Protein AF-0000000080727269 (afdb_homodimer)

Solvent-accessible surface area (backbone atoms only — not comparable to full-atom values): 27989 Å² total; per-residue (Å²): 130,79,78,73,74,73,69,73,72,68,75,57,71,52,63,50,80,27,37,44,68,55,38,34,51,24,41,44,73,46,64,54,44,67,43,39,38,35,38,44,40,58,32,72,82,40,25,28,35,46,36,53,44,47,58,28,53,53,51,21,52,49,60,46,18,39,79,64,3,20,48,31,23,58,38,22,18,56,72,43,39,55,62,89,61,19,67,37,79,84,59,43,41,58,61,62,72,86,45,40,66,59,40,67,72,42,39,57,43,50,37,74,73,63,59,63,59,46,90,48,52,64,49,32,48,50,48,51,58,29,87,81,35,38,51,17,66,26,50,35,58,16,36,20,18,35,49,63,48,18,67,67,33,28,46,73,25,38,84,51,23,70,42,20,80,40,11,42,54,41,44,32,35,75,63,62,16,32,32,33,28,40,34,46,60,40,62,64,48,63,59,46,46,34,17,49,60,71,44,100,53,62,71,37,81,47,42,34,30,32,61,56,94,88,35,76,39,75,46,74,37,63,26,70,60,82,81,56,86,58,26,46,61,51,40,53,53,45,51,75,75,43,84,57,39,66,43,49,41,62,56,9,54,28,40,34,35,47,39,45,59,47,24,57,51,37,38,56,49,42,69,74,74,96,128,77,78,72,75,76,70,72,70,69,75,57,70,51,63,48,80,28,37,43,67,55,38,34,51,26,41,45,73,47,64,55,43,67,43,39,36,35,39,45,40,59,34,72,82,39,25,29,35,46,36,54,44,47,58,27,52,54,50,20,52,50,60,46,18,39,77,64,3,21,47,30,25,58,39,22,17,55,74,44,40,56,62,89,61,19,65,38,80,84,59,44,39,56,60,62,74,86,46,41,68,60,39,66,71,42,40,56,43,48,36,77,72,62,58,62,59,46,88,51,52,66,49,32,46,50,49,52,59,29,86,81,34,38,51,17,66,26,52,35,59,15,36,20,19,36,49,62,49,19,66,67,32,29,45,73,24,38,84,51,24,70,41,20,82,42,12,40,54,39,43,31,35,76,63,62,15,33,34,34,27,40,33,45,61,42,63,64,48,62,58,45,46,35,17,47,59,72,46,101,54,60,71,37,82,47,42,33,30,31,62,56,95,88,34,75,38,73,45,74,38,63,26,72,61,82,79,56,88,58,25,46,61,52,40,52,53,42,52,72,76,43,84,56,41,66,44,48,40,63,57,8,54,28,40,34,35,48,39,44,58,47,23,56,51,37,38,58,48,40,68,74,73,97

Organism: Metarhizium acridum (strain CQMa 102) (NCBI:txid655827)

Foldseek 3Di:
DPDPPPPPPPPDWFDDEAALVLLLVQCVVLPQAALFAEEEQADQSQQTHYDVTLVSNLVSNCVRNDQNYKYKYKFFQQVQWQQVPCCDPDNNDPDDPVCRVVCLVDPDAADLQPRGGGPRYDNQRCQSNDPPWDWADARGTIMIMDHDCRCVLRPQQDNQERQECRHSLVSCLVVQHKYKYWQDAQLPVSLLQHLQNVDPADKDKIWGWHADPNDIDIDIYIYGDGDSPCRRVLRVVCVVPDDWRWDGRRSGTMIMDTSNSSNVSSNVVVVVPD/DPDPPPPPPPPDWFDDEAALVLLLVQCVVLPQAALFAEEEQADQSQQTHYDVTLVSNLVSNCVRNDQNYKYKYKFFQQVQWQQVPCCDPDNNDDDDPVCRVVCLVDPDAADLQPRGGGPRYDNQRCQSNDPPWDWADARGTIMIMDHDCRCVLRPQQDNQERQECRHSLVSCLVVQHKYKYWQDAQLRVCLLQHLQNVDPADKDKIWGWHDDPNRIDIDIDIYGDGDSPCRRVLRVVCVVPDDWRWDGRRSGTMIMDTSNSSNVSSNVVVVVPD

Sequence (548 aa):
MLPLHPRSPPRRPQGPLCTRQSLVADLRNLGINKGDTLLVHSSLKSMGFVSGGAETVVSALLQVLGREGTLVVPAFSCGNSDPSTWKVPPVSLDVDEAWWPALRASIPAYDPEKTRTLAVGTIPETVRTWPSALRSAHPQVSFAAIGLHAGTVTANHALDCCFGEQSPLARMEGLSARVLLLGVGYHRCTCFHLAEGRVSSPKMENSFAVTVDGTRRWLTVEDTVINGDDFEELGADFERDCDVRRGFVGAADCAALSLPEATLYAKKWFQEHRMLPLHPRSPPRRPQGPLCTRQSLVADLRNLGINKGDTLLVHSSLKSMGFVSGGAETVVSALLQVLGREGTLVVPAFSCGNSDPSTWKVPPVSLDVDEAWWPALRASIPAYDPEKTRTLAVGTIPETVRTWPSALRSAHPQVSFAAIGLHAGTVTANHALDCCFGEQSPLARMEGLSARVLLLGVGYHRCTCFHLAEGRVSSPKMENSFAVTVDGTRRWLTVEDTVINGDDFEELGADFERDCDVRRGFVGAADCAALSLPEATLYAKKWFQEHR

pLDDT: mean 94.63, std 12.22, range [19.66, 98.94]

InterPro domains:
  IPR003679 Aminoglycoside N(3)-acetyltransferase-like [PF02522] (39-271)
  IPR003679 Aminoglycoside N(3)-acetyltransferase-like [PTHR11104] (17-273)
  IPR028345 Aminoglycoside 3-N-acetyltransferase-like [SSF110710] (16-274)

Radius of gyration: 24.5 Å; Cα contacts (8 Å, |Δi|>4): 1234; chains: 2; bounding box: 55×72×60 Å

Nearest PDB structures (foldseek):
  3n0s-assembly1_A  TM=9.734E-01  e=3.398E-35  Bacillus anthracis str. Ames
  2nyg-assembly2_C  TM=9.705E-01  e=3.002E-35  Bacillus subtilis
  2nyg-assembly1_B  TM=9.765E-01  e=1.685E-33  Bacillus subtilis
  6mmz-assembly3_E  TM=8.831E-01  e=2.166E-27  uncultured bacterium
  7q10-assembly1_A  TM=8.885E-01  e=1.390E-26  Pseudomonas aeruginosa

Secondary structure (DSSP, 8-state):
----------PPPPS-EE-HHHHHHHHHHTT--TT-EEEEEE-GGGG-EETTTHHHHHHHHHHHH-TT-EEEEE---TTSS-GGGTTSTTT-----GGGHHHHHHHSPPP-TTTPPP-SS-HHHHHHHTSTT-EE-S-SSS-EEEEETTHHHHHTT--TT-SSSTTSHHHHHHHTT-EEEEES--GGG-TTHHHHHTTS---EEEEEEEEEETTEEEEEEEEEEPP--TTHHHHHHHHHHHS--EEEEETTEEEEEEEHHHHHHHHHHHHHHH-/----------PPPPS-EE-HHHHHHHHHHTT--TT-EEEEEE-GGGG-EETTTHHHHHHHHHHHH-TT-EEEEE---TTSS-GGGTTSTTT-----GGGHHHHHHHSPPP-TTTPPP-SS-HHHHHHHTSTT-EE-S-SSS-EEEEETTHHHHHTT--TT-SSSTTSHHHHHHHTT-EEEEES--GGG-TTHHHHHTTS---EEEEEEEEEETTEEEEEEEEEEPP--TTHHHHHHHHHHHS--EEEEETTEEEEEEEHHHHHHHHHHHHHHH-

Structure (mmCIF, N/CA/C/O backbone):
data_AF-0000000080727269-model_v1
#
loop_
_entity.id
_entity.type
_entity.pdbx_description
1 polymer 'Aminoglycoside acetyltransferase'
#
loop_
_atom_site.group_PDB
_atom_site.id
_atom_site.type_symbol
_atom_site.label_atom_id
_atom_site.label_alt_id
_atom_site.label_comp_id
_atom_site.label_asym_id
_atom_site.label_entity_id
_atom_site.label_seq_id
_atom_site.pdbx_PDB_ins_code
_atom_site.Cartn_x
_atom_site.Cartn_y
_atom_site.Cartn_z
_atom_site.occupancy
_atom_site.B_iso_or_equiv
_atom_site.auth_seq_id
_atom_site.auth_comp_id
_atom_site.auth_asym_id
_atom_site.auth_atom_id
_atom_site.pdbx_PDB_model_num
ATOM 1 N N . MET A 1 1 ? 3.402 -33.562 19.609 1 19.66 1 MET A N 1
ATOM 2 C CA . MET A 1 1 ? 2.293 -32.781 19.047 1 19.66 1 MET A CA 1
ATOM 3 C C . MET A 1 1 ? 2.32 -31.359 19.547 1 19.66 1 MET A C 1
ATOM 5 O O . MET A 1 1 ? 1.897 -31.078 20.672 1 19.66 1 MET A O 1
ATOM 9 N N . LEU A 1 2 ? 3.328 -30.672 19.359 1 24.67 2 LEU A N 1
ATOM 10 C CA . LEU A 1 2 ? 3.441 -29.422 20.094 1 24.67 2 LEU A CA 1
ATOM 11 C C . LEU A 1 2 ? 2.312 -28.469 19.734 1 24.67 2 LEU A C 1
ATOM 13 O O . LEU A 1 2 ? 1.947 -28.359 18.562 1 24.67 2 LEU A O 1
ATOM 17 N N . PRO A 1 3 ? 1.471 -28 20.641 1 26.88 3 PRO A N 1
ATOM 18 C CA . PRO A 1 3 ? 0.236 -27.25 20.406 1 26.88 3 PRO A CA 1
ATOM 19 C C . PRO A 1 3 ? 0.471 -25.969 19.625 1 26.88 3 PRO A C 1
ATOM 21 O O . PRO A 1 3 ? 1.494 -25.297 19.812 1 26.88 3 PRO A O 1
ATOM 24 N N . LEU A 1 4 ? 0.148 -25.922 18.391 1 32.44 4 LEU A N 1
ATOM 25 C CA . LEU A 1 4 ? 0.105 -24.719 17.547 1 32.44 4 LEU A CA 1
ATOM 26 C C . LEU A 1 4 ? -0.438 -23.531 18.344 1 32.44 4 LEU A C 1
ATOM 28 O O . LEU A 1 4 ? -1.449 -23.656 19.031 1 32.44 4 LEU A O 1
ATOM 32 N N . HIS A 1 5 ? 0.344 -22.766 18.859 1 32.62 5 HIS A N 1
ATOM 33 C CA . HIS A 1 5 ? -0.12 -21.594 19.609 1 32.62 5 HIS A CA 1
ATOM 34 C C . HIS A 1 5 ? -1.34 -20.969 18.953 1 32.62 5 HIS A C 1
ATOM 36 O O . HIS A 1 5 ? -1.341 -20.719 17.734 1 32.62 5 HIS A O 1
ATOM 42 N N . PRO A 1 6 ? -2.549 -21.062 19.484 1 30.83 6 PRO A N 1
ATOM 43 C CA . PRO A 1 6 ? -3.799 -20.484 18.984 1 30.83 6 PRO A CA 1
ATOM 44 C C . PRO A 1 6 ? -3.646 -19.031 18.531 1 30.83 6 PRO A C 1
ATOM 46 O O . PRO A 1 6 ? -3.057 -18.219 19.25 1 30.83 6 PRO A O 1
ATOM 49 N N . ARG A 1 7 ? -3.363 -18.828 17.281 1 41.84 7 ARG A N 1
ATOM 50 C CA . ARG A 1 7 ? -3.512 -17.453 16.828 1 41.84 7 ARG A CA 1
ATOM 51 C C . ARG A 1 7 ? -4.688 -16.766 17.516 1 41.84 7 ARG A C 1
ATOM 53 O O . ARG A 1 7 ? -5.723 -17.406 17.766 1 41.84 7 ARG A O 1
ATOM 60 N N . SER A 1 8 ? -4.555 -15.867 18.391 1 42.66 8 SER A N 1
ATOM 61 C CA . SER A 1 8 ? -5.656 -15.102 18.984 1 42.66 8 SER A CA 1
ATOM 62 C C . SER A 1 8 ? -6.832 -15 18.016 1 42.66 8 SER A C 1
ATOM 64 O O . SER A 1 8 ? -6.637 -14.852 16.812 1 42.66 8 SER A O 1
ATOM 66 N N . PRO A 1 9 ? -8.031 -15.523 18.312 1 48.72 9 PRO A N 1
ATOM 67 C CA . PRO A 1 9 ? -9.211 -15.375 17.453 1 48.72 9 PRO A CA 1
ATOM 68 C C . PRO A 1 9 ? -9.289 -14 16.797 1 48.72 9 PRO A C 1
ATOM 70 O O . PRO A 1 9 ? -8.852 -13.008 17.375 1 48.72 9 PRO A O 1
ATOM 73 N N . PRO A 1 10 ? -9.281 -13.945 15.57 1 56 10 PRO A N 1
ATOM 74 C CA . PRO A 1 10 ? -9.406 -12.617 14.961 1 56 10 PRO A CA 1
ATOM 75 C C . PRO A 1 10 ? -10.438 -11.742 15.672 1 56 10 PRO A C 1
ATOM 77 O O . PRO A 1 10 ? -11.5 -12.227 16.062 1 56 10 PRO A O 1
ATOM 80 N N . ARG A 1 11 ? -9.969 -10.711 16.328 1 61.34 11 ARG A N 1
ATOM 81 C CA . ARG A 1 11 ? -10.844 -9.781 17.031 1 61.34 11 ARG A CA 1
ATOM 82 C C . ARG A 1 11 ? -11.977 -9.305 16.125 1 61.34 11 ARG A C 1
ATOM 84 O O . ARG A 1 11 ? -11.734 -8.875 14.992 1 61.34 11 ARG A O 1
ATOM 91 N N . ARG A 1 12 ? -13.219 -9.578 16.484 1 78.44 12 ARG A N 1
ATOM 92 C CA . ARG A 1 12 ? -14.422 -9.078 15.812 1 78.44 12 ARG A CA 1
ATOM 93 C C . ARG A 1 12 ? -14.359 -7.566 15.641 1 78.44 12 ARG A C 1
ATOM 95 O O . ARG A 1 12 ? -14.07 -6.84 16.594 1 78.44 12 ARG A O 1
ATOM 102 N N . PRO A 1 13 ? -14.531 -7.172 14.352 1 84.31 13 PRO A N 1
ATOM 103 C CA . PRO A 1 13 ? -14.492 -5.723 14.141 1 84.31 13 PRO A CA 1
ATOM 104 C C . PRO A 1 13 ? -15.531 -4.977 14.977 1 84.31 13 PRO A C 1
ATOM 106 O O . PRO A 1 13 ? -16.641 -5.48 15.172 1 84.31 13 PRO A O 1
ATOM 109 N N . GLN A 1 14 ? -15.062 -3.883 15.531 1 84.94 14 GLN A N 1
ATOM 110 C CA . GLN A 1 14 ? -15.953 -3.027 16.297 1 84.94 14 GLN A CA 1
ATOM 111 C C . GLN A 1 14 ? -16.625 -1.984 15.414 1 84.94 14 GLN A C 1
ATOM 113 O O . GLN A 1 14 ? -16.047 -1.562 14.406 1 84.94 14 GLN A O 1
ATOM 118 N N . GLY A 1 15 ? -17.875 -1.755 15.789 1 88.88 15 GLY A N 1
ATOM 119 C CA . GLY A 1 15 ? -18.625 -0.775 15.008 1 88.88 15 GLY A CA 1
ATOM 120 C C . GLY A 1 15 ? -18.219 0.655 15.305 1 88.88 15 GLY A C 1
ATOM 121 O O . GLY A 1 15 ? -17.25 0.893 16.031 1 88.88 15 GLY A O 1
ATOM 122 N N . PRO A 1 16 ? -18.891 1.617 14.789 1 96.25 16 PRO A N 1
ATOM 123 C CA . PRO A 1 16 ? -20 1.437 13.852 1 96.25 16 PRO A CA 1
ATOM 124 C C . PRO A 1 16 ? -19.531 0.969 12.477 1 96.25 16 PRO A C 1
ATOM 126 O O . PRO A 1 16 ? -18.344 1.107 12.141 1 96.25 16 PRO A O 1
ATOM 129 N N . LEU A 1 17 ? -20.438 0.369 11.727 1 97.75 17 LEU A N 1
ATOM 130 C CA . LEU A 1 17 ? -20.234 0.171 10.297 1 97.75 17 LEU A CA 1
ATOM 131 C C . LEU A 1 17 ? -20.312 1.495 9.547 1 97.75 17 LEU A C 1
ATOM 133 O O . LEU A 1 17 ? -21.297 2.227 9.68 1 97.75 17 LEU A O 1
ATOM 137 N N . CYS A 1 18 ? -19.281 1.794 8.883 1 98.44 18 CYS A N 1
ATOM 138 C CA . CYS A 1 18 ? -19.219 3.012 8.086 1 98.44 18 CYS A CA 1
ATOM 139 C C . CYS A 1 18 ? -19.297 2.689 6.598 1 98.44 18 CYS A C 1
ATOM 141 O O . CYS A 1 18 ? -18.672 1.735 6.129 1 98.44 18 CYS A O 1
ATOM 143 N N . THR A 1 19 ? -20.078 3.406 5.906 1 98.5 19 THR A N 1
ATOM 144 C CA . THR A 1 19 ? -20.188 3.342 4.449 1 98.5 19 THR A CA 1
ATOM 145 C C . THR A 1 19 ? -19.766 4.664 3.82 1 98.5 19 THR A C 1
ATOM 147 O O . THR A 1 19 ? -19.547 5.656 4.523 1 98.5 19 THR A O 1
ATOM 150 N N . ARG A 1 20 ? -19.594 4.672 2.516 1 98.44 20 ARG A N 1
ATOM 151 C CA . ARG A 1 20 ? -19.266 5.926 1.85 1 98.44 20 ARG A CA 1
ATOM 152 C C . ARG A 1 20 ? -20.297 7.004 2.156 1 98.44 20 ARG A C 1
ATOM 154 O O . ARG A 1 20 ? -19.938 8.148 2.449 1 98.44 20 ARG A O 1
ATOM 161 N N . GLN A 1 21 ? -21.516 6.629 2.145 1 98.25 21 GLN A N 1
ATOM 162 C CA . GLN A 1 21 ? -22.594 7.574 2.385 1 98.25 21 GLN A CA 1
ATOM 163 C C . GLN A 1 21 ? -22.531 8.148 3.799 1 98.25 21 GLN A C 1
ATOM 165 O O . GLN A 1 21 ? -22.672 9.359 3.994 1 98.25 21 GLN A O 1
ATOM 170 N N . SER A 1 22 ? -22.344 7.238 4.742 1 98.62 22 SER A N 1
ATOM 171 C CA . SER A 1 22 ? -22.281 7.715 6.121 1 98.62 22 SER A CA 1
ATOM 172 C C . SER A 1 22 ? -21.062 8.609 6.34 1 98.62 22 SER A C 1
ATOM 174 O O . SER A 1 22 ? -21.125 9.586 7.082 1 98.62 22 SER A O 1
ATOM 176 N N . LEU A 1 23 ? -19.953 8.25 5.727 1 98.81 23 LEU A N 1
ATOM 177 C CA . LEU A 1 23 ? -18.734 9.047 5.887 1 98.81 23 LEU A CA 1
ATOM 178 C C . LEU A 1 23 ? -18.906 10.422 5.262 1 98.81 23 LEU A C 1
ATOM 180 O O . LEU A 1 23 ? -18.438 11.422 5.824 1 98.81 23 LEU A O 1
ATOM 184 N N . VAL A 1 24 ? -19.531 10.477 4.102 1 98.88 24 VAL A N 1
ATOM 185 C CA . VAL A 1 24 ? -19.781 11.75 3.443 1 98.88 24 VAL A CA 1
ATOM 186 C C . VAL A 1 24 ? -20.625 12.641 4.355 1 98.88 24 VAL A C 1
ATOM 188 O O . VAL A 1 24 ? -20.328 13.82 4.531 1 98.88 24 VAL A O 1
ATOM 191 N N . ALA A 1 25 ? -21.641 12.062 4.902 1 98.75 25 ALA A N 1
ATOM 192 C CA . ALA A 1 25 ? -22.5 12.812 5.809 1 98.75 25 ALA A CA 1
ATOM 193 C C . ALA A 1 25 ? -21.719 13.328 7.012 1 98.75 25 ALA A C 1
ATOM 195 O O . ALA A 1 25 ? -21.859 14.492 7.398 1 98.75 25 ALA A O 1
ATOM 196 N N . ASP A 1 26 ? -20.922 12.469 7.605 1 98.81 26 ASP A N 1
ATOM 197 C CA . ASP A 1 26 ? -20.141 12.852 8.773 1 98.81 26 ASP A CA 1
ATOM 198 C C . ASP A 1 26 ? -19.172 13.977 8.43 1 98.81 26 ASP A C 1
ATOM 200 O O . ASP A 1 26 ? -18.984 14.914 9.211 1 98.81 26 ASP A O 1
ATOM 204 N N . LEU A 1 27 ? -18.5 13.875 7.289 1 98.88 27 LEU A N 1
ATOM 205 C CA . LEU A 1 27 ? -17.547 14.883 6.859 1 98.88 27 LEU A CA 1
ATOM 206 C C . LEU A 1 27 ? -18.219 16.234 6.645 1 98.88 27 LEU A C 1
ATOM 208 O O . LEU A 1 27 ? -17.688 17.266 7.051 1 98.88 27 LEU A O 1
ATOM 212 N N . ARG A 1 28 ? -19.344 16.188 6.016 1 98.62 28 ARG A N 1
ATOM 213 C CA . ARG A 1 28 ? -20.094 17.406 5.801 1 98.62 28 ARG A CA 1
ATOM 214 C C . ARG A 1 28 ? -20.531 18.016 7.129 1 98.62 28 ARG A C 1
ATOM 216 O O . ARG A 1 28 ? -20.453 19.234 7.316 1 98.62 28 ARG A O 1
ATOM 223 N N . ASN A 1 29 ? -20.984 17.172 8.008 1 98.19 29 ASN A N 1
ATOM 224 C CA . ASN A 1 29 ? -21.391 17.641 9.328 1 98.19 29 ASN A CA 1
ATOM 225 C C . ASN A 1 29 ? -20.219 18.281 10.078 1 98.19 29 ASN A C 1
ATOM 227 O O . ASN A 1 29 ? -20.406 19.203 10.867 1 98.19 29 ASN A O 1
ATOM 231 N N . LEU A 1 30 ? -19.047 17.812 9.805 1 98.31 30 LEU A N 1
ATOM 232 C CA . LEU A 1 30 ? -17.828 18.328 10.438 1 98.31 30 LEU A CA 1
ATOM 233 C C . LEU A 1 30 ? -17.406 19.656 9.82 1 98.31 30 LEU A C 1
ATOM 235 O O . LEU A 1 30 ? -16.5 20.328 10.32 1 98.31 30 LEU A O 1
ATOM 239 N N . GLY A 1 31 ? -18 19.984 8.703 1 97.94 31 GLY A N 1
ATOM 240 C CA . GLY A 1 31 ? -17.766 21.281 8.094 1 97.94 31 GLY A CA 1
ATOM 241 C C . GLY A 1 31 ? -16.766 21.219 6.945 1 97.94 31 GLY A C 1
ATOM 242 O O . GLY A 1 31 ? -16.219 22.25 6.551 1 97.94 31 GLY A O 1
ATOM 243 N N . ILE A 1 32 ? -16.469 20.016 6.473 1 98.69 32 ILE A N 1
ATOM 244 C CA . ILE A 1 32 ? -15.688 19.922 5.25 1 98.69 32 ILE A CA 1
ATOM 245 C C . ILE A 1 32 ? -16.562 20.266 4.043 1 98.69 32 ILE A C 1
ATOM 247 O O . ILE A 1 32 ? -17.641 19.703 3.875 1 98.69 32 ILE A O 1
ATOM 251 N N . ASN A 1 33 ? -16.047 21.141 3.225 1 97.56 33 ASN A N 1
ATOM 252 C CA . ASN A 1 33 ? -16.891 21.688 2.178 1 97.56 33 ASN A CA 1
ATOM 253 C C . ASN A 1 33 ? -16.344 21.391 0.787 1 97.56 33 ASN A C 1
ATOM 255 O O . ASN A 1 33 ? -15.141 21.141 0.631 1 97.56 33 ASN A O 1
ATOM 259 N N . LYS A 1 34 ? -17.266 21.484 -0.1 1 98.38 34 LYS A N 1
ATOM 260 C CA . LYS A 1 34 ? -16.875 21.484 -1.505 1 98.38 34 LYS A CA 1
ATOM 261 C C . LYS A 1 34 ? -15.867 22.609 -1.789 1 98.38 34 LYS A C 1
ATOM 263 O O . LYS A 1 34 ? -16.031 23.719 -1.301 1 98.38 34 LYS A O 1
ATOM 268 N N . GLY A 1 35 ? -14.789 22.234 -2.49 1 98.62 35 GLY A N 1
ATOM 269 C CA . GLY A 1 35 ? -13.828 23.25 -2.898 1 98.62 35 GLY A CA 1
ATOM 270 C C . GLY A 1 35 ? -12.688 23.422 -1.918 1 98.62 35 GLY A C 1
ATOM 271 O O . GLY A 1 35 ? -11.672 24.047 -2.238 1 98.62 35 GLY A O 1
ATOM 272 N N . ASP A 1 36 ? -12.758 22.812 -0.753 1 98.69 36 ASP A N 1
ATOM 273 C CA . ASP A 1 36 ? -11.695 22.922 0.241 1 98.69 36 ASP A CA 1
ATOM 274 C C . ASP A 1 36 ? -10.391 22.312 -0.272 1 98.69 36 ASP A C 1
ATOM 276 O O . ASP A 1 36 ? -10.414 21.344 -1.023 1 98.69 36 ASP A O 1
ATOM 280 N N . THR A 1 37 ? -9.281 22.922 -0.027 1 98.88 37 THR A N 1
ATOM 281 C CA . THR A 1 37 ? -7.996 22.234 0.017 1 98.88 37 THR A CA 1
ATOM 282 C C . THR A 1 37 ? -7.742 21.656 1.404 1 98.88 37 THR A C 1
ATOM 284 O O . THR A 1 37 ? -7.594 22.391 2.377 1 98.88 37 THR A O 1
ATOM 287 N N . LEU A 1 38 ? -7.707 20.375 1.495 1 98.94 38 LEU A N 1
ATOM 288 C CA . LEU A 1 38 ? -7.789 19.703 2.787 1 98.94 38 LEU A CA 1
ATOM 289 C C . LEU A 1 38 ? -6.574 18.812 3.006 1 98.94 38 LEU A C 1
ATOM 291 O O . LEU A 1 38 ? -6.363 17.844 2.262 1 98.94 38 LEU A O 1
ATOM 295 N N . LEU A 1 39 ? -5.746 19.156 4.004 1 98.94 39 LEU A N 1
ATOM 296 C CA . LEU A 1 39 ? -4.676 18.281 4.473 1 98.94 39 LEU A CA 1
ATOM 297 C C . LEU A 1 39 ? -5.191 17.297 5.523 1 98.94 39 LEU A C 1
ATOM 299 O O . LEU A 1 39 ? -5.625 17.719 6.602 1 98.94 39 LEU A O 1
ATOM 303 N N . VAL A 1 40 ? -5.105 16.016 5.211 1 98.94 40 VAL A N 1
ATOM 304 C CA . VAL A 1 40 ? -5.742 15.031 6.074 1 98.94 40 VAL A CA 1
ATOM 305 C C . VAL A 1 40 ? -4.68 14.156 6.738 1 98.94 40 VAL A C 1
ATOM 307 O O . VAL A 1 40 ? -3.883 13.508 6.055 1 98.94 40 VAL A O 1
ATOM 310 N N . HIS A 1 41 ? -4.609 14.18 8.023 1 98.88 41 HIS A N 1
ATOM 311 C CA . HIS A 1 41 ? -3.951 13.18 8.844 1 98.88 41 HIS A CA 1
ATOM 312 C C . HIS A 1 41 ? -4.953 12.164 9.391 1 98.88 41 HIS A C 1
ATOM 314 O O . HIS A 1 41 ? -5.98 12.547 9.953 1 98.88 41 HIS A O 1
ATOM 320 N N . SER A 1 42 ? -4.594 10.844 9.242 1 98.75 42 SER A N 1
ATOM 321 C CA . SER A 1 42 ? -5.719 9.938 9.43 1 98.75 42 SER A CA 1
ATOM 322 C C . SER A 1 42 ? -5.27 8.633 10.086 1 98.75 42 SER A C 1
ATOM 324 O O . SER A 1 42 ? -4.098 8.266 10.016 1 98.75 42 SER A O 1
ATOM 326 N N . SER A 1 43 ? -6.211 8.039 10.727 1 98.44 43 SER A N 1
ATOM 327 C CA . SER A 1 43 ? -6.125 6.68 11.258 1 98.44 43 SER A CA 1
ATOM 328 C C . SER A 1 43 ? -7.359 5.863 10.891 1 98.44 43 SER A C 1
ATOM 330 O O . SER A 1 43 ? -8.43 6.055 11.461 1 98.44 43 SER A O 1
ATOM 332 N N . LEU A 1 44 ? -7.195 4.926 10.023 1 98.06 44 LEU A N 1
ATOM 333 C CA . LEU A 1 44 ? -8.312 4.105 9.57 1 98.06 44 LEU A CA 1
ATOM 334 C C . LEU A 1 44 ? -8.898 3.303 10.727 1 98.06 44 LEU A C 1
ATOM 336 O O . LEU A 1 44 ? -10.117 3.174 10.844 1 98.06 44 LEU A O 1
ATOM 340 N N . LYS A 1 45 ? -8.047 2.83 11.609 1 96.75 45 LYS A N 1
ATOM 341 C CA . LYS A 1 45 ? -8.477 1.931 12.68 1 96.75 45 LYS A CA 1
ATOM 342 C C . LYS A 1 45 ? -9.359 2.658 13.688 1 96.75 45 LYS A C 1
ATOM 344 O O . LYS A 1 45 ? -10.07 2.023 14.469 1 96.75 45 LYS A O 1
ATOM 349 N N . SER A 1 46 ? -9.273 3.938 13.688 1 97.5 46 SER A N 1
ATOM 350 C CA . SER A 1 46 ? -10.031 4.715 14.656 1 97.5 46 SER A CA 1
ATOM 351 C C . SER A 1 46 ? -11.469 4.93 14.195 1 97.5 46 SER A C 1
ATOM 353 O O . SER A 1 46 ? -12.312 5.402 14.969 1 97.5 46 SER A O 1
ATOM 355 N N . MET A 1 47 ? -11.875 4.547 13.039 1 97.75 47 MET A N 1
ATOM 356 C CA . MET A 1 47 ? -13.109 5.008 12.406 1 97.75 47 MET A CA 1
ATOM 357 C C . MET A 1 47 ? -14.234 4.004 12.633 1 97.75 47 MET A C 1
ATOM 359 O O . MET A 1 47 ? -15.398 4.312 12.375 1 97.75 47 MET A O 1
ATOM 363 N N . GLY A 1 48 ? -13.875 2.812 13.164 1 96.69 48 GLY A N 1
ATOM 364 C CA . GLY A 1 48 ? -14.805 1.693 13.148 1 96.69 48 GLY A CA 1
ATOM 365 C C . GLY A 1 48 ? -14.578 0.746 11.984 1 96.69 48 GLY A C 1
ATOM 366 O O . GLY A 1 48 ? -13.438 0.521 11.57 1 96.69 48 GLY A O 1
ATOM 367 N N . PHE A 1 49 ? -15.664 0.065 11.609 1 97.5 49 PHE A N 1
ATOM 368 C CA . PHE A 1 49 ? -15.539 -0.833 10.469 1 97.5 49 PHE A CA 1
ATOM 369 C C . PHE A 1 49 ? -15.992 -0.148 9.188 1 97.5 49 PHE A C 1
ATOM 371 O O . PHE A 1 49 ? -17.188 0.052 8.977 1 97.5 49 PHE A O 1
ATOM 378 N N . VAL A 1 50 ? -15.102 0.174 8.359 1 98.12 50 VAL A N 1
ATOM 379 C CA . VAL A 1 50 ? -15.414 0.88 7.125 1 98.12 50 VAL A CA 1
ATOM 380 C C . VAL A 1 50 ? -15.617 -0.125 5.992 1 98.12 50 VAL A C 1
ATOM 382 O O . VAL A 1 50 ? -14.688 -0.84 5.613 1 98.12 50 VAL A O 1
ATOM 385 N N . SER A 1 51 ? -16.797 -0.147 5.465 1 98.06 51 SER A N 1
ATOM 386 C CA . SER A 1 51 ? -17.062 -0.982 4.297 1 98.06 51 SER A CA 1
ATOM 387 C C . SER A 1 51 ? -16.188 -0.583 3.115 1 98.06 51 SER A C 1
ATOM 389 O O . SER A 1 51 ? -16.344 0.505 2.559 1 98.06 51 SER A O 1
ATOM 391 N N . GLY A 1 52 ? -15.219 -1.407 2.752 1 97.19 52 GLY A N 1
ATOM 392 C CA . GLY A 1 52 ? -14.312 -1.095 1.66 1 97.19 52 GLY A CA 1
ATOM 393 C C . GLY A 1 52 ? -13.008 -0.479 2.127 1 97.19 52 GLY A C 1
ATOM 394 O O . GLY A 1 52 ? -12.125 -0.186 1.314 1 97.19 52 GLY A O 1
ATOM 395 N N . GLY A 1 53 ? -12.875 -0.207 3.424 1 97.44 53 GLY A N 1
ATOM 396 C CA . GLY A 1 53 ? -11.625 0.243 4.008 1 97.44 53 GLY A CA 1
ATOM 397 C C . GLY A 1 53 ? -11.188 1.608 3.51 1 97.44 53 GLY A C 1
ATOM 398 O O . GLY A 1 53 ? -12.008 2.523 3.396 1 97.44 53 GLY A O 1
ATOM 399 N N . ALA A 1 54 ? -9.938 1.777 3.26 1 98.5 54 ALA A N 1
ATOM 400 C CA . ALA A 1 54 ? -9.32 3.055 2.914 1 98.5 54 ALA A CA 1
ATOM 401 C C . ALA A 1 54 ? -9.891 3.605 1.611 1 98.5 54 ALA A C 1
ATOM 403 O O . ALA A 1 54 ? -10.031 4.82 1.452 1 98.5 54 ALA A O 1
ATOM 404 N N . GLU A 1 55 ? -10.164 2.746 0.678 1 98.5 55 GLU A N 1
ATOM 405 C CA . GLU A 1 55 ? -10.719 3.182 -0.598 1 98.5 55 GLU A CA 1
ATOM 406 C C . GLU A 1 55 ? -12.023 3.959 -0.394 1 98.5 55 GLU A C 1
ATOM 408 O O . GLU A 1 55 ? -12.25 4.973 -1.057 1 98.5 55 GLU A O 1
ATOM 413 N N . THR A 1 56 ? -12.812 3.465 0.517 1 98.69 56 THR A N 1
ATOM 414 C CA . THR A 1 56 ? -14.078 4.121 0.819 1 98.69 56 THR A CA 1
ATOM 415 C C . THR A 1 56 ? -13.836 5.488 1.456 1 98.69 56 THR A C 1
ATOM 417 O O . THR A 1 56 ? -14.516 6.461 1.121 1 98.69 56 THR A O 1
ATOM 420 N N . VAL A 1 57 ? -12.875 5.555 2.32 1 98.94 57 VAL A N 1
ATOM 421 C CA . VAL A 1 57 ? -12.555 6.816 2.982 1 98.94 57 VAL A CA 1
ATOM 422 C C . VAL A 1 57 ? -12.086 7.836 1.95 1 98.94 57 VAL A C 1
ATOM 424 O O . VAL A 1 57 ? -12.562 8.977 1.932 1 98.94 57 VAL A O 1
ATOM 427 N N . VAL A 1 58 ? -11.164 7.438 1.085 1 98.88 58 VAL A N 1
ATOM 428 C CA . VAL A 1 58 ? -10.633 8.328 0.054 1 98.88 58 VAL A CA 1
ATOM 429 C C . VAL A 1 58 ? -11.766 8.773 -0.872 1 98.88 58 VAL A C 1
ATOM 431 O O . VAL A 1 58 ? -11.875 9.953 -1.194 1 98.88 58 VAL A O 1
ATOM 434 N N . SER A 1 59 ? -12.602 7.816 -1.232 1 98.69 59 SER A N 1
ATOM 435 C CA . SER A 1 59 ? -13.727 8.133 -2.107 1 98.69 59 SER A CA 1
ATOM 436 C C . SER A 1 59 ? -14.672 9.133 -1.454 1 98.69 59 SER A C 1
ATOM 438 O O . SER A 1 59 ? -15.172 10.047 -2.117 1 98.69 59 SER A O 1
ATOM 440 N N . ALA A 1 60 ? -14.922 8.93 -0.195 1 98.88 60 ALA A N 1
ATOM 441 C CA . ALA A 1 60 ? -15.797 9.844 0.534 1 98.88 60 ALA A CA 1
ATOM 442 C C . ALA A 1 60 ? -15.195 11.25 0.591 1 98.88 60 ALA A C 1
ATOM 444 O O . ALA A 1 60 ? -15.898 12.234 0.361 1 98.88 60 ALA A O 1
ATOM 445 N N . LEU A 1 61 ? -13.938 11.359 0.913 1 98.94 61 LEU A N 1
ATOM 446 C CA . LEU A 1 61 ? -13.25 12.641 0.975 1 98.94 61 LEU A CA 1
ATOM 447 C C . LEU A 1 61 ? -13.312 13.359 -0.368 1 98.94 61 LEU A C 1
ATOM 449 O O . LEU A 1 61 ? -13.664 14.547 -0.427 1 98.94 61 LEU A O 1
ATOM 453 N N . LEU A 1 62 ? -13.016 12.641 -1.423 1 98.88 62 LEU A N 1
ATOM 454 C CA . LEU A 1 62 ? -13.008 13.234 -2.756 1 98.88 62 LEU A CA 1
ATOM 455 C C . LEU A 1 62 ? -14.414 13.664 -3.168 1 98.88 62 LEU A C 1
ATOM 457 O O . LEU A 1 62 ? -14.586 14.695 -3.828 1 98.88 62 LEU A O 1
ATOM 461 N N . GLN A 1 63 ? -15.336 12.828 -2.766 1 98.75 63 GLN A N 1
ATOM 462 C CA . GLN A 1 63 ? -16.719 13.188 -3.072 1 98.75 63 GLN A CA 1
ATOM 463 C C . GLN A 1 63 ? -17.109 14.5 -2.4 1 98.75 63 GLN A C 1
ATOM 465 O O . GLN A 1 63 ? -17.719 15.367 -3.029 1 98.75 63 GLN A O 1
ATOM 470 N N . VAL A 1 64 ? -16.812 14.656 -1.178 1 98.88 64 VAL A N 1
ATOM 471 C CA . VAL A 1 64 ? -17.188 15.844 -0.417 1 98.88 64 VAL A CA 1
ATOM 472 C C . VAL A 1 64 ? -16.453 17.062 -0.972 1 98.88 64 VAL A C 1
ATOM 474 O O . VAL A 1 64 ? -17.031 18.141 -1.101 1 98.88 64 VAL A O 1
ATOM 477 N N . LEU A 1 65 ? -15.211 16.922 -1.343 1 98.81 65 LEU A N 1
ATOM 478 C CA . LEU A 1 65 ? -14.391 18.031 -1.811 1 98.81 65 LEU A CA 1
ATOM 479 C C . LEU A 1 65 ? -14.805 18.469 -3.215 1 98.81 65 LEU A C 1
ATOM 481 O O . LEU A 1 65 ? -14.758 19.641 -3.545 1 98.81 65 LEU A O 1
ATOM 485 N N . GLY A 1 66 ? -15.188 17.484 -4.043 1 98.5 66 GLY A N 1
ATOM 486 C CA . GLY A 1 66 ? -15.594 17.766 -5.41 1 98.5 66 GLY A CA 1
ATOM 487 C C . GLY A 1 66 ? -14.43 18.109 -6.32 1 98.5 66 GLY A C 1
ATOM 488 O O . GLY A 1 66 ? -13.273 18.078 -5.895 1 98.5 66 GLY A O 1
ATOM 489 N N . ARG A 1 67 ? -14.727 18.484 -7.535 1 97.44 67 ARG A N 1
ATOM 490 C CA . ARG A 1 67 ? -13.727 18.75 -8.57 1 97.44 67 ARG A CA 1
ATOM 491 C C . ARG A 1 67 ? -12.938 20.016 -8.258 1 97.44 67 ARG A C 1
ATOM 493 O O . ARG A 1 67 ? -11.812 20.188 -8.734 1 97.44 67 ARG A O 1
ATOM 500 N N . GLU A 1 68 ? -13.562 20.859 -7.48 1 98.25 68 GLU A N 1
ATOM 501 C CA . GLU A 1 68 ? -12.922 22.125 -7.176 1 98.25 68 GLU A CA 1
ATOM 502 C C . GLU A 1 68 ? -12.055 22.031 -5.922 1 98.25 68 GLU A C 1
ATOM 504 O O . GLU A 1 68 ? -11.344 22.969 -5.578 1 98.25 68 GLU A O 1
ATOM 509 N N . GLY A 1 69 ? -12.172 20.922 -5.227 1 98.75 69 GLY A N 1
ATOM 510 C CA . GLY A 1 69 ? -11.391 20.734 -4.02 1 98.75 69 GLY A CA 1
ATOM 511 C C . GLY A 1 69 ? -10.086 20.016 -4.262 1 98.75 69 GLY A C 1
ATOM 512 O O . GLY A 1 69 ? -9.781 19.625 -5.395 1 98.75 69 GLY A O 1
ATOM 513 N N . THR A 1 70 ? -9.266 19.922 -3.25 1 98.94 70 THR A N 1
ATOM 514 C CA . THR A 1 70 ? -7.988 19.219 -3.293 1 98.94 70 THR A CA 1
ATOM 515 C C . THR A 1 70 ? -7.773 18.406 -2.018 1 98.94 70 THR A C 1
ATOM 517 O O . THR A 1 70 ? -7.93 18.922 -0.911 1 98.94 70 THR A O 1
ATOM 520 N N . LEU A 1 71 ? -7.57 17.156 -2.17 1 98.94 71 LEU A N 1
ATOM 521 C CA . LEU A 1 71 ? -7.191 16.281 -1.07 1 98.94 71 LEU A CA 1
ATOM 522 C C . LEU A 1 71 ? -5.672 16.172 -0.971 1 98.94 71 LEU A C 1
ATOM 524 O O . LEU A 1 71 ? -5.004 15.859 -1.959 1 98.94 71 LEU A O 1
ATOM 528 N N . VAL A 1 72 ? -5.113 16.469 0.169 1 98.94 72 VAL A N 1
ATOM 529 C CA . VAL A 1 72 ? -3.684 16.344 0.417 1 98.94 72 VAL A CA 1
ATOM 530 C C . VAL A 1 72 ? -3.449 15.445 1.631 1 98.94 72 VAL A C 1
ATOM 532 O O . VAL A 1 72 ? -4.184 15.523 2.617 1 98.94 72 VAL A O 1
ATOM 535 N N . VAL A 1 73 ? -2.49 14.57 1.546 1 98.94 73 VAL A N 1
ATOM 536 C CA . VAL A 1 73 ? -2.105 13.719 2.662 1 98.94 73 VAL A CA 1
ATOM 537 C C . VAL A 1 73 ? -0.584 13.672 2.781 1 98.94 73 VAL A C 1
ATOM 539 O O . VAL A 1 73 ? 0.127 13.844 1.79 1 98.94 73 VAL A O 1
ATOM 542 N N . PRO A 1 74 ? -0.124 13.469 4.066 1 98.75 74 PRO A N 1
ATOM 543 C CA . PRO A 1 74 ? 1.304 13.148 4.156 1 98.75 74 PRO A CA 1
ATOM 544 C C . PRO A 1 74 ? 1.667 11.852 3.441 1 98.75 74 PRO A C 1
ATOM 546 O O . PRO A 1 74 ? 0.93 10.867 3.531 1 98.75 74 PRO A O 1
ATOM 549 N N . ALA A 1 75 ? 2.678 11.875 2.67 1 98.62 75 ALA A N 1
ATOM 550 C CA . ALA A 1 75 ? 3.209 10.695 1.999 1 98.62 75 ALA A CA 1
ATOM 551 C C . ALA A 1 75 ? 4.668 10.461 2.375 1 98.62 75 ALA A C 1
ATOM 553 O O . ALA A 1 75 ? 5.523 10.289 1.501 1 98.62 75 ALA A O 1
ATOM 554 N N . PHE A 1 76 ? 4.914 10.344 3.617 1 98.44 76 PHE A N 1
ATOM 555 C CA . PHE A 1 76 ? 6.273 10.312 4.148 1 98.44 76 PHE A CA 1
ATOM 556 C C . PHE A 1 76 ? 6.953 8.992 3.822 1 98.44 76 PHE A C 1
ATOM 558 O O . PHE A 1 76 ? 6.316 7.934 3.865 1 98.44 76 PHE A O 1
ATOM 565 N N . SER A 1 77 ? 8.148 9.023 3.465 1 98 77 SER A N 1
ATOM 566 C CA . SER A 1 77 ? 9.016 7.871 3.217 1 98 77 SER A CA 1
ATOM 567 C C . SER A 1 77 ? 10.32 7.984 3.988 1 98 77 SER A C 1
ATOM 569 O O . SER A 1 77 ? 11.406 7.91 3.4 1 98 77 SER A O 1
ATOM 571 N N . CYS A 1 78 ? 10.18 7.977 5.293 1 96 78 CYS A N 1
ATOM 572 C CA . CYS A 1 78 ? 11.266 8.32 6.203 1 96 78 CYS A CA 1
ATOM 573 C C . CYS A 1 78 ? 12.352 7.25 6.18 1 96 78 CYS A C 1
ATOM 575 O O . CYS A 1 78 ? 13.461 7.477 6.664 1 96 78 CYS A O 1
ATOM 577 N N . GLY A 1 79 ? 12.062 6.148 5.551 1 96 79 GLY A N 1
ATOM 578 C CA . GLY A 1 79 ? 13.07 5.105 5.41 1 96 79 GLY A CA 1
ATOM 579 C C . GLY A 1 79 ? 14.227 5.508 4.52 1 96 79 GLY A C 1
ATOM 580 O O . GLY A 1 79 ? 15.305 4.91 4.586 1 96 79 GLY A O 1
ATOM 581 N N . ASN A 1 80 ? 13.961 6.43 3.627 1 98.25 80 ASN A N 1
ATOM 582 C CA . ASN A 1 80 ? 15.031 7.02 2.826 1 98.25 80 ASN A CA 1
ATOM 583 C C . ASN A 1 80 ? 15.812 8.07 3.617 1 98.25 80 ASN A C 1
ATOM 585 O O . ASN A 1 80 ? 15.703 9.266 3.344 1 98.25 80 ASN A O 1
ATOM 589 N N . SER A 1 81 ? 16.516 7.652 4.605 1 97.81 81 SER A N 1
ATOM 590 C CA . SER A 1 81 ? 17.312 8.477 5.504 1 97.81 81 SER A CA 1
ATOM 591 C C . SER A 1 81 ? 18.547 7.727 6 1 97.81 81 SER A C 1
ATOM 593 O O . SER A 1 81 ? 18.719 6.543 5.711 1 97.81 81 SER A O 1
ATOM 595 N N . ASP A 1 82 ? 19.422 8.438 6.676 1 97.75 82 ASP A N 1
ATOM 596 C CA . ASP A 1 82 ? 20.625 7.816 7.211 1 97.75 82 ASP A CA 1
ATOM 597 C C . ASP A 1 82 ? 20.281 6.758 8.258 1 97.75 82 ASP A C 1
ATOM 599 O O . ASP A 1 82 ? 19.531 7.027 9.195 1 97.75 82 ASP A O 1
ATOM 603 N N . PRO A 1 83 ? 20.812 5.52 8.086 1 97.25 83 PRO A N 1
ATOM 604 C CA . PRO A 1 83 ? 20.453 4.422 8.992 1 97.25 83 PRO A CA 1
ATOM 605 C C . PRO A 1 83 ? 20.844 4.707 10.445 1 97.25 83 PRO A C 1
ATOM 607 O O . PRO A 1 83 ? 20.297 4.094 11.367 1 97.25 83 PRO A O 1
ATOM 610 N N . SER A 1 84 ? 21.75 5.594 10.695 1 96.44 84 SER A N 1
ATOM 611 C CA . SER A 1 84 ? 22.156 5.941 12.055 1 96.44 84 SER A CA 1
ATOM 612 C C . SER A 1 84 ? 21 6.578 12.82 1 96.44 84 SER A C 1
ATOM 614 O O . SER A 1 84 ? 21.016 6.641 14.055 1 96.44 84 SER A O 1
ATOM 616 N N . THR A 1 85 ? 19.969 7.051 12.086 1 94.38 85 THR A N 1
ATOM 617 C CA . THR A 1 85 ? 18.844 7.73 12.719 1 94.38 85 THR A CA 1
ATOM 618 C C . THR A 1 85 ? 17.672 6.77 12.914 1 94.38 85 THR A C 1
ATOM 620 O O . THR A 1 85 ? 16.625 7.164 13.422 1 94.38 85 THR A O 1
ATOM 623 N N . TRP A 1 86 ? 17.766 5.531 12.539 1 95.56 86 TRP A N 1
ATOM 624 C CA . TRP A 1 86 ? 16.641 4.609 12.438 1 95.56 86 TRP A CA 1
ATOM 625 C C . TRP A 1 86 ? 16.281 4.027 13.797 1 95.56 86 TRP A C 1
ATOM 627 O O . TRP A 1 86 ? 15.289 3.314 13.938 1 95.56 86 TRP A O 1
ATOM 637 N N . LYS A 1 87 ? 17 4.367 14.836 1 91.81 87 LYS A N 1
ATOM 638 C CA . LYS A 1 87 ? 16.781 3.795 16.156 1 91.81 87 LYS A CA 1
ATOM 639 C C . LYS A 1 87 ? 15.523 4.375 16.812 1 91.81 87 LYS A C 1
ATOM 641 O O . LYS A 1 87 ? 15.031 3.848 17.812 1 91.81 87 LYS A O 1
ATOM 646 N N . VAL A 1 88 ? 15.016 5.383 16.172 1 88 88 VAL A N 1
ATOM 647 C CA . VAL A 1 88 ? 13.859 6.066 16.734 1 88 88 VAL A CA 1
ATOM 648 C C . VAL A 1 88 ? 12.781 6.223 15.672 1 88 88 VAL A C 1
ATOM 650 O O . VAL A 1 88 ? 13.07 6.191 14.477 1 88 88 VAL A O 1
ATOM 653 N N . PRO A 1 89 ? 11.68 6.473 16.125 1 86.56 89 PRO A N 1
ATOM 654 C CA . PRO A 1 89 ? 10.609 6.73 15.148 1 86.56 89 PRO A CA 1
ATOM 655 C C . PRO A 1 89 ? 10.93 7.891 14.211 1 86.56 89 PRO A C 1
ATOM 657 O O . PRO A 1 89 ? 11.664 8.812 14.594 1 86.56 89 PRO A O 1
ATOM 660 N N . PRO A 1 90 ? 10.367 7.703 13.062 1 86.56 90 PRO A N 1
ATOM 661 C CA . PRO A 1 90 ? 9.336 6.766 12.617 1 86.56 90 PRO A CA 1
ATOM 662 C C . PRO A 1 90 ? 9.914 5.465 12.062 1 86.56 90 PRO A C 1
ATOM 664 O O . PRO A 1 90 ? 9.172 4.516 11.805 1 86.56 90 PRO A O 1
ATOM 667 N N . VAL A 1 91 ? 11.117 5.199 11.648 1 87 91 VAL A N 1
ATOM 668 C CA . VAL A 1 91 ? 11.68 3.979 11.078 1 87 91 VAL A CA 1
ATOM 669 C C . VAL A 1 91 ? 11.945 2.965 12.188 1 87 91 VAL A C 1
ATOM 671 O O . VAL A 1 91 ? 11.547 1.802 12.086 1 87 91 VAL A O 1
ATOM 674 N N . SER A 1 92 ? 12.125 3.213 13.312 1 88.56 92 SER A N 1
ATOM 675 C CA . SER A 1 92 ? 12.391 2.441 14.523 1 88.56 92 SER A CA 1
ATOM 676 C C . SER A 1 92 ? 12.984 1.075 14.195 1 88.56 92 SER A C 1
ATOM 678 O O . SER A 1 92 ? 12.391 0.042 14.508 1 88.56 92 SER A O 1
ATOM 680 N N . LEU A 1 93 ? 14.125 1.11 13.438 1 90.12 93 LEU A N 1
ATOM 681 C CA . LEU A 1 93 ? 14.922 -0.064 13.086 1 90.12 93 LEU A CA 1
ATOM 682 C C . LEU A 1 93 ? 16.344 0.061 13.625 1 90.12 93 LEU A C 1
ATOM 684 O O . LEU A 1 93 ? 17.078 0.959 13.219 1 90.12 93 LEU A O 1
ATOM 688 N N . ASP A 1 94 ? 16.719 -0.713 14.539 1 90.56 94 ASP A N 1
ATOM 689 C CA . ASP A 1 94 ? 18.078 -0.725 15.078 1 90.56 94 ASP A CA 1
ATOM 690 C C . ASP A 1 94 ? 18.969 -1.684 14.297 1 90.56 94 ASP A C 1
ATOM 692 O O . ASP A 1 94 ? 19.328 -2.754 14.789 1 90.56 94 ASP A O 1
ATOM 696 N N . VAL A 1 95 ? 19.375 -1.249 13.133 1 94.5 95 VAL A N 1
ATOM 697 C CA . VAL A 1 95 ? 20.172 -2.1 12.258 1 94.5 95 VAL A CA 1
ATOM 698 C C . VAL A 1 95 ? 21.625 -2.107 12.719 1 94.5 95 VAL A C 1
ATOM 700 O O . VAL A 1 95 ? 22.078 -1.16 13.367 1 94.5 95 VAL A O 1
ATOM 703 N N . ASP A 1 96 ? 22.312 -3.156 12.406 1 94.88 96 ASP A N 1
ATOM 704 C CA . ASP A 1 96 ? 23.75 -3.258 12.695 1 94.88 96 ASP A CA 1
ATOM 705 C C . ASP A 1 96 ? 24.516 -2.115 12.047 1 94.88 96 ASP A C 1
ATOM 707 O O . ASP A 1 96 ? 24.359 -1.848 10.852 1 94.88 96 ASP A O 1
ATOM 711 N N . GLU A 1 97 ? 25.344 -1.463 12.859 1 96.44 97 GLU A N 1
ATOM 712 C CA . GLU A 1 97 ? 26.141 -0.347 12.352 1 96.44 97 GLU A CA 1
ATOM 713 C C . GLU A 1 97 ? 27.031 -0.787 11.195 1 96.44 97 GLU A C 1
ATOM 715 O O . GLU A 1 97 ? 27.344 0.011 10.305 1 96.44 97 GLU A O 1
ATOM 720 N N . ALA A 1 98 ? 27.359 -2.07 11.195 1 97.06 98 ALA A N 1
ATOM 721 C CA . ALA A 1 98 ? 28.203 -2.613 10.133 1 97.06 98 ALA A CA 1
ATOM 722 C C . ALA A 1 98 ? 27.484 -2.529 8.781 1 97.06 98 ALA A C 1
ATOM 724 O O . ALA A 1 98 ? 28.141 -2.564 7.73 1 97.06 98 ALA A O 1
ATOM 725 N N . TRP A 1 99 ? 26.172 -2.369 8.773 1 97.56 99 TRP A N 1
ATOM 726 C CA . TRP A 1 99 ? 25.391 -2.334 7.539 1 97.56 99 TRP A CA 1
ATOM 727 C C . TRP A 1 99 ? 25.266 -0.91 7.008 1 97.56 99 TRP A C 1
ATOM 729 O O . TRP A 1 99 ? 24.844 -0.697 5.875 1 97.56 99 TRP A O 1
ATOM 739 N N . TRP A 1 100 ? 25.672 0.094 7.777 1 97.81 100 TRP A N 1
ATOM 740 C CA . TRP A 1 100 ? 25.406 1.49 7.457 1 97.81 100 TRP A CA 1
ATOM 741 C C . TRP A 1 100 ? 25.984 1.861 6.098 1 97.81 100 TRP A C 1
ATOM 743 O O . TRP A 1 100 ? 25.297 2.441 5.254 1 97.81 100 TRP A O 1
ATOM 753 N N . PRO A 1 101 ? 27.281 1.468 5.867 1 98.25 101 PRO A N 1
ATOM 754 C CA . PRO A 1 101 ? 27.844 1.85 4.57 1 98.25 101 PRO A CA 1
ATOM 755 C C . PRO A 1 101 ? 27.109 1.218 3.393 1 98.25 101 PRO A C 1
ATOM 757 O O . PRO A 1 101 ? 26.812 1.896 2.404 1 98.25 101 PRO A O 1
ATOM 760 N N . ALA A 1 102 ? 26.766 -0.038 3.492 1 98.06 102 ALA A N 1
ATOM 761 C CA . ALA A 1 102 ? 26.047 -0.736 2.43 1 98.06 102 ALA A CA 1
ATOM 762 C C . ALA A 1 102 ? 24.656 -0.157 2.24 1 98.06 102 ALA A C 1
ATOM 764 O O . ALA A 1 102 ? 24.156 -0.08 1.114 1 98.06 102 ALA A O 1
ATOM 765 N N . LEU A 1 103 ? 24.016 0.229 3.307 1 98.12 103 LEU A N 1
ATOM 766 C CA . LEU A 1 103 ? 22.688 0.826 3.236 1 98.12 103 LEU A CA 1
ATOM 767 C C . LEU A 1 103 ? 22.734 2.189 2.555 1 98.12 103 LEU A C 1
ATOM 769 O O . LEU A 1 103 ? 21.953 2.461 1.641 1 98.12 103 LEU A O 1
ATOM 773 N N . ARG A 1 104 ? 23.672 3.016 2.939 1 98.56 104 ARG A N 1
ATOM 774 C CA . ARG A 1 104 ? 23.844 4.316 2.295 1 98.56 104 ARG A CA 1
ATOM 775 C C . ARG A 1 104 ? 24.062 4.16 0.795 1 98.56 104 ARG A C 1
ATOM 777 O O . ARG A 1 104 ? 23.594 4.977 0.001 1 98.56 104 ARG A O 1
ATOM 784 N N . ALA A 1 105 ? 24.672 3.059 0.451 1 98.19 105 ALA A N 1
ATOM 785 C CA . ALA A 1 105 ? 25.062 2.836 -0.939 1 98.19 105 ALA A CA 1
ATOM 786 C C . ALA A 1 105 ? 23.922 2.207 -1.734 1 98.19 105 ALA A C 1
ATOM 788 O O . ALA A 1 105 ? 23.922 2.254 -2.967 1 98.19 105 ALA A O 1
ATOM 789 N N . SER A 1 106 ? 22.906 1.684 -0.998 1 98.31 106 SER A N 1
ATOM 790 C CA . SER A 1 106 ? 22.031 0.806 -1.77 1 98.31 106 SER A CA 1
ATOM 791 C C . SER A 1 106 ? 20.578 1.214 -1.623 1 98.31 106 SER A C 1
ATOM 793 O O . SER A 1 106 ? 19.719 0.774 -2.396 1 98.31 106 SER A O 1
ATOM 795 N N . ILE A 1 107 ? 20.203 2.014 -0.622 1 98.12 107 ILE A N 1
ATOM 796 C CA . ILE A 1 107 ? 18.828 2.479 -0.498 1 98.12 107 ILE A CA 1
ATOM 797 C C . ILE A 1 107 ? 18.359 3.08 -1.823 1 98.12 107 ILE A C 1
ATOM 799 O O . ILE A 1 107 ? 19.078 3.891 -2.424 1 98.12 107 ILE A O 1
ATOM 803 N N . PRO A 1 108 ? 17.234 2.617 -2.273 1 98.19 108 PRO A N 1
ATOM 804 C CA . PRO A 1 108 ? 16.781 3.164 -3.553 1 98.19 108 PRO A CA 1
ATOM 805 C C . PRO A 1 108 ? 16.547 4.672 -3.504 1 98.19 108 PRO A C 1
ATOM 807 O O . PRO A 1 108 ? 16.078 5.195 -2.492 1 98.19 108 PRO A O 1
ATOM 810 N N . ALA A 1 109 ? 16.891 5.34 -4.656 1 98.62 109 ALA A N 1
ATOM 811 C CA . ALA A 1 109 ? 16.547 6.758 -4.773 1 98.62 109 ALA A CA 1
ATOM 812 C C . ALA A 1 109 ? 15.047 6.973 -4.684 1 98.62 109 ALA A C 1
ATOM 814 O O . ALA A 1 109 ? 14.266 6.137 -5.145 1 98.62 109 ALA A O 1
ATOM 815 N N . TYR A 1 110 ? 14.766 8.125 -4.094 1 98.69 110 TYR A N 1
ATOM 816 C CA . TYR A 1 110 ? 13.359 8.508 -4.016 1 98.69 110 TYR A CA 1
ATOM 817 C C . TYR A 1 110 ? 12.75 8.617 -5.41 1 98.69 110 TYR A C 1
ATOM 819 O O . TYR A 1 110 ? 13.336 9.227 -6.305 1 98.69 110 TYR A O 1
ATOM 827 N N . ASP A 1 111 ? 11.68 7.957 -5.625 1 98.06 111 ASP A N 1
ATOM 828 C CA . ASP A 1 111 ? 10.82 8.031 -6.805 1 98.06 111 ASP A CA 1
ATOM 829 C C . ASP A 1 111 ? 9.367 8.258 -6.414 1 98.06 111 ASP A C 1
ATOM 831 O O . ASP A 1 111 ? 8.734 7.395 -5.801 1 98.06 111 ASP A O 1
ATOM 835 N N . PRO A 1 112 ? 8.773 9.422 -6.738 1 97.12 112 PRO A N 1
ATOM 836 C CA . PRO A 1 112 ? 7.422 9.75 -6.277 1 97.12 112 PRO A CA 1
ATOM 837 C C . PRO A 1 112 ? 6.383 8.727 -6.738 1 97.12 112 PRO A C 1
ATOM 839 O O . PRO A 1 112 ? 5.332 8.586 -6.109 1 97.12 112 PRO A O 1
ATOM 842 N N . GLU A 1 113 ? 6.629 7.992 -7.766 1 96.56 113 GLU A N 1
ATOM 843 C CA . GLU A 1 113 ? 5.664 7.027 -8.281 1 96.56 113 GLU A CA 1
ATOM 844 C C . GLU A 1 113 ? 5.863 5.652 -7.648 1 96.56 113 GLU A C 1
ATOM 846 O O . GLU A 1 113 ? 4.922 4.867 -7.551 1 96.56 113 GLU A O 1
ATOM 851 N N . LYS A 1 114 ? 7.105 5.371 -7.188 1 97.56 114 LYS A N 1
ATOM 852 C CA . LYS A 1 114 ? 7.422 3.994 -6.812 1 97.56 114 LYS A CA 1
ATOM 853 C C . LYS A 1 114 ? 7.613 3.869 -5.301 1 97.56 114 LYS A C 1
ATOM 855 O O . LYS A 1 114 ? 7.273 2.844 -4.711 1 97.56 114 LYS A O 1
ATOM 860 N N . THR A 1 115 ? 8.242 4.883 -4.699 1 98.5 115 THR A N 1
ATOM 861 C CA . THR A 1 115 ? 8.609 4.793 -3.289 1 98.5 115 THR A CA 1
ATOM 862 C C . THR A 1 115 ? 7.367 4.766 -2.406 1 98.5 115 THR A C 1
ATOM 864 O O . THR A 1 115 ? 6.555 5.691 -2.439 1 98.5 115 THR A O 1
ATOM 867 N N . ARG A 1 116 ? 7.184 3.746 -1.664 1 97.56 116 ARG A N 1
ATOM 868 C CA . ARG A 1 116 ? 6.039 3.615 -0.769 1 97.56 116 ARG A CA 1
ATOM 869 C C . ARG A 1 116 ? 6.191 4.52 0.449 1 97.56 116 ARG A C 1
ATOM 871 O O . ARG A 1 116 ? 7.305 4.914 0.801 1 97.56 116 ARG A O 1
ATOM 878 N N . THR A 1 117 ? 5.066 4.828 1.01 1 98.12 117 THR A N 1
ATOM 879 C CA . THR A 1 117 ? 5.102 5.602 2.246 1 98.12 117 THR A CA 1
ATOM 880 C C . THR A 1 117 ? 5.473 4.711 3.43 1 98.12 117 THR A C 1
ATOM 882 O O . THR A 1 117 ? 5.426 3.484 3.33 1 98.12 117 THR A O 1
ATOM 885 N N . LEU A 1 118 ? 5.863 5.34 4.465 1 96.75 118 LEU A N 1
ATOM 886 C CA . LEU A 1 118 ? 6.172 4.68 5.727 1 96.75 118 LEU A CA 1
ATOM 887 C C . LEU A 1 118 ? 5.523 5.41 6.898 1 96.75 118 LEU A C 1
ATOM 889 O O . LEU A 1 118 ? 5.605 6.637 6.992 1 96.75 118 LEU A O 1
ATOM 893 N N . ALA A 1 119 ? 4.777 4.711 7.699 1 93.44 119 ALA A N 1
ATOM 894 C CA . ALA A 1 119 ? 4.305 5.125 9.016 1 93.44 119 ALA A CA 1
ATOM 895 C C . ALA A 1 119 ? 3.27 6.238 8.906 1 93.44 119 ALA A C 1
ATOM 897 O O . ALA A 1 119 ? 3.115 7.047 9.828 1 93.44 119 ALA A O 1
ATOM 898 N N . VAL A 1 120 ? 2.645 6.359 7.785 1 96.25 120 VAL A N 1
ATOM 899 C CA . VAL A 1 120 ? 1.621 7.395 7.664 1 96.25 120 VAL A CA 1
ATOM 900 C C . VAL A 1 120 ? 0.236 6.75 7.645 1 96.25 120 VAL A C 1
ATOM 902 O O . VAL A 1 120 ? -0.776 7.438 7.801 1 96.25 120 VAL A O 1
ATOM 905 N N . GLY A 1 121 ? 0.198 5.426 7.402 1 96.12 121 GLY A N 1
ATOM 906 C CA . GLY A 1 121 ? -1.074 4.723 7.453 1 96.12 121 GLY A CA 1
ATOM 907 C C . GLY A 1 121 ? -1.596 4.328 6.086 1 96.12 121 GLY A C 1
ATOM 908 O O . GLY A 1 121 ? -1.027 4.719 5.062 1 96.12 121 GLY A O 1
ATOM 909 N N . THR A 1 122 ? -2.715 3.6 6.059 1 97.62 122 THR A N 1
ATOM 910 C CA . THR A 1 122 ? -3.242 2.99 4.844 1 97.62 122 THR A CA 1
ATOM 911 C C . THR A 1 122 ? -3.975 4.027 3.994 1 97.62 122 THR A C 1
ATOM 913 O O . THR A 1 122 ? -3.928 3.975 2.764 1 97.62 122 THR A O 1
ATOM 916 N N . ILE A 1 123 ? -4.609 4.969 4.629 1 98.75 123 ILE A N 1
ATOM 917 C CA . ILE A 1 123 ? -5.383 5.957 3.891 1 98.75 123 ILE A CA 1
ATOM 918 C C . ILE A 1 123 ? -4.449 6.828 3.053 1 98.75 123 ILE A C 1
ATOM 920 O O . ILE A 1 123 ? -4.621 6.941 1.837 1 98.75 123 ILE A O 1
ATOM 924 N N . PRO A 1 124 ? -3.381 7.375 3.666 1 98.75 124 PRO A N 1
ATOM 925 C CA . PRO A 1 124 ? -2.471 8.18 2.848 1 98.75 124 PRO A CA 1
ATOM 926 C C . PRO A 1 124 ? -1.809 7.371 1.734 1 98.75 124 PRO A C 1
ATOM 928 O O . PRO A 1 124 ? -1.65 7.867 0.616 1 98.75 124 PRO A O 1
ATOM 931 N N . GLU A 1 125 ? -1.427 6.145 2.043 1 98.5 125 GLU A N 1
ATOM 932 C CA . GLU A 1 125 ? -0.846 5.305 0.997 1 98.5 125 GLU A CA 1
ATOM 933 C C . GLU A 1 125 ? -1.837 5.074 -0.14 1 98.5 125 GLU A C 1
ATOM 935 O O . GLU A 1 125 ? -1.45 5.035 -1.31 1 98.5 125 GLU A O 1
ATOM 940 N N . THR A 1 126 ? -3.107 4.895 0.206 1 98.62 126 THR A N 1
ATOM 941 C CA . THR A 1 126 ? -4.156 4.738 -0.796 1 98.62 126 THR A CA 1
ATOM 942 C C . THR A 1 126 ? -4.273 5.992 -1.653 1 98.62 126 THR A C 1
ATOM 944 O O . THR A 1 126 ? -4.402 5.906 -2.877 1 98.62 126 THR A O 1
ATOM 947 N N . VAL A 1 127 ? -4.141 7.129 -1.0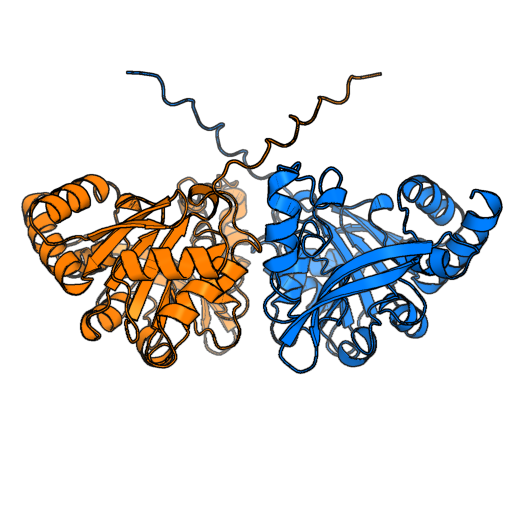68 1 98.88 127 VAL A N 1
ATOM 948 C CA . VAL A 1 127 ? -4.195 8.383 -1.809 1 98.88 127 VAL A CA 1
ATOM 949 C C . VAL A 1 127 ? -2.992 8.484 -2.744 1 98.88 127 VAL A C 1
ATOM 951 O O . VAL A 1 127 ? -3.137 8.852 -3.912 1 98.88 127 VAL A O 1
ATOM 954 N N . ARG A 1 128 ? -1.847 8.164 -2.229 1 98.69 128 ARG A N 1
ATOM 955 C CA . ARG A 1 128 ? -0.621 8.273 -3.012 1 98.69 128 ARG A CA 1
ATOM 956 C C . ARG A 1 128 ? -0.734 7.484 -4.316 1 98.69 128 ARG A C 1
ATOM 958 O O . ARG A 1 128 ? -0.232 7.922 -5.352 1 98.69 128 ARG A O 1
ATOM 965 N N . THR A 1 129 ? -1.432 6.367 -4.25 1 97.81 129 THR A N 1
ATOM 966 C CA . THR A 1 129 ? -1.482 5.477 -5.402 1 97.81 129 THR A CA 1
ATOM 967 C C . THR A 1 129 ? -2.791 5.652 -6.168 1 97.81 129 THR A C 1
ATOM 969 O O . THR A 1 129 ? -3.094 4.883 -7.082 1 97.81 129 THR A O 1
ATOM 972 N N . TRP A 1 130 ? -3.6 6.582 -5.754 1 98.06 130 TRP A N 1
ATOM 973 C CA . TRP A 1 130 ? -4.867 6.859 -6.422 1 98.06 130 TRP A CA 1
ATOM 974 C C . TRP A 1 130 ? -4.633 7.418 -7.82 1 98.06 130 TRP A C 1
ATOM 976 O O . TRP A 1 130 ? -3.67 8.156 -8.047 1 98.06 130 TRP A O 1
ATOM 986 N N . PRO A 1 131 ? -5.531 7.051 -8.766 1 95.56 131 PRO A N 1
ATOM 987 C CA . PRO A 1 131 ? -5.367 7.641 -10.102 1 95.56 131 PRO A CA 1
ATOM 988 C C . PRO A 1 131 ? -5.285 9.164 -10.062 1 95.56 131 PRO A C 1
ATOM 990 O O . PRO A 1 131 ? -6.07 9.812 -9.367 1 95.56 131 PRO A O 1
ATOM 993 N N . SER A 1 132 ? -4.316 9.734 -10.695 1 95.38 132 SER A N 1
ATOM 994 C CA . SER A 1 132 ? -4.133 11.164 -10.906 1 95.38 132 SER A CA 1
ATOM 995 C C . SER A 1 132 ? -3.443 11.812 -9.703 1 95.38 132 SER A C 1
ATOM 997 O O . SER A 1 132 ? -3.213 13.023 -9.695 1 95.38 132 SER A O 1
ATOM 999 N N . ALA A 1 133 ? -3.176 11.062 -8.656 1 98.5 133 ALA A N 1
ATOM 1000 C CA . ALA A 1 133 ? -2.457 11.625 -7.516 1 98.5 133 ALA A CA 1
ATOM 1001 C C . ALA A 1 133 ? -1.088 12.156 -7.938 1 98.5 133 ALA A C 1
ATOM 1003 O O . ALA A 1 133 ? -0.404 11.539 -8.758 1 98.5 133 ALA A O 1
ATOM 1004 N N . LEU A 1 134 ? -0.74 13.297 -7.426 1 98.81 134 LEU A N 1
ATOM 1005 C CA . LEU A 1 134 ? 0.604 13.852 -7.559 1 98.81 134 LEU A CA 1
ATOM 1006 C C . LEU A 1 134 ? 1.342 13.805 -6.223 1 98.81 134 LEU A C 1
ATOM 1008 O O . LEU A 1 134 ? 0.714 13.82 -5.164 1 98.81 134 LEU A O 1
ATOM 1012 N N . ARG A 1 135 ? 2.572 13.719 -6.242 1 98.88 135 ARG A N 1
ATOM 1013 C CA . ARG A 1 135 ? 3.383 13.656 -5.031 1 98.88 135 ARG A CA 1
ATOM 1014 C C . ARG A 1 135 ? 4.562 14.617 -5.113 1 98.88 135 ARG A C 1
ATOM 1016 O O . ARG A 1 135 ? 5.176 14.766 -6.172 1 98.88 135 ARG A O 1
ATOM 1023 N N . SER A 1 136 ? 4.93 15.289 -4.055 1 98.81 136 SER A N 1
ATOM 1024 C CA . SER A 1 136 ? 5.996 16.281 -4.051 1 98.81 136 SER A CA 1
ATOM 1025 C C . SER A 1 136 ? 7.371 15.617 -4.031 1 98.81 136 SER A C 1
ATOM 1027 O O . SER A 1 136 ? 7.477 14.406 -3.836 1 98.81 136 SER A O 1
ATOM 1029 N N . ALA A 1 137 ? 8.398 16.344 -4.16 1 97.62 137 ALA A N 1
ATOM 1030 C CA . ALA A 1 137 ? 9.695 15.836 -4.59 1 97.62 137 ALA A CA 1
ATOM 1031 C C . ALA A 1 137 ? 10.57 15.477 -3.391 1 97.62 137 ALA A C 1
ATOM 1033 O O . ALA A 1 137 ? 11.586 14.797 -3.539 1 97.62 137 ALA A O 1
ATOM 1034 N N . HIS A 1 138 ? 10.273 15.906 -2.217 1 98.25 138 HIS A N 1
ATOM 1035 C CA . HIS A 1 138 ? 11.164 15.648 -1.095 1 98.25 138 HIS A CA 1
ATOM 1036 C C . HIS A 1 138 ? 11.18 14.172 -0.726 1 98.25 138 HIS A C 1
ATOM 1038 O O . HIS A 1 138 ? 10.117 13.57 -0.528 1 98.25 138 HIS A O 1
ATOM 1044 N N . PRO A 1 139 ? 12.273 13.531 -0.504 1 98.31 139 PRO A N 1
ATOM 1045 C CA . PRO A 1 139 ? 12.391 12.07 -0.414 1 98.31 139 PRO A CA 1
ATOM 1046 C C . PRO A 1 139 ? 11.875 11.523 0.916 1 98.31 139 PRO A C 1
ATOM 1048 O O . PRO A 1 139 ? 11.656 10.32 1.043 1 98.31 139 PRO A O 1
ATOM 1051 N N . GLN A 1 140 ? 11.68 12.383 1.907 1 98.12 140 GLN A N 1
ATOM 1052 C CA . GLN A 1 140 ? 11.367 11.906 3.25 1 98.12 140 GLN A CA 1
ATOM 1053 C C . GLN A 1 140 ? 9.992 12.383 3.699 1 98.12 140 GLN A C 1
ATOM 1055 O O . GLN A 1 140 ? 9.266 11.656 4.387 1 98.12 140 GLN A O 1
ATOM 1060 N N . VAL A 1 141 ? 9.648 13.617 3.283 1 98.12 141 VAL A N 1
ATOM 1061 C CA . VAL A 1 141 ? 8.453 14.227 3.848 1 98.12 141 VAL A CA 1
ATOM 1062 C C . VAL A 1 141 ? 7.57 14.76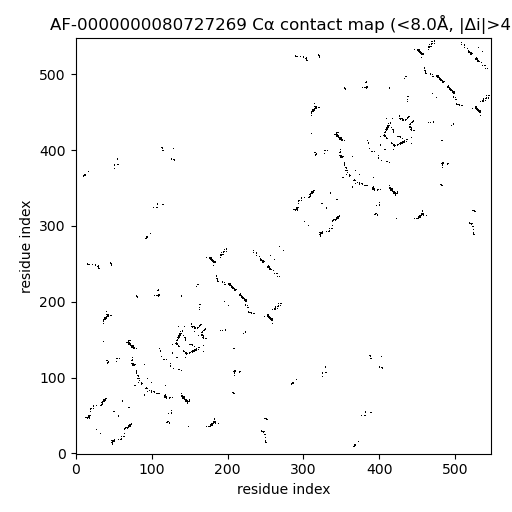6 2.723 1 98.12 141 VAL A C 1
ATOM 1064 O O . VAL A 1 141 ? 7.086 15.898 2.793 1 98.12 141 VAL A O 1
ATOM 1067 N N . SER A 1 142 ? 7.398 14 1.71 1 98.75 142 SER A N 1
ATOM 1068 C CA . SER A 1 142 ? 6.543 14.383 0.588 1 98.75 142 SER A CA 1
ATOM 1069 C C . SER A 1 142 ? 5.074 14.391 0.991 1 98.75 142 SER A C 1
ATOM 1071 O O . SER A 1 142 ? 4.715 13.914 2.068 1 98.75 142 SER A O 1
ATOM 1073 N N . PHE A 1 143 ? 4.309 15.047 0.191 1 98.88 143 PHE A N 1
ATOM 1074 C CA . PHE A 1 143 ? 2.852 15.039 0.267 1 98.88 143 PHE A CA 1
ATOM 1075 C C . PHE A 1 143 ? 2.244 14.555 -1.045 1 98.88 143 PHE A C 1
ATOM 1077 O O . PHE A 1 143 ? 2.775 14.836 -2.121 1 98.88 143 PHE A O 1
ATOM 1084 N N . ALA A 1 144 ? 1.187 13.805 -0.943 1 98.94 144 ALA A N 1
ATOM 1085 C CA . ALA A 1 144 ? 0.392 13.43 -2.109 1 98.94 144 ALA A CA 1
ATOM 1086 C C . ALA A 1 144 ? -0.899 14.234 -2.178 1 98.94 144 ALA A C 1
ATOM 1088 O O . ALA A 1 144 ? -1.479 14.578 -1.146 1 98.94 144 ALA A O 1
ATOM 1089 N N . ALA A 1 145 ? -1.304 14.516 -3.377 1 98.94 145 ALA A N 1
ATOM 1090 C CA . ALA A 1 145 ? -2.473 15.375 -3.543 1 98.94 145 ALA A CA 1
ATOM 1091 C C . ALA A 1 145 ? -3.301 14.953 -4.75 1 98.94 145 ALA A C 1
ATOM 1093 O O . ALA A 1 145 ? -2.754 14.469 -5.746 1 98.94 145 ALA A O 1
ATOM 1094 N N . ILE A 1 146 ? -4.574 15.086 -4.652 1 98.88 146 ILE A N 1
ATOM 1095 C CA . ILE A 1 146 ? -5.543 14.859 -5.723 1 98.88 146 ILE A CA 1
ATOM 1096 C C . ILE A 1 146 ? -6.488 16.062 -5.816 1 98.88 146 ILE A C 1
ATOM 1098 O O . ILE A 1 146 ? -7.031 16.516 -4.805 1 98.88 146 ILE A O 1
ATOM 1102 N N . GLY A 1 147 ? -6.73 16.547 -7.004 1 98.81 147 GLY A N 1
ATOM 1103 C CA . GLY A 1 147 ? -7.723 17.609 -7.168 1 98.81 147 GLY A CA 1
ATOM 1104 C C . GLY A 1 147 ? -7.176 18.844 -7.848 1 98.81 147 GLY A C 1
ATOM 1105 O O . GLY A 1 147 ? -6.07 18.812 -8.391 1 98.81 147 GLY A O 1
ATOM 1106 N N . LEU A 1 148 ? -7.871 19.891 -7.773 1 98.75 148 LEU A N 1
ATOM 1107 C CA . LEU A 1 148 ? -7.672 21.109 -8.57 1 98.75 148 LEU A CA 1
ATOM 1108 C C . LEU A 1 148 ? -6.273 21.672 -8.344 1 98.75 148 LEU A C 1
ATOM 1110 O O . LEU A 1 148 ? -5.598 22.062 -9.297 1 98.75 148 LEU A O 1
ATOM 1114 N N . HIS A 1 149 ? -5.82 21.688 -7.141 1 98.81 149 HIS A N 1
ATOM 1115 C CA . HIS A 1 149 ? -4.578 22.375 -6.82 1 98.81 149 HIS A CA 1
ATOM 1116 C C . HIS A 1 149 ? -3.447 21.391 -6.551 1 98.81 149 HIS A C 1
ATOM 1118 O O . HIS A 1 149 ? -2.438 21.734 -5.938 1 98.81 149 HIS A O 1
ATOM 1124 N N . ALA A 1 150 ? -3.635 20.156 -6.941 1 98.88 150 ALA A N 1
ATOM 1125 C CA . ALA A 1 150 ? -2.631 19.125 -6.684 1 98.88 150 ALA A CA 1
ATOM 1126 C C . ALA A 1 150 ? -1.271 19.531 -7.242 1 98.88 150 ALA A C 1
ATOM 1128 O O . ALA A 1 150 ? -0.249 19.391 -6.566 1 98.88 150 ALA A O 1
ATOM 1129 N N . GLY A 1 151 ? -1.273 19.984 -8.508 1 98.81 151 GLY A N 1
ATOM 1130 C CA . GLY A 1 151 ? -0.032 20.438 -9.117 1 98.81 151 GLY A CA 1
ATOM 1131 C C . GLY A 1 151 ? 0.64 21.562 -8.359 1 98.81 151 GLY A C 1
ATOM 1132 O O . GLY A 1 151 ? 1.848 21.516 -8.117 1 98.81 151 GLY A O 1
ATOM 1133 N N . THR A 1 152 ? -0.135 22.547 -7.957 1 98.75 152 THR A N 1
ATOM 1134 C CA . THR A 1 152 ? 0.378 23.688 -7.211 1 98.75 152 THR A CA 1
ATOM 1135 C C . THR A 1 152 ? 0.955 23.25 -5.871 1 98.75 152 THR A C 1
ATOM 1137 O O . THR A 1 152 ? 2.059 23.656 -5.496 1 98.75 152 THR A O 1
ATOM 1140 N N . VAL A 1 153 ? 0.275 22.422 -5.184 1 98.88 153 VAL A N 1
ATOM 1141 C CA . VAL A 1 153 ? 0.63 21.984 -3.836 1 98.88 153 VAL A CA 1
ATOM 1142 C C . VAL A 1 153 ? 1.934 21.188 -3.873 1 98.88 153 VAL A C 1
ATOM 1144 O O . VAL A 1 153 ? 2.789 21.344 -2.998 1 98.88 153 VAL A O 1
ATOM 1147 N N . THR A 1 154 ? 2.131 20.328 -4.879 1 98.81 154 THR A N 1
ATOM 1148 C CA . THR A 1 154 ? 3.236 19.375 -4.855 1 98.81 154 THR A CA 1
ATOM 1149 C C . THR A 1 154 ? 4.445 19.938 -5.602 1 98.81 154 THR A C 1
ATOM 1151 O O . THR A 1 154 ? 5.508 19.312 -5.625 1 98.81 154 THR A O 1
ATOM 1154 N N . ALA A 1 155 ? 4.309 21.094 -6.117 1 98 155 ALA A N 1
ATOM 1155 C CA . ALA A 1 155 ? 5.379 21.641 -6.941 1 98 155 ALA A CA 1
ATOM 1156 C C . ALA A 1 155 ? 6.531 22.156 -6.078 1 98 155 ALA A C 1
ATOM 1158 O O . ALA A 1 155 ? 6.312 22.641 -4.969 1 98 155 ALA A O 1
ATOM 1159 N N . ASN A 1 156 ? 7.719 22 -6.547 1 96.56 156 ASN A N 1
ATOM 1160 C CA . ASN A 1 156 ? 8.93 22.656 -6.078 1 96.56 156 ASN A CA 1
ATOM 1161 C C . ASN A 1 156 ? 9.164 22.406 -4.59 1 96.56 156 ASN A C 1
ATOM 1163 O O . ASN A 1 156 ? 9.414 23.344 -3.83 1 96.56 156 ASN A O 1
ATOM 1167 N N . HIS A 1 157 ? 8.969 21.234 -4.172 1 98.44 157 HIS A N 1
ATOM 1168 C CA . HIS A 1 157 ? 9.359 20.875 -2.816 1 98.44 157 HIS A CA 1
ATOM 1169 C C . HIS A 1 157 ? 10.875 20.688 -2.709 1 98.44 157 HIS A C 1
ATOM 1171 O O . HIS A 1 157 ? 11.414 19.672 -3.141 1 98.44 157 HIS A O 1
ATOM 1177 N N . ALA A 1 158 ? 11.539 21.672 -2.105 1 98 158 ALA A N 1
ATOM 1178 C CA . ALA A 1 158 ? 13 21.719 -2.102 1 98 158 ALA A CA 1
ATOM 1179 C C . ALA A 1 158 ? 13.578 20.594 -1.242 1 98 158 ALA A C 1
ATOM 1181 O O . ALA A 1 158 ? 13.039 20.266 -0.186 1 98 158 ALA A O 1
ATOM 1182 N N . LEU A 1 159 ? 14.758 20.078 -1.631 1 97.38 159 LEU A N 1
ATOM 1183 C CA . LEU A 1 159 ? 15.414 18.984 -0.94 1 97.38 159 LEU A CA 1
ATOM 1184 C C . LEU A 1 159 ? 15.914 19.422 0.432 1 97.38 159 LEU A C 1
ATOM 1186 O O . LEU A 1 159 ? 16.031 18.594 1.344 1 97.38 159 LEU A O 1
ATOM 1190 N N . ASP A 1 160 ? 16.172 20.703 0.586 1 97.12 160 ASP A N 1
ATOM 1191 C CA . ASP A 1 160 ? 16.703 21.219 1.849 1 97.12 160 ASP A CA 1
ATOM 1192 C C . ASP A 1 160 ? 15.625 21.969 2.629 1 97.12 160 ASP A C 1
ATOM 1194 O O . ASP A 1 160 ? 15.922 22.875 3.408 1 97.12 160 ASP A O 1
ATOM 1198 N N . CYS A 1 161 ? 14.414 21.656 2.354 1 96.38 161 CYS A N 1
ATOM 1199 C CA . CYS A 1 161 ? 13.273 22.297 3.004 1 96.38 161 CYS A CA 1
ATOM 1200 C C . CYS A 1 161 ? 12.18 21.281 3.312 1 96.38 161 CYS A C 1
ATOM 1202 O O . CYS A 1 161 ? 11.203 21.172 2.57 1 96.38 161 CYS A O 1
ATOM 1204 N N . CYS A 1 162 ? 12.281 20.656 4.43 1 95.75 162 CYS A N 1
ATOM 1205 C CA . CYS A 1 162 ? 11.328 19.641 4.828 1 95.75 162 CYS A CA 1
ATOM 1206 C C . CYS A 1 162 ? 9.914 20.188 4.895 1 95.75 162 CYS A C 1
ATOM 1208 O O . CYS A 1 162 ? 9.039 19.781 4.133 1 95.75 162 CYS A O 1
ATOM 1210 N N . PHE A 1 163 ? 9.711 21.141 5.773 1 97.12 163 PHE A N 1
ATOM 1211 C CA . PHE A 1 163 ? 8.367 21.641 6.047 1 97.12 163 PHE A CA 1
ATOM 1212 C C . PHE A 1 163 ? 8.352 23.172 6.039 1 97.12 163 PHE A C 1
ATOM 1214 O O . PHE A 1 163 ? 7.457 23.781 6.621 1 97.12 163 PHE A O 1
ATOM 1221 N N . GLY A 1 164 ? 9.297 23.844 5.34 1 95.88 164 GLY A N 1
ATOM 1222 C CA . GLY A 1 164 ? 9.422 25.297 5.367 1 95.88 164 GLY A CA 1
ATOM 1223 C C . GLY A 1 164 ? 8.734 25.969 4.203 1 95.88 164 GLY A C 1
ATOM 1224 O O . GLY A 1 164 ? 7.684 25.516 3.744 1 95.88 164 GLY A O 1
ATOM 1225 N N . GLU A 1 165 ? 9.367 27.078 3.713 1 96.88 165 GLU A N 1
ATOM 1226 C CA . GLU A 1 165 ? 8.727 27.969 2.752 1 96.88 165 GLU A CA 1
ATOM 1227 C C . GLU A 1 165 ? 8.672 27.344 1.362 1 96.88 165 GLU A C 1
ATOM 1229 O O . GLU A 1 165 ? 7.816 27.688 0.549 1 96.88 165 GLU A O 1
ATOM 1234 N N . GLN A 1 166 ? 9.562 26.516 1.094 1 97.62 166 GLN A N 1
ATOM 1235 C CA . GLN A 1 166 ? 9.578 25.828 -0.193 1 97.62 166 GLN A CA 1
ATOM 1236 C C . GLN A 1 166 ? 9.055 24.406 -0.057 1 97.62 166 GLN A C 1
ATOM 1238 O O . GLN A 1 166 ? 9.695 23.453 -0.516 1 97.62 166 GLN A O 1
ATOM 1243 N N . SER A 1 167 ? 8 24.266 0.625 1 98.25 167 SER A N 1
ATOM 1244 C CA . SER A 1 167 ? 7.332 22.984 0.853 1 98.25 167 SER A CA 1
ATOM 1245 C C . SER A 1 167 ? 5.84 23.078 0.552 1 98.25 167 SER A C 1
ATOM 1247 O O . SER A 1 167 ? 5.301 24.188 0.408 1 98.25 167 SER A O 1
ATOM 1249 N N . PRO A 1 168 ? 5.137 21.969 0.465 1 98.81 168 PRO A N 1
ATOM 1250 C CA . PRO A 1 168 ? 3.688 21.953 0.254 1 98.81 168 PRO A CA 1
ATOM 1251 C C . PRO A 1 168 ? 2.924 22.688 1.35 1 98.81 168 PRO A C 1
ATOM 1253 O O . PRO A 1 168 ? 1.857 23.25 1.09 1 98.81 168 PRO A O 1
ATOM 1256 N N . LEU A 1 169 ? 3.451 22.703 2.555 1 98.69 169 LEU A N 1
ATOM 1257 C CA . LEU A 1 169 ? 2.752 23.359 3.658 1 98.69 169 LEU A CA 1
ATOM 1258 C C . LEU A 1 169 ? 2.598 24.859 3.395 1 98.69 169 LEU A C 1
ATOM 1260 O O . LEU A 1 169 ? 1.526 25.422 3.621 1 98.69 169 LEU A O 1
ATOM 1264 N N . ALA A 1 170 ? 3.672 25.453 2.918 1 98.56 170 ALA A N 1
ATOM 1265 C CA . ALA A 1 170 ? 3.598 26.875 2.607 1 98.56 170 ALA A CA 1
ATOM 1266 C C . ALA A 1 170 ? 2.6 27.141 1.483 1 98.56 170 ALA A C 1
ATOM 1268 O O . ALA A 1 170 ? 1.848 28.125 1.528 1 98.56 170 ALA A O 1
ATOM 1269 N N . ARG A 1 171 ? 2.613 26.312 0.467 1 98.69 171 ARG A N 1
ATOM 1270 C CA . ARG A 1 171 ? 1.673 26.453 -0.639 1 98.69 171 ARG A CA 1
ATOM 1271 C C . ARG A 1 171 ? 0.234 26.297 -0.16 1 98.69 171 ARG A C 1
ATOM 1273 O O . ARG A 1 171 ? -0.657 27.031 -0.588 1 98.69 171 ARG A O 1
ATOM 1280 N N . MET A 1 172 ? 0.047 25.359 0.728 1 98.81 172 MET A N 1
ATOM 1281 C CA . MET A 1 172 ? -1.292 25.125 1.261 1 98.81 172 MET A CA 1
ATOM 1282 C C . MET A 1 172 ? -1.744 26.297 2.125 1 98.81 172 MET A C 1
ATOM 1284 O O . MET A 1 172 ? -2.93 26.641 2.152 1 98.81 172 MET A O 1
ATOM 1288 N N . GLU A 1 173 ? -0.828 26.844 2.846 1 98.69 173 GLU A N 1
ATOM 1289 C CA . GLU A 1 173 ? -1.158 28.047 3.602 1 98.69 173 GLU A CA 1
ATOM 1290 C C . GLU A 1 173 ? -1.673 29.141 2.684 1 98.69 173 GLU A C 1
ATOM 1292 O O . GLU A 1 173 ? -2.672 29.797 2.988 1 98.69 173 GLU A O 1
ATOM 1297 N N . GLY A 1 174 ? -0.948 29.312 1.562 1 98.31 174 GLY A N 1
ATOM 1298 C CA . GLY A 1 174 ? -1.346 30.312 0.585 1 98.31 174 GLY A CA 1
ATOM 1299 C C . GLY A 1 174 ? -2.711 30.047 -0.018 1 98.31 174 GLY A C 1
ATOM 1300 O O . GLY A 1 174 ? -3.402 30.984 -0.435 1 98.31 174 GLY A O 1
ATOM 1301 N N . LEU A 1 175 ? -3.105 28.797 -0.008 1 98.62 175 LEU A N 1
ATOM 1302 C CA . LEU A 1 175 ? -4.391 28.391 -0.568 1 98.62 175 LEU A CA 1
ATOM 1303 C C . LEU A 1 175 ? -5.473 28.375 0.504 1 98.62 175 LEU A C 1
ATOM 1305 O O . LEU A 1 175 ? -6.586 27.906 0.266 1 98.62 175 LEU A O 1
ATOM 1309 N N . SER A 1 176 ? -5.109 28.859 1.678 1 98.44 176 SER A N 1
ATOM 1310 C CA . SER A 1 176 ? -6.023 28.859 2.818 1 98.44 176 SER A CA 1
ATOM 1311 C C . SER A 1 176 ? -6.582 27.453 3.068 1 98.44 176 SER A C 1
ATOM 1313 O O . SER A 1 176 ? -7.789 27.297 3.254 1 98.44 176 SER A O 1
ATOM 1315 N N . ALA A 1 177 ? -5.676 26.531 3.051 1 98.88 177 ALA A N 1
ATOM 1316 C CA . ALA A 1 177 ? -6.066 25.141 3.24 1 98.88 177 ALA A CA 1
ATOM 1317 C C . ALA A 1 177 ? -6.582 24.906 4.656 1 98.88 177 ALA A C 1
ATOM 1319 O O . ALA A 1 177 ? -6.332 25.703 5.559 1 98.88 177 ALA A O 1
ATOM 1320 N N . ARG A 1 178 ? -7.301 23.812 4.77 1 98.75 178 ARG A N 1
ATOM 1321 C CA . ARG A 1 178 ? -7.746 23.297 6.062 1 98.75 178 ARG A CA 1
ATOM 1322 C C . ARG A 1 178 ? -7.035 22 6.414 1 98.75 178 ARG A C 1
ATOM 1324 O O . ARG A 1 178 ? -6.523 21.312 5.527 1 98.75 178 ARG A O 1
ATOM 1331 N N . VAL A 1 179 ? -6.945 21.75 7.707 1 98.88 179 VAL A N 1
ATOM 1332 C CA . VAL A 1 179 ? -6.383 20.5 8.211 1 98.88 179 VAL A CA 1
ATOM 1333 C C . VAL A 1 179 ? -7.488 19.656 8.836 1 98.88 179 VAL A C 1
ATOM 1335 O O . VAL A 1 179 ? -8.336 20.172 9.57 1 98.88 179 VAL A O 1
ATOM 1338 N N . LEU A 1 180 ? -7.531 18.453 8.492 1 98.94 180 LEU A N 1
ATOM 1339 C CA . LEU A 1 180 ? -8.406 17.5 9.156 1 98.94 180 LEU A CA 1
ATOM 1340 C C . LEU A 1 180 ? -7.594 16.438 9.898 1 98.94 180 LEU A C 1
ATOM 1342 O O . LEU A 1 180 ? -6.828 15.695 9.281 1 98.94 180 LEU A O 1
ATOM 1346 N N . LEU A 1 181 ? -7.68 16.453 11.195 1 98.88 181 LEU A N 1
ATOM 1347 C CA . LEU A 1 181 ? -7.203 15.352 12.016 1 98.88 181 LEU A CA 1
ATOM 1348 C C . LEU A 1 181 ? -8.289 14.289 12.18 1 98.88 181 LEU A C 1
ATOM 1350 O O . LEU A 1 181 ? -9.203 14.453 12.992 1 98.88 181 LEU A O 1
ATOM 1354 N N . LEU A 1 182 ? -8.203 13.266 11.391 1 98.88 182 LEU A N 1
ATOM 1355 C CA . LEU A 1 182 ? -9.211 12.219 11.312 1 98.88 182 LEU A CA 1
ATOM 1356 C C . LEU A 1 182 ? -8.812 11.016 12.164 1 98.88 182 LEU A C 1
ATOM 1358 O O . LEU A 1 182 ? -8.234 10.055 11.656 1 98.88 182 LEU A O 1
ATOM 1362 N N . GLY A 1 183 ? -9.188 11.039 13.461 1 98.5 183 GLY A N 1
ATOM 1363 C CA . GLY A 1 183 ? -8.875 9.953 14.383 1 98.5 183 GLY A CA 1
ATOM 1364 C C . GLY A 1 183 ? -7.457 10.016 14.914 1 98.5 183 GLY A C 1
ATOM 1365 O O . GLY A 1 183 ? -6.898 8.992 15.328 1 98.5 183 GLY A O 1
ATOM 1366 N N . VAL A 1 184 ? -6.812 11.102 14.781 1 98.31 184 VAL A N 1
ATOM 1367 C CA . VAL A 1 184 ? -5.469 11.312 15.312 1 98.31 184 VAL A CA 1
ATOM 1368 C C . VAL A 1 184 ? -5.426 12.609 16.109 1 98.31 184 VAL A C 1
ATOM 1370 O O . VAL A 1 184 ? -6.324 13.445 16 1 98.31 184 VAL A O 1
ATOM 1373 N N . GLY A 1 185 ? -4.402 12.719 16.922 1 97.69 185 GLY A N 1
ATOM 1374 C CA . GLY A 1 185 ? -4.238 13.922 17.719 1 97.69 185 GLY A CA 1
ATOM 1375 C C . GLY A 1 185 ? -3.322 14.945 17.078 1 97.69 185 GLY A C 1
ATOM 1376 O O . GLY A 1 185 ? -2.879 14.766 15.938 1 97.69 185 GLY A O 1
ATOM 1377 N N . TYR A 1 186 ? -3.031 15.961 17.844 1 98 186 TYR A N 1
ATOM 1378 C CA . TYR A 1 186 ? -2.238 17.078 17.344 1 98 186 TYR A CA 1
ATOM 1379 C C . TYR A 1 186 ? -0.779 16.672 17.172 1 98 186 TYR A C 1
ATOM 1381 O O . TYR A 1 186 ? -0.021 17.359 16.469 1 98 186 TYR A O 1
ATOM 1389 N N . HIS A 1 187 ? -0.346 15.586 17.797 1 95.94 187 HIS A N 1
ATOM 1390 C CA . HIS A 1 187 ? 1.016 15.102 17.609 1 95.94 187 HIS A CA 1
ATOM 1391 C C . HIS A 1 187 ? 1.276 14.758 16.141 1 95.94 187 HIS A C 1
ATOM 1393 O O . HIS A 1 187 ? 2.43 14.672 15.711 1 95.94 187 HIS A O 1
ATOM 1399 N N . ARG A 1 188 ? 0.22 14.641 15.352 1 96.69 188 ARG A N 1
ATOM 1400 C CA . ARG A 1 188 ? 0.356 14.328 13.93 1 96.69 188 ARG A CA 1
ATOM 1401 C C . ARG A 1 188 ? 0.141 15.57 13.07 1 96.69 188 ARG A C 1
ATOM 1403 O O . ARG A 1 188 ? 0.227 15.5 11.844 1 96.69 188 ARG A O 1
ATOM 1410 N N . CYS A 1 189 ? -0.134 16.641 13.664 1 97.75 189 CYS A N 1
ATOM 1411 C CA . CYS A 1 189 ? -0.491 17.844 12.93 1 97.75 189 CYS A CA 1
ATOM 1412 C C . CYS A 1 189 ? 0.743 18.5 12.305 1 97.75 189 CYS A C 1
ATOM 1414 O O . CYS A 1 189 ? 1.268 19.469 12.844 1 97.75 189 CYS A O 1
ATOM 1416 N N . THR A 1 190 ? 1.067 18.172 11.148 1 96.69 190 THR A N 1
ATOM 1417 C CA . THR A 1 190 ? 2.35 18.484 10.516 1 96.69 190 THR A CA 1
ATOM 1418 C C . THR A 1 190 ? 2.439 19.969 10.156 1 96.69 190 THR A C 1
ATOM 1420 O O . THR A 1 190 ? 3.535 20.484 9.953 1 96.69 190 THR A O 1
ATOM 1423 N N . CYS A 1 191 ? 1.31 20.609 10.016 1 96.56 191 CYS A N 1
ATOM 1424 C CA . CYS A 1 191 ? 1.362 22 9.578 1 96.56 191 CYS A CA 1
ATOM 1425 C C . CYS A 1 191 ? 2.072 22.859 10.617 1 96.56 191 CYS A C 1
ATOM 1427 O O . CYS A 1 191 ? 2.598 23.922 10.281 1 96.56 191 CYS A O 1
ATOM 1429 N N . PHE A 1 192 ? 2.131 22.406 11.906 1 97.62 192 PHE A N 1
ATOM 1430 C CA . PHE A 1 192 ? 2.859 23.156 12.93 1 97.62 192 PHE A CA 1
ATOM 1431 C C . PHE A 1 192 ? 4.336 23.266 12.57 1 97.62 192 PHE A C 1
ATOM 1433 O O . PHE A 1 192 ? 5 24.234 12.961 1 97.62 192 PHE A O 1
ATOM 1440 N N . HIS A 1 193 ? 4.848 22.328 11.82 1 97 193 HIS A N 1
ATOM 1441 C CA . HIS A 1 193 ? 6.258 22.344 11.445 1 97 193 HIS A CA 1
ATOM 1442 C C . HIS A 1 193 ? 6.578 23.547 10.555 1 97 193 HIS A C 1
ATOM 1444 O O . HIS A 1 193 ? 7.723 23.984 10.5 1 97 193 HIS A O 1
ATOM 1450 N N . LEU A 1 194 ? 5.582 24.016 9.766 1 97.75 194 LEU A N 1
ATOM 1451 C CA . LEU A 1 194 ? 5.816 25.188 8.93 1 97.75 194 LEU A CA 1
ATOM 1452 C C . LEU A 1 194 ? 6.277 26.375 9.773 1 97.75 194 LEU A C 1
ATOM 1454 O O . LEU A 1 194 ? 7.156 27.125 9.359 1 97.75 194 LEU A O 1
ATOM 1458 N N . ALA A 1 195 ? 5.727 26.484 10.945 1 96.69 195 ALA A N 1
ATOM 1459 C CA . ALA A 1 195 ? 6.074 27.578 11.859 1 96.69 195 ALA A CA 1
ATOM 1460 C C . ALA A 1 195 ? 7.512 27.422 12.359 1 96.69 195 ALA A C 1
ATOM 1462 O O . ALA A 1 195 ? 8.188 28.422 12.609 1 96.69 195 ALA A O 1
ATOM 1463 N N . GLU A 1 196 ? 7.953 26.203 12.531 1 92.62 196 GLU A N 1
ATOM 1464 C CA . GLU A 1 196 ? 9.32 25.969 12.977 1 92.62 196 GLU A CA 1
ATOM 1465 C C . GLU A 1 196 ? 10.328 26.594 12.016 1 92.62 196 GLU A C 1
ATOM 1467 O O . GLU A 1 196 ? 11.375 27.109 12.438 1 92.62 196 GLU A O 1
ATOM 1472 N N . GLY A 1 197 ? 9.961 26.547 10.766 1 90.06 197 GLY A N 1
ATOM 1473 C CA . GLY A 1 197 ? 10.828 27.141 9.766 1 90.06 197 GLY A CA 1
ATOM 1474 C C . GLY A 1 197 ? 10.844 28.656 9.812 1 90.06 197 GLY A C 1
ATOM 1475 O O . GLY A 1 197 ? 11.727 29.297 9.227 1 90.06 197 GLY A O 1
ATOM 1476 N N . ARG A 1 198 ? 9.953 29.141 10.5 1 94.19 198 ARG A N 1
ATOM 1477 C CA . ARG A 1 198 ? 9.781 30.594 10.5 1 94.19 198 ARG A CA 1
ATOM 1478 C C . ARG A 1 198 ? 10.281 31.203 11.805 1 94.19 198 ARG A C 1
ATOM 1480 O O . ARG A 1 198 ? 10.164 32.406 12.016 1 94.19 198 ARG A O 1
ATOM 14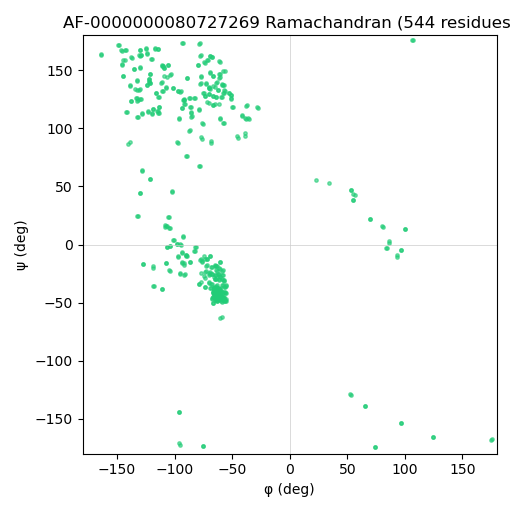87 N N . VAL A 1 199 ? 10.703 30.375 12.664 1 92.88 199 VAL A N 1
ATOM 1488 C CA . VAL A 1 199 ? 11.336 30.844 13.898 1 92.88 199 VAL A CA 1
ATOM 1489 C C . VAL A 1 199 ? 12.805 30.438 13.914 1 92.88 199 VAL A C 1
ATOM 1491 O O . VAL A 1 199 ? 13.266 29.719 13.023 1 92.88 199 VAL A O 1
ATOM 1494 N N . SER A 1 200 ? 13.57 30.984 14.828 1 83.25 200 SER A N 1
ATOM 1495 C CA . SER A 1 200 ? 14.984 30.625 14.93 1 83.25 200 SER A CA 1
ATOM 1496 C C . SER A 1 200 ? 15.148 29.172 15.406 1 83.25 200 SER A C 1
ATOM 1498 O O . SER A 1 200 ? 15.078 28.906 16.609 1 83.25 200 SER A O 1
ATOM 1500 N N . SER A 1 201 ? 15.18 28.281 14.461 1 86.31 201 SER A N 1
ATOM 1501 C CA . SER A 1 201 ? 15.344 26.875 14.773 1 86.31 201 SER A CA 1
ATOM 1502 C C . SER A 1 201 ? 16.719 26.375 14.352 1 86.31 201 SER A C 1
ATOM 1504 O O . SER A 1 201 ? 17.297 26.859 13.383 1 86.31 201 SER A O 1
ATOM 1506 N N . PRO A 1 202 ? 17.219 25.453 15.18 1 91.81 202 PRO A N 1
ATOM 1507 C CA . PRO A 1 202 ? 18.516 24.891 14.82 1 91.81 202 PRO A CA 1
ATOM 1508 C C . PRO A 1 202 ? 18.5 24.156 13.477 1 91.81 202 PRO A C 1
ATOM 1510 O O . PRO A 1 202 ? 17.422 23.859 12.961 1 91.81 202 PRO A O 1
ATOM 1513 N N . LYS A 1 203 ? 19.656 24.047 12.914 1 94.88 203 LYS A N 1
ATOM 1514 C CA . LYS A 1 203 ? 19.828 23.328 11.656 1 94.88 203 LYS A CA 1
ATOM 1515 C C . LYS A 1 203 ? 20.5 21.969 11.891 1 94.88 203 LYS A C 1
ATOM 1517 O O . LYS A 1 203 ? 21.141 21.766 12.914 1 94.88 203 LYS A O 1
ATOM 1522 N N . MET A 1 204 ? 20.219 21.078 10.961 1 94.62 204 MET A N 1
ATOM 1523 C CA . MET A 1 204 ? 20.828 19.75 11.016 1 94.62 204 MET A CA 1
ATOM 1524 C C . MET A 1 204 ? 21.125 19.234 9.617 1 94.62 204 MET A C 1
ATOM 1526 O O . MET A 1 204 ? 20.547 19.703 8.633 1 94.62 204 MET A O 1
ATOM 1530 N N . GLU A 1 205 ? 22.047 18.297 9.633 1 97.06 205 GLU A N 1
ATOM 1531 C CA . GLU A 1 205 ? 22.281 17.578 8.383 1 97.06 205 GLU A CA 1
ATOM 1532 C C . GLU A 1 205 ? 21.188 16.547 8.133 1 97.06 205 GLU A C 1
ATOM 1534 O O . GLU A 1 205 ? 20.719 15.883 9.062 1 97.06 205 GLU A O 1
ATOM 1539 N N . ASN A 1 206 ? 20.766 16.438 6.961 1 97.5 206 ASN A N 1
ATOM 1540 C CA . ASN A 1 206 ? 19.766 15.484 6.492 1 97.5 206 ASN A CA 1
ATOM 1541 C C . ASN A 1 206 ? 20.219 14.789 5.215 1 97.5 206 ASN A C 1
ATOM 1543 O O . ASN A 1 206 ? 20.578 15.445 4.234 1 97.5 206 ASN A O 1
ATOM 1547 N N . SER A 1 207 ? 20.266 13.445 5.219 1 98.38 207 SER A N 1
ATOM 1548 C CA . SER A 1 207 ? 20.797 12.695 4.082 1 98.38 207 SER A CA 1
ATOM 1549 C C . SER A 1 207 ? 19.766 11.742 3.512 1 98.38 207 SER A C 1
ATOM 1551 O O . SER A 1 207 ? 18.938 11.195 4.25 1 98.38 207 SER A O 1
ATOM 1553 N N . PHE A 1 208 ? 19.797 11.539 2.26 1 98.62 208 PHE A N 1
ATOM 1554 C CA . PHE A 1 208 ? 18.875 10.648 1.579 1 98.62 208 PHE A CA 1
ATOM 1555 C C . PHE A 1 208 ? 19.375 10.305 0.182 1 98.62 208 PHE A C 1
ATOM 1557 O O . PHE A 1 208 ? 20.297 10.938 -0.323 1 98.62 208 PHE A O 1
ATOM 1564 N N . ALA A 1 209 ? 18.797 9.266 -0.375 1 98.75 209 ALA A N 1
ATOM 1565 C CA . ALA A 1 209 ? 19.078 8.844 -1.744 1 98.75 209 ALA A CA 1
ATOM 1566 C C . ALA A 1 209 ? 18.109 9.484 -2.73 1 98.75 209 ALA A C 1
ATOM 1568 O O . ALA A 1 209 ? 16.891 9.383 -2.562 1 98.75 209 ALA A O 1
ATOM 1569 N N . VAL A 1 210 ? 18.609 10.172 -3.754 1 98.44 210 VAL A N 1
ATOM 1570 C CA . VAL A 1 210 ? 17.797 10.812 -4.789 1 98.44 210 VAL A CA 1
ATOM 1571 C C . VAL A 1 210 ? 18.438 10.57 -6.16 1 98.44 210 VAL A C 1
ATOM 1573 O O . VAL A 1 210 ? 19.578 10.109 -6.25 1 98.44 210 VAL A O 1
ATOM 1576 N N . THR A 1 211 ? 17.594 10.758 -7.152 1 97 211 THR A N 1
ATOM 1577 C CA . THR A 1 211 ? 18.109 10.688 -8.516 1 97 211 THR A CA 1
ATOM 1578 C C . THR A 1 211 ? 18.547 12.07 -9 1 97 211 THR A C 1
ATOM 1580 O O . THR A 1 211 ? 17.75 13.016 -8.977 1 97 211 THR A O 1
ATOM 1583 N N . VAL A 1 212 ? 19.719 12.242 -9.344 1 93.5 212 VAL A N 1
ATOM 1584 C CA . VAL A 1 212 ? 20.281 13.445 -9.938 1 93.5 212 VAL A CA 1
ATOM 1585 C C . VAL A 1 212 ? 20.828 13.125 -11.328 1 93.5 212 VAL A C 1
ATOM 1587 O O . VAL A 1 212 ? 21.734 12.297 -11.469 1 93.5 212 VAL A O 1
ATOM 1590 N N . ASP A 1 213 ? 20.234 13.758 -12.352 1 92.38 213 ASP A N 1
ATOM 1591 C CA . ASP A 1 213 ? 20.641 13.531 -13.734 1 92.38 213 ASP A CA 1
ATOM 1592 C C . ASP A 1 213 ? 20.594 12.047 -14.086 1 92.38 213 ASP A C 1
ATOM 1594 O O . ASP A 1 213 ? 21.547 11.492 -14.625 1 92.38 213 ASP A O 1
ATOM 1598 N N . GLY A 1 214 ? 19.641 11.406 -13.594 1 92.31 214 GLY A N 1
ATOM 1599 C CA . GLY A 1 214 ? 19.359 10.023 -13.969 1 92.31 214 GLY A CA 1
ATOM 1600 C C . GLY A 1 214 ? 20.141 9.016 -13.148 1 92.31 214 GLY A C 1
ATOM 1601 O O . GLY A 1 214 ? 20 7.809 -13.344 1 92.31 214 GLY A O 1
ATOM 1602 N N . THR A 1 215 ? 20.875 9.531 -12.227 1 95.19 215 THR A N 1
ATOM 1603 C CA . THR A 1 215 ? 21.719 8.641 -11.422 1 95.19 215 THR A CA 1
ATOM 1604 C C . THR A 1 215 ? 21.391 8.781 -9.938 1 95.19 215 THR A C 1
ATOM 1606 O O . THR A 1 215 ? 21.172 9.891 -9.453 1 95.19 215 THR A O 1
ATOM 1609 N N . ARG A 1 216 ? 21.375 7.641 -9.273 1 97.25 216 ARG A N 1
ATOM 1610 C CA . ARG A 1 216 ? 21.188 7.656 -7.832 1 97.25 216 ARG A CA 1
ATOM 1611 C C . ARG A 1 216 ? 22.344 8.344 -7.125 1 97.25 216 ARG A C 1
ATOM 1613 O O . ARG A 1 216 ? 23.516 8.07 -7.426 1 97.25 216 ARG A O 1
ATOM 1620 N N . ARG A 1 217 ? 22.062 9.164 -6.211 1 97.75 217 ARG A N 1
ATOM 1621 C CA . ARG A 1 217 ? 23.062 9.844 -5.391 1 97.75 217 ARG A CA 1
ATOM 1622 C C . ARG A 1 217 ? 22.625 9.906 -3.932 1 97.75 217 ARG A C 1
ATOM 1624 O O . ARG A 1 217 ? 21.438 10.117 -3.641 1 97.75 217 ARG A O 1
ATOM 1631 N N . TRP A 1 218 ? 23.578 9.641 -3.107 1 98.31 218 TRP A N 1
ATOM 1632 C CA . TRP A 1 218 ? 23.375 9.914 -1.688 1 98.31 218 TRP A CA 1
ATOM 1633 C C . TRP A 1 218 ? 23.719 11.367 -1.363 1 98.31 218 TRP A C 1
ATOM 1635 O O . TRP A 1 218 ? 24.891 11.766 -1.419 1 98.31 218 TRP A O 1
ATOM 1645 N N . LEU A 1 219 ? 22.719 12.148 -1.059 1 98.06 219 LEU A N 1
ATOM 1646 C CA . LEU A 1 219 ? 22.906 13.586 -0.872 1 98.06 219 LEU A CA 1
ATOM 1647 C C . LEU A 1 219 ? 22.719 13.969 0.592 1 98.06 219 LEU A C 1
ATOM 1649 O O . LEU A 1 219 ? 21.859 13.422 1.279 1 98.06 219 LEU A O 1
ATOM 1653 N N . THR A 1 220 ? 23.531 14.852 1.071 1 98.31 220 THR A N 1
ATOM 1654 C CA . THR A 1 220 ? 23.375 15.469 2.381 1 98.31 220 THR A CA 1
ATOM 1655 C C . THR A 1 220 ? 23.094 16.969 2.242 1 98.31 220 THR A C 1
ATOM 1657 O O . THR A 1 220 ? 23.797 17.672 1.515 1 98.31 220 THR A O 1
ATOM 1660 N N . VAL A 1 221 ? 22.062 17.406 2.857 1 98.06 221 VAL A N 1
ATOM 1661 C CA . VAL A 1 221 ? 21.719 18.812 2.854 1 98.06 221 VAL A CA 1
ATOM 1662 C C . VAL A 1 221 ? 21.609 19.328 4.289 1 98.06 221 VAL A C 1
ATOM 1664 O O . VAL A 1 221 ? 21.594 18.531 5.234 1 98.06 221 VAL A O 1
ATOM 1667 N N . GLU A 1 222 ? 21.609 20.656 4.418 1 97.25 222 GLU A N 1
ATOM 1668 C CA . GLU A 1 222 ? 21.281 21.281 5.695 1 97.25 222 GLU A CA 1
ATOM 1669 C C . GLU A 1 222 ? 19.812 21.672 5.75 1 97.25 222 GLU A C 1
ATOM 1671 O O . GLU A 1 222 ? 19.281 22.25 4.801 1 97.25 222 GLU A O 1
ATOM 1676 N N . ASP A 1 223 ? 19.125 21.312 6.832 1 95.62 223 ASP A N 1
ATOM 1677 C CA . ASP A 1 223 ? 17.703 21.594 6.973 1 95.62 223 ASP A CA 1
ATOM 1678 C C . ASP A 1 223 ? 17.359 21.969 8.414 1 95.62 223 ASP A C 1
ATOM 1680 O O . ASP A 1 223 ? 18.203 21.859 9.305 1 95.62 223 ASP A O 1
ATOM 1684 N N . THR A 1 224 ? 16.188 22.484 8.57 1 93.69 224 THR A N 1
ATOM 1685 C CA . THR A 1 224 ? 15.68 22.828 9.891 1 93.69 224 THR A CA 1
ATOM 1686 C C . THR A 1 224 ? 15.391 21.562 10.695 1 93.69 224 THR A C 1
ATOM 1688 O O . THR A 1 224 ? 14.844 20.594 10.164 1 93.69 224 THR A O 1
ATOM 1691 N N . VAL A 1 225 ? 15.828 21.594 11.961 1 92.5 225 VAL A N 1
ATOM 1692 C CA . VAL A 1 225 ? 15.453 20.5 12.852 1 92.5 225 VAL A CA 1
ATOM 1693 C C . VAL A 1 225 ? 13.953 20.516 13.102 1 92.5 225 VAL A C 1
ATOM 1695 O O . VAL A 1 225 ? 13.383 21.562 13.438 1 92.5 225 VAL A O 1
ATOM 1698 N N . ILE A 1 226 ? 13.328 19.406 12.898 1 90.94 226 ILE A N 1
ATOM 1699 C CA . ILE A 1 226 ? 11.891 19.281 13.125 1 90.94 226 ILE A CA 1
ATOM 1700 C C . ILE A 1 226 ? 11.648 18.578 14.461 1 90.94 226 ILE A C 1
ATOM 1702 O O . ILE A 1 226 ? 12.344 17.609 14.789 1 90.94 226 ILE A O 1
ATOM 1706 N N . ASN A 1 227 ? 10.789 19.078 15.211 1 90.81 227 ASN A N 1
ATOM 1707 C CA . ASN A 1 227 ? 10.445 18.531 16.516 1 90.81 227 ASN A CA 1
ATOM 1708 C C . ASN A 1 227 ? 8.953 18.641 16.797 1 90.81 227 ASN A C 1
ATOM 1710 O O . ASN A 1 227 ? 8.422 19.75 16.953 1 90.81 227 ASN A O 1
ATOM 1714 N N . GLY A 1 228 ? 8.25 17.5 16.891 1 92.31 228 GLY A N 1
ATOM 1715 C CA . GLY A 1 228 ? 6.812 17.531 17.141 1 92.31 228 GLY A CA 1
ATOM 1716 C C . GLY A 1 228 ? 6.449 17.062 18.547 1 92.31 228 GLY A C 1
ATOM 1717 O O . GLY A 1 228 ? 5.285 16.766 18.828 1 92.31 228 GLY A O 1
ATOM 1718 N N . ASP A 1 229 ? 7.387 17 19.5 1 92.69 229 ASP A N 1
ATOM 1719 C CA . ASP A 1 229 ? 7.176 16.453 20.828 1 92.69 229 ASP A CA 1
ATOM 1720 C C . ASP A 1 229 ? 6.176 17.297 21.625 1 92.69 229 ASP A C 1
ATOM 1722 O O . ASP A 1 229 ? 5.484 16.781 22.5 1 92.69 229 ASP A O 1
ATOM 1726 N N . ASP A 1 230 ? 6.117 18.516 21.328 1 95.94 230 ASP A N 1
ATOM 1727 C CA . ASP A 1 230 ? 5.262 19.406 22.094 1 95.94 230 ASP A CA 1
ATOM 1728 C C . ASP A 1 230 ? 3.994 19.766 21.328 1 95.94 230 ASP A C 1
ATOM 1730 O O . ASP A 1 230 ? 3.281 20.703 21.688 1 95.94 230 ASP A O 1
ATOM 1734 N N . PHE A 1 231 ? 3.689 19.062 20.281 1 97.69 231 PHE A N 1
ATOM 1735 C CA . PHE A 1 231 ? 2.576 19.406 19.406 1 97.69 231 PHE A CA 1
ATOM 1736 C C . PHE A 1 231 ? 1.244 19.172 20.109 1 97.69 231 PHE A C 1
ATOM 1738 O O . PHE A 1 231 ? 0.269 19.875 19.844 1 97.69 231 PHE A O 1
ATOM 1745 N N . GLU A 1 232 ? 1.188 18.188 20.953 1 97.94 232 GLU A N 1
ATOM 1746 C CA . GLU A 1 232 ? -0.053 17.969 21.688 1 97.94 232 GLU A CA 1
ATOM 1747 C C . GLU A 1 232 ? -0.403 19.172 22.562 1 97.94 232 GLU A C 1
ATOM 1749 O O . GLU A 1 232 ? -1.56 19.594 22.609 1 97.94 232 GLU A O 1
ATOM 1754 N N . GLU A 1 233 ? 0.602 19.656 23.266 1 98.12 233 GLU A N 1
ATOM 1755 C CA . GLU A 1 233 ? 0.389 20.844 24.094 1 98.12 233 GLU A CA 1
ATOM 1756 C C . GLU A 1 233 ? 0.034 22.047 23.234 1 98.12 233 GLU A C 1
ATOM 1758 O O . GLU A 1 233 ? -0.892 22.797 23.562 1 98.12 233 GLU A O 1
ATOM 1763 N N . LEU A 1 234 ? 0.764 22.25 22.188 1 98.38 234 LEU A N 1
ATOM 1764 C CA . LEU A 1 234 ? 0.498 23.328 21.25 1 98.38 234 LEU A CA 1
ATOM 1765 C C . LEU A 1 234 ? -0.923 23.234 20.703 1 98.38 234 LEU A C 1
ATOM 1767 O O . LEU A 1 234 ? -1.647 24.234 20.672 1 98.38 234 LEU A O 1
ATOM 1771 N N . GLY A 1 235 ? -1.317 22.047 20.266 1 98.44 235 GLY A N 1
ATOM 1772 C CA . GLY A 1 235 ? -2.652 21.844 19.719 1 98.44 235 GLY A CA 1
ATOM 1773 C C . GLY A 1 235 ? -3.75 22.125 20.734 1 98.44 235 GLY A C 1
ATOM 1774 O O . GLY A 1 235 ? -4.781 22.703 20.391 1 98.44 235 GLY A O 1
ATOM 1775 N N . ALA A 1 236 ? -3.568 21.672 21.938 1 98 236 ALA A N 1
ATOM 1776 C CA . ALA A 1 236 ? -4.539 21.938 23 1 98 236 ALA A CA 1
ATOM 1777 C C . ALA A 1 236 ? -4.715 23.438 23.203 1 98 236 ALA A C 1
ATOM 1779 O O . ALA A 1 236 ? -5.84 23.922 23.375 1 98 236 ALA A O 1
ATOM 1780 N N . ASP A 1 237 ? -3.596 24.172 23.266 1 98.5 237 ASP A N 1
ATOM 1781 C CA . ASP A 1 237 ? -3.652 25.625 23.422 1 98.5 237 ASP A CA 1
ATOM 1782 C C . ASP A 1 237 ? -4.34 26.281 22.219 1 98.5 237 ASP A C 1
ATOM 1784 O O . ASP A 1 237 ? -5.133 27.203 22.391 1 98.5 237 ASP A O 1
ATOM 1788 N N . PHE A 1 238 ? -4.039 25.828 21.062 1 98.62 238 PHE A N 1
ATOM 1789 C CA . PHE A 1 238 ? -4.656 26.344 19.844 1 98.62 238 PHE A CA 1
ATOM 1790 C C . PHE A 1 238 ? -6.168 26.172 19.891 1 98.62 238 PHE A C 1
ATOM 1792 O O . PHE A 1 238 ? -6.914 27.094 19.562 1 98.62 238 PHE A O 1
ATOM 1799 N N . GLU A 1 239 ? -6.523 24.953 20.219 1 97.12 239 GLU A N 1
ATOM 1800 C CA . GLU A 1 239 ? -7.949 24.656 20.281 1 97.12 239 GLU A CA 1
ATOM 1801 C C . GLU A 1 239 ? -8.656 25.531 21.312 1 97.12 239 GLU A C 1
ATOM 1803 O O . GLU A 1 239 ? -9.82 25.891 21.141 1 97.12 239 GLU A O 1
ATOM 1808 N N . ARG A 1 240 ? -8.016 25.781 22.406 1 97.38 240 ARG A N 1
ATOM 1809 C CA . ARG A 1 240 ? -8.57 26.641 23.438 1 97.38 240 ARG A CA 1
ATOM 1810 C C . ARG A 1 240 ? -8.758 28.062 22.938 1 97.38 240 ARG A C 1
ATOM 1812 O O . ARG A 1 240 ? -9.75 28.719 23.266 1 97.38 240 ARG A O 1
ATOM 1819 N N . ASP A 1 241 ? -7.863 28.531 22.078 1 98 241 ASP A N 1
ATOM 1820 C CA . ASP A 1 241 ? -7.766 29.953 21.766 1 98 241 ASP A CA 1
ATOM 1821 C C . ASP A 1 241 ? -8.352 30.25 20.391 1 98 241 ASP A C 1
ATOM 1823 O O . ASP A 1 241 ? -8.656 31.406 20.078 1 98 241 ASP A O 1
ATOM 1827 N N . CYS A 1 242 ? -8.438 29.297 19.531 1 97.62 242 CYS A N 1
ATOM 1828 C CA . CYS A 1 242 ? -8.859 29.516 18.141 1 97.62 242 CYS A CA 1
ATOM 1829 C C . CYS A 1 242 ? -10.039 28.609 17.797 1 97.62 242 CYS A C 1
ATOM 1831 O O . CYS A 1 242 ? -10.406 27.734 18.562 1 97.62 242 CYS A O 1
ATOM 1833 N N . ASP A 1 243 ? -10.641 28.875 16.672 1 96.56 243 ASP A N 1
ATOM 1834 C CA . ASP A 1 243 ? -11.805 28.109 16.234 1 96.56 243 ASP A CA 1
ATOM 1835 C C . ASP A 1 243 ? -11.375 26.766 15.641 1 96.56 243 ASP A C 1
ATOM 1837 O O . ASP A 1 243 ? -10.617 26.719 14.672 1 96.56 243 ASP A O 1
ATOM 1841 N N . VAL A 1 244 ? -11.758 25.719 16.234 1 98.25 244 VAL A N 1
ATOM 1842 C CA . VAL A 1 244 ? -11.555 24.344 15.773 1 98.25 244 VAL A CA 1
ATOM 1843 C C . VAL A 1 244 ? -12.875 23.594 15.805 1 98.25 244 VAL A C 1
ATOM 1845 O O . VAL A 1 244 ? -13.578 23.594 16.828 1 98.25 244 VAL A O 1
ATOM 1848 N N . ARG A 1 245 ? -13.25 23.031 14.703 1 98.12 245 ARG A N 1
ATOM 1849 C CA . ARG A 1 245 ? -14.469 22.234 14.656 1 98.12 245 ARG A CA 1
ATOM 1850 C C . ARG A 1 245 ? -14.18 20.781 15.039 1 98.12 245 ARG A C 1
ATOM 1852 O O . ARG A 1 245 ? -13.336 20.125 14.422 1 98.12 245 ARG A O 1
ATOM 1859 N N . ARG A 1 246 ? -14.906 20.297 16 1 98.12 246 ARG A N 1
ATOM 1860 C CA . ARG A 1 246 ? -14.766 18.922 16.438 1 98.12 246 ARG A CA 1
ATOM 1861 C C . ARG A 1 246 ? -15.984 18.094 16.062 1 98.12 246 ARG A C 1
ATOM 1863 O O . ARG A 1 246 ? -17.078 18.625 15.875 1 98.12 246 ARG A O 1
ATOM 1870 N N . GLY A 1 247 ? -15.797 16.891 15.914 1 98.19 247 GLY A N 1
ATOM 1871 C CA . GLY A 1 247 ? -16.859 15.938 15.609 1 98.19 247 GLY A CA 1
ATOM 1872 C C . GLY A 1 247 ? -16.344 14.531 15.352 1 98.19 247 GLY A C 1
ATOM 1873 O O . GLY A 1 247 ? -15.203 14.211 15.703 1 98.19 247 GLY A O 1
ATOM 1874 N N . PHE A 1 248 ? -17.266 13.758 14.844 1 98.5 248 PHE A N 1
ATOM 1875 C CA . PHE A 1 248 ? -16.906 12.367 14.594 1 98.5 248 PHE A CA 1
ATOM 1876 C C . PHE A 1 248 ? -17.094 12.023 13.117 1 98.5 248 PHE A C 1
ATOM 1878 O O . PHE A 1 248 ? -18.031 12.492 12.477 1 98.5 248 PHE A O 1
ATOM 1885 N N . VAL A 1 249 ? -16.281 11.359 12.602 1 98.75 249 VAL A N 1
ATOM 1886 C CA . VAL A 1 249 ? -16.422 10.625 11.344 1 98.75 249 VAL A CA 1
ATOM 1887 C C . VAL A 1 249 ? -16.344 9.117 11.617 1 98.75 249 VAL A C 1
ATOM 1889 O O . VAL A 1 249 ? -15.266 8.602 11.93 1 98.75 249 VAL A O 1
ATOM 1892 N N . GLY A 1 250 ? -17.406 8.414 11.383 1 98.12 250 GLY A N 1
ATOM 1893 C CA . GLY A 1 250 ? -17.469 7.117 12.031 1 98.12 250 GLY A CA 1
ATOM 1894 C C . GLY A 1 250 ? -17.25 7.188 13.531 1 98.12 250 GLY A C 1
ATOM 1895 O O . GLY A 1 250 ? -17.891 7.973 14.227 1 98.12 250 GLY A O 1
ATOM 1896 N N . ALA A 1 251 ? -16.391 6.414 14.062 1 98.25 251 ALA A N 1
ATOM 1897 C CA . ALA A 1 251 ? -16.062 6.414 15.484 1 98.25 251 ALA A CA 1
ATOM 1898 C C . ALA A 1 251 ? -14.859 7.316 15.766 1 98.25 251 ALA A C 1
ATOM 1900 O O . ALA A 1 251 ? -14.516 7.562 16.922 1 98.25 251 ALA A O 1
ATOM 1901 N N . ALA A 1 252 ? -14.258 7.805 14.703 1 98.5 252 ALA A N 1
ATOM 1902 C CA . ALA A 1 252 ? -13.031 8.578 14.867 1 98.5 252 ALA A CA 1
ATOM 1903 C C . ALA A 1 252 ? -13.32 9.961 15.43 1 98.5 252 ALA A C 1
ATOM 1905 O O . ALA A 1 252 ? -14.172 10.688 14.906 1 98.5 252 ALA A O 1
ATOM 1906 N N . ASP A 1 253 ? -12.633 10.32 16.5 1 98.56 253 ASP A N 1
ATOM 1907 C CA . ASP A 1 253 ? -12.633 11.703 16.969 1 98.56 253 ASP A CA 1
ATOM 1908 C C . ASP A 1 253 ? -11.867 12.609 16.016 1 98.56 253 ASP A C 1
ATOM 1910 O O . ASP A 1 253 ? -10.727 12.312 15.656 1 98.56 253 ASP A O 1
ATOM 1914 N N . CYS A 1 254 ? -12.508 13.75 15.602 1 98.75 254 CYS A N 1
ATOM 1915 C CA . CYS A 1 254 ? -11.914 14.547 14.531 1 98.75 254 CYS A CA 1
ATOM 1916 C C . CYS A 1 254 ? -11.836 16.016 14.93 1 98.75 254 CYS A C 1
ATOM 1918 O O . CYS A 1 254 ? -12.625 16.484 15.75 1 98.75 254 CYS A O 1
ATOM 1920 N N . ALA A 1 255 ? -10.898 16.656 14.375 1 98.62 255 ALA A N 1
ATOM 1921 C CA . ALA A 1 255 ? -10.758 18.109 14.438 1 98.62 255 ALA A CA 1
ATOM 1922 C C . ALA A 1 255 ? -10.477 18.703 13.062 1 98.62 255 ALA A C 1
ATOM 1924 O O . ALA A 1 255 ? -9.695 18.141 12.281 1 98.62 255 ALA A O 1
ATOM 1925 N N . ALA A 1 256 ? -11.164 19.719 12.727 1 98.75 256 ALA A N 1
ATOM 1926 C CA . ALA A 1 256 ? -10.922 20.5 11.516 1 98.75 256 ALA A CA 1
ATOM 1927 C C . ALA A 1 256 ? -10.508 21.938 11.867 1 98.75 256 ALA A C 1
ATOM 1929 O O . ALA A 1 256 ? -11.156 22.594 12.672 1 98.75 256 ALA A O 1
ATOM 1930 N N . LEU A 1 257 ? -9.422 22.375 11.258 1 98.44 257 LEU A N 1
ATOM 1931 C CA . LEU A 1 257 ? -8.891 23.672 11.609 1 98.44 257 LEU A CA 1
ATOM 1932 C C . LEU A 1 257 ? -8.273 24.359 10.398 1 98.44 257 LEU A C 1
ATOM 1934 O O . LEU A 1 257 ? -8.102 23.734 9.344 1 98.44 257 LEU A O 1
ATOM 1938 N N . SER A 1 258 ? -8.016 25.641 10.539 1 98.62 258 SER A N 1
ATOM 1939 C CA . SER A 1 258 ? -7.375 26.438 9.492 1 98.62 258 SER A CA 1
ATOM 1940 C C . SER A 1 258 ? -5.859 26.266 9.531 1 98.62 258 SER A C 1
ATOM 1942 O O . SER A 1 258 ? -5.23 26.484 10.57 1 98.62 258 SER A O 1
ATOM 1944 N N . LEU A 1 259 ? -5.305 25.891 8.383 1 98.75 259 LEU A N 1
ATOM 1945 C CA . LEU A 1 259 ? -3.857 25.734 8.312 1 98.75 259 LEU A CA 1
ATOM 1946 C C . LEU A 1 259 ? -3.152 27.078 8.531 1 98.75 259 LEU A C 1
ATOM 1948 O O . LEU A 1 259 ? -2.238 27.172 9.352 1 98.75 259 LEU A O 1
ATOM 1952 N N . PRO A 1 260 ? -3.592 28.203 7.895 1 98.69 260 PRO A N 1
ATOM 1953 C CA . PRO A 1 260 ? -2.932 29.484 8.148 1 98.69 260 PRO A CA 1
ATOM 1954 C C . PRO A 1 260 ? -3.016 29.906 9.609 1 98.69 260 PRO A C 1
ATOM 1956 O O . PRO A 1 260 ? -2.031 30.391 10.172 1 98.69 260 PRO A O 1
ATOM 1959 N N . GLU A 1 261 ? -4.176 29.719 10.18 1 98.62 261 GLU A N 1
ATOM 1960 C CA . GLU A 1 261 ? -4.328 30.125 11.578 1 98.62 261 GLU A CA 1
ATOM 1961 C C . GLU A 1 261 ? -3.453 29.281 12.492 1 98.62 261 GLU A C 1
ATOM 1963 O O . GLU A 1 261 ? -2.842 29.797 13.43 1 98.62 261 GLU A O 1
ATOM 1968 N N . ALA A 1 262 ? -3.418 28.016 12.227 1 98.56 262 ALA A N 1
ATOM 1969 C CA . ALA A 1 262 ? -2.605 27.109 13.031 1 98.56 262 ALA A CA 1
ATOM 1970 C C . ALA A 1 262 ? -1.125 27.469 12.938 1 98.56 262 ALA A C 1
ATOM 1972 O O . ALA A 1 262 ? -0.408 27.453 13.945 1 98.56 262 ALA A O 1
ATOM 1973 N N . THR A 1 263 ? -0.69 27.75 11.758 1 98.25 263 THR A N 1
ATOM 1974 C CA . THR A 1 263 ? 0.709 28.094 11.539 1 98.25 263 THR A CA 1
ATOM 1975 C C . THR A 1 263 ? 1.062 29.391 12.25 1 98.25 263 THR A C 1
ATOM 1977 O O . THR A 1 263 ? 2.104 29.5 12.906 1 98.25 263 THR A O 1
ATOM 1980 N N . LEU A 1 264 ? 0.2 30.406 12.055 1 97.88 264 LEU A N 1
ATOM 1981 C CA . LEU A 1 264 ? 0.416 31.688 12.703 1 97.88 264 LEU A CA 1
ATOM 1982 C C . LEU A 1 264 ? 0.449 31.531 14.219 1 97.88 264 LEU A C 1
ATOM 1984 O O . LEU A 1 264 ? 1.311 32.094 14.891 1 97.88 264 LEU A O 1
ATOM 1988 N N . TYR A 1 265 ? -0.477 30.797 14.734 1 98.5 265 TYR A N 1
ATOM 1989 C CA . TYR A 1 265 ? -0.54 30.547 16.172 1 98.5 265 TYR A CA 1
ATOM 1990 C C . TYR A 1 265 ? 0.712 29.828 16.656 1 98.5 265 TYR A C 1
ATOM 1992 O O . TYR A 1 265 ? 1.281 30.188 17.688 1 98.5 265 TYR A O 1
ATOM 2000 N N . ALA A 1 266 ? 1.125 28.766 15.945 1 98.25 266 ALA A N 1
ATOM 2001 C CA . ALA A 1 266 ? 2.295 27.969 16.312 1 98.25 266 ALA A CA 1
ATOM 2002 C C . ALA A 1 266 ? 3.555 28.828 16.344 1 98.25 266 ALA A C 1
ATOM 2004 O O . ALA A 1 266 ? 4.414 28.656 17.219 1 98.25 266 ALA A O 1
ATOM 2005 N N . LYS A 1 267 ? 3.705 29.734 15.398 1 97.69 267 LYS A N 1
ATOM 2006 C CA . LYS A 1 267 ? 4.859 30.625 15.359 1 97.69 267 LYS A CA 1
ATOM 2007 C C . LYS A 1 267 ? 4.984 31.422 16.656 1 97.69 267 LYS A C 1
ATOM 2009 O O . LYS A 1 267 ? 6.062 31.484 17.25 1 97.69 267 LYS A O 1
ATOM 2014 N N . LYS A 1 268 ? 3.896 31.984 17.062 1 97.5 268 LYS A N 1
ATOM 2015 C CA . LYS A 1 268 ? 3.885 32.75 18.312 1 97.5 268 LYS A CA 1
ATOM 2016 C C . LYS A 1 268 ? 4.137 31.859 19.516 1 97.5 268 LYS A C 1
ATOM 2018 O O . LYS A 1 268 ? 4.891 32.219 20.422 1 97.5 268 LYS A O 1
ATOM 2023 N N . TRP A 1 269 ? 3.506 30.734 19.469 1 97.88 269 TRP A N 1
ATOM 2024 C CA . TRP A 1 269 ? 3.604 29.766 20.562 1 97.88 269 TRP A CA 1
ATOM 2025 C C . TRP A 1 269 ? 5.043 29.312 20.75 1 97.88 269 TRP A C 1
ATOM 2027 O O . TRP A 1 269 ? 5.523 29.203 21.891 1 97.88 269 TRP A O 1
ATOM 2037 N N . PHE A 1 270 ? 5.758 29.031 19.672 1 96.25 270 PHE A N 1
ATOM 2038 C CA . PHE A 1 270 ? 7.137 28.562 19.734 1 96.25 270 PHE A CA 1
ATOM 2039 C C . PHE A 1 270 ? 8.039 29.625 20.344 1 96.25 270 PHE A C 1
ATOM 2041 O O . PHE A 1 270 ? 8.984 29.297 21.078 1 96.25 270 PHE A O 1
ATOM 2048 N N . GLN A 1 271 ? 7.824 30.891 20.094 1 94.75 271 GLN A N 1
ATOM 2049 C CA . GLN A 1 271 ? 8.625 31.984 20.625 1 94.75 271 GLN A CA 1
ATOM 2050 C C . GLN A 1 271 ? 8.5 32.062 22.141 1 94.75 271 GLN A C 1
ATOM 2052 O O . GLN A 1 271 ? 9.445 32.438 22.828 1 94.75 271 GLN A O 1
ATOM 2057 N N . GLU A 1 272 ? 7.414 31.594 22.609 1 94.75 272 GLU A N 1
ATOM 2058 C CA . GLU A 1 272 ? 7.145 31.672 24.031 1 94.75 272 GLU A CA 1
ATOM 2059 C C . GLU A 1 272 ? 7.551 30.391 24.75 1 94.75 272 GLU A C 1
ATOM 2061 O O . GLU A 1 272 ? 7.883 30.406 25.938 1 94.75 272 GLU A O 1
ATOM 2066 N N . HIS A 1 273 ? 7.578 29.312 24.047 1 93.62 273 HIS A N 1
ATOM 2067 C CA . HIS A 1 273 ? 7.676 28.031 24.75 1 93.62 273 HIS A CA 1
ATOM 2068 C C . HIS A 1 273 ? 8.953 27.297 24.359 1 93.62 273 HIS A C 1
ATOM 2070 O O . HIS A 1 273 ? 9.32 26.297 25 1 93.62 273 HIS A O 1
ATOM 2076 N N . ARG A 1 274 ? 9.516 27.703 23.234 1 90.25 274 ARG A N 1
ATOM 2077 C CA . ARG A 1 274 ? 10.75 27.062 22.812 1 90.25 274 ARG A CA 1
ATOM 2078 C C . ARG A 1 274 ? 11.93 28.016 22.938 1 90.25 274 ARG A C 1
ATOM 2080 O O . ARG A 1 274 ? 11.758 29.234 22.859 1 90.25 274 ARG A O 1
ATOM 2087 N N . MET B 1 1 ? -0.221 5.887 38.156 1 19.89 1 MET B N 1
ATOM 2088 C CA . MET B 1 1 ? 0.839 5.883 37.125 1 19.89 1 MET B CA 1
ATOM 2089 C C . MET B 1 1 ? 0.824 4.582 36.344 1 19.89 1 MET B C 1
ATOM 2091 O O . MET B 1 1 ? 1.31 3.553 36.812 1 19.89 1 MET B O 1
ATOM 2095 N N . LEU B 1 2 ? -0.205 4.305 35.719 1 25.05 2 LEU B N 1
ATOM 2096 C CA . LEU B 1 2 ? -0.294 2.934 35.25 1 25.05 2 LEU B CA 1
ATOM 2097 C C . LEU B 1 2 ? 0.806 2.646 34.219 1 25.05 2 LEU B C 1
ATOM 2099 O O . LEU B 1 2 ? 1.109 3.488 33.375 1 25.05 2 LEU B O 1
ATOM 2103 N N . PRO B 1 3 ? 1.705 1.688 34.406 1 26.86 3 PRO B N 1
ATOM 2104 C CA . PRO B 1 3 ? 2.92 1.443 33.625 1 26.86 3 PRO B CA 1
ATOM 2105 C C . PRO B 1 3 ? 2.631 1.226 32.125 1 26.86 3 PRO B C 1
ATOM 2107 O O . PRO B 1 3 ? 1.607 0.633 31.766 1 26.86 3 PRO B O 1
ATOM 2110 N N . LEU B 1 4 ? 2.9 2.166 31.297 1 32.53 4 LEU B N 1
ATOM 2111 C CA . LEU B 1 4 ? 2.879 2.055 29.844 1 32.53 4 LEU B CA 1
ATOM 2112 C C . LEU B 1 4 ? 3.439 0.709 29.391 1 32.53 4 LEU B C 1
ATOM 2114 O O . LEU B 1 4 ? 4.504 0.289 29.859 1 32.53 4 LEU B O 1
ATOM 2118 N N . HIS B 1 5 ? 2.686 -0.213 29.203 1 32.41 5 HIS B N 1
ATOM 2119 C CA . HIS B 1 5 ? 3.182 -1.512 28.766 1 32.41 5 HIS B CA 1
ATOM 2120 C C . HIS B 1 5 ? 4.309 -1.356 27.75 1 32.41 5 HIS B C 1
ATOM 2122 O O . HIS B 1 5 ? 4.188 -0.589 26.797 1 32.41 5 HIS B O 1
ATOM 2128 N N . PRO B 1 6 ? 5.566 -1.64 28.047 1 30.64 6 PRO B N 1
ATOM 2129 C CA . PRO B 1 6 ? 6.742 -1.556 27.172 1 30.64 6 PRO B CA 1
ATOM 2130 C C . PRO B 1 6 ? 6.504 -2.156 25.797 1 30.64 6 PRO B C 1
ATOM 2132 O O . PRO B 1 6 ? 5.953 -3.256 25.672 1 30.64 6 PRO B O 1
ATOM 2135 N N . ARG B 1 7 ? 6.105 -1.341 24.859 1 42.38 7 ARG B N 1
ATOM 2136 C CA . ARG B 1 7 ? 6.156 -1.881 23.5 1 42.38 7 ARG B CA 1
ATOM 2137 C C . ARG B 1 7 ? 7.367 -2.787 23.312 1 42.38 7 ARG B C 1
ATOM 2139 O O . ARG B 1 7 ? 8.445 -2.512 23.859 1 42.38 7 ARG B O 1
ATOM 2146 N N . SER B 1 8 ? 7.285 -4.035 23.203 1 42.78 8 SER B N 1
ATOM 2147 C CA . SER B 1 8 ? 8.406 -4.926 22.906 1 42.78 8 SER B CA 1
ATOM 2148 C C . SER B 1 8 ? 9.477 -4.207 22.094 1 42.78 8 SER B C 1
ATOM 2150 O O . SER B 1 8 ? 9.164 -3.398 21.219 1 42.78 8 SER B O 1
ATOM 2152 N N . PRO B 1 9 ? 10.727 -4.031 22.547 1 48.62 9 PRO B N 1
ATOM 2153 C CA . PRO B 1 9 ? 11.812 -3.422 21.781 1 48.62 9 PRO B CA 1
ATOM 2154 C C . PRO B 1 9 ? 11.773 -3.811 20.312 1 48.62 9 PRO B C 1
ATOM 2156 O O . PRO B 1 9 ? 11.352 -4.918 19.969 1 48.62 9 PRO B O 1
ATOM 2159 N N . PRO B 1 10 ? 11.641 -2.908 19.5 1 55.59 10 PRO B N 1
ATOM 2160 C CA . PRO B 1 10 ? 11.656 -3.299 18.078 1 55.59 10 PRO B CA 1
ATOM 2161 C C . PRO B 1 10 ? 12.719 -4.352 17.766 1 55.59 10 PRO B C 1
ATOM 2163 O O . PRO B 1 10 ? 13.836 -4.285 18.297 1 55.59 10 PRO B O 1
ATOM 2166 N N . ARG B 1 11 ? 12.281 -5.543 17.469 1 61.16 11 ARG B N 1
ATOM 2167 C CA . ARG B 1 11 ? 13.18 -6.637 17.125 1 61.16 11 ARG B CA 1
ATOM 2168 C C . ARG B 1 11 ? 14.195 -6.203 16.062 1 61.16 11 ARG B C 1
ATOM 2170 O O . ARG B 1 11 ? 13.82 -5.648 15.031 1 61.16 11 ARG B O 1
ATOM 2177 N N . ARG B 1 12 ? 15.492 -6.23 16.391 1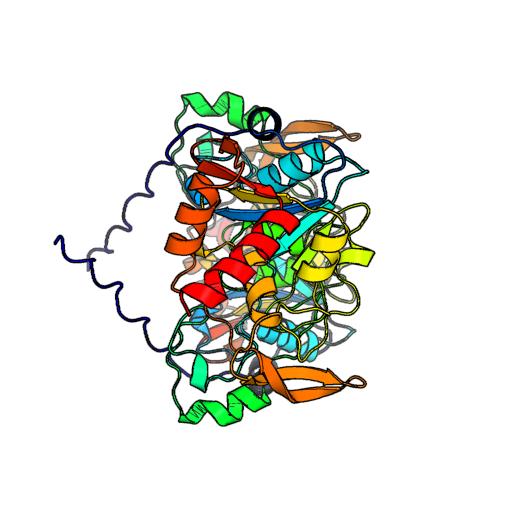 77.94 12 ARG B N 1
ATOM 2178 C CA . ARG B 1 12 ? 16.594 -5.988 15.461 1 77.94 12 ARG B CA 1
ATOM 2179 C C . ARG B 1 12 ? 16.453 -6.848 14.211 1 77.94 12 ARG B C 1
ATOM 2181 O O . ARG B 1 12 ? 16.234 -8.055 14.297 1 77.94 12 ARG B O 1
ATOM 2188 N N . PRO B 1 13 ? 16.484 -6.121 13.062 1 84.06 13 PRO B N 1
ATOM 2189 C CA . PRO B 1 13 ? 16.359 -6.906 11.828 1 84.06 13 PRO B CA 1
ATOM 2190 C C . PRO B 1 13 ? 17.453 -7.973 11.703 1 84.06 13 PRO B C 1
ATOM 2192 O O . PRO B 1 13 ? 18.594 -7.742 12.094 1 84.06 13 PRO B O 1
ATOM 2195 N N . GLN B 1 14 ? 16.984 -9.125 11.281 1 84.94 14 GLN B N 1
ATOM 2196 C CA . GLN B 1 14 ? 17.922 -10.227 11.039 1 84.94 14 GLN B CA 1
ATOM 2197 C C . GLN B 1 14 ? 18.438 -10.195 9.609 1 84.94 14 GLN B C 1
ATOM 2199 O O . GLN B 1 14 ? 17.75 -9.734 8.695 1 84.94 14 GLN B O 1
ATOM 2204 N N . GLY B 1 15 ? 19.719 -10.562 9.555 1 88.75 15 GLY B N 1
ATOM 2205 C CA . GLY B 1 15 ? 20.328 -10.578 8.234 1 88.75 15 GLY B CA 1
ATOM 2206 C C . GLY B 1 15 ? 19.906 -11.758 7.387 1 88.75 15 GLY B C 1
ATOM 2207 O O . GLY B 1 15 ? 19 -12.508 7.77 1 88.75 15 GLY B O 1
ATOM 2208 N N . PRO B 1 16 ? 20.469 -11.969 6.25 1 96.31 16 PRO B N 1
ATOM 2209 C CA . PRO B 1 16 ? 21.484 -11.086 5.672 1 96.31 16 PRO B CA 1
ATOM 2210 C C . PRO B 1 16 ? 20.906 -9.766 5.18 1 96.31 16 PRO B C 1
ATOM 2212 O O . PRO B 1 16 ? 19.688 -9.656 4.973 1 96.31 16 PRO B O 1
ATOM 2215 N N . LEU B 1 17 ? 21.781 -8.781 5.066 1 97.75 17 LEU B N 1
ATOM 2216 C CA . LEU B 1 17 ? 21.438 -7.578 4.316 1 97.75 17 LEU B CA 1
ATOM 2217 C C . LEU B 1 17 ? 21.391 -7.867 2.818 1 97.75 17 LEU B C 1
ATOM 2219 O O . LEU B 1 17 ? 22.344 -8.406 2.256 1 97.75 17 LEU B O 1
ATOM 2223 N N . CYS B 1 18 ? 20.281 -7.594 2.268 1 98.44 18 CYS B N 1
ATOM 2224 C CA . CYS B 1 18 ? 20.094 -7.785 0.835 1 98.44 18 CYS B CA 1
ATOM 2225 C C . CYS B 1 18 ? 20.047 -6.445 0.108 1 98.44 18 CYS B C 1
ATOM 2227 O O . CYS B 1 18 ? 19.406 -5.496 0.585 1 98.44 18 CYS B O 1
ATOM 2229 N N . THR B 1 19 ? 20.719 -6.355 -0.958 1 98.5 19 THR B N 1
ATOM 2230 C CA . THR B 1 19 ? 20.688 -5.207 -1.86 1 98.5 19 THR B CA 1
ATOM 2231 C C . THR B 1 19 ? 20.141 -5.613 -3.229 1 98.5 19 THR B C 1
ATOM 2233 O O . THR B 1 19 ? 19.953 -6.801 -3.5 1 98.5 19 THR B O 1
ATOM 2236 N N . ARG B 1 20 ? 19.859 -4.641 -4.066 1 98.44 20 ARG B N 1
ATOM 2237 C CA . ARG B 1 20 ? 19.406 -4.973 -5.414 1 98.44 20 ARG B CA 1
ATOM 2238 C C . ARG B 1 20 ? 20.422 -5.863 -6.129 1 98.44 20 ARG B C 1
ATOM 2240 O O . ARG B 1 20 ? 20.047 -6.844 -6.773 1 98.44 20 ARG B O 1
ATOM 2247 N N . GLN B 1 21 ? 21.641 -5.547 -5.965 1 98.25 21 GLN B N 1
ATOM 2248 C CA . GLN B 1 21 ? 22.703 -6.301 -6.629 1 98.25 21 GLN B CA 1
ATOM 2249 C C . GLN B 1 21 ? 22.75 -7.746 -6.145 1 98.25 21 GLN B C 1
ATOM 2251 O O . GLN B 1 21 ? 22.859 -8.672 -6.945 1 98.25 21 GLN B O 1
ATOM 2256 N N . SER B 1 22 ? 22.703 -7.879 -4.832 1 98.62 22 SER B N 1
ATOM 2257 C CA . SER B 1 22 ? 22.734 -9.234 -4.297 1 98.62 22 SER B CA 1
ATOM 2258 C C . SER B 1 22 ? 21.516 -10.031 -4.715 1 98.62 22 SER B C 1
ATOM 2260 O O . SER B 1 22 ? 21.609 -11.234 -4.984 1 98.62 22 SER B O 1
ATOM 2262 N N . LEU B 1 23 ? 20.359 -9.398 -4.73 1 98.81 23 LEU B N 1
ATOM 2263 C CA . LEU B 1 23 ? 19.141 -10.086 -5.109 1 98.81 23 LEU B CA 1
ATOM 2264 C C . LEU B 1 23 ? 19.188 -10.508 -6.574 1 98.81 23 LEU B C 1
ATOM 2266 O O . LEU B 1 23 ? 18.734 -11.602 -6.926 1 98.81 23 LEU B O 1
ATOM 2270 N N . VAL B 1 24 ? 19.688 -9.625 -7.418 1 98.88 24 VAL B N 1
ATOM 2271 C CA . VAL B 1 24 ? 19.828 -9.945 -8.836 1 98.88 24 VAL B CA 1
ATOM 2272 C C . VAL B 1 24 ? 20.719 -11.18 -9 1 98.88 24 VAL B C 1
ATOM 2274 O O . VAL B 1 24 ? 20.375 -12.094 -9.758 1 98.88 24 VAL B O 1
ATOM 2277 N N . ALA B 1 25 ? 21.797 -11.172 -8.305 1 98.75 25 ALA B N 1
ATOM 2278 C CA . ALA B 1 25 ? 22.703 -12.305 -8.375 1 98.75 25 ALA B CA 1
ATOM 2279 C C . ALA B 1 25 ? 22.031 -13.594 -7.914 1 98.75 25 ALA B C 1
ATOM 2281 O O . ALA B 1 25 ? 22.156 -14.633 -8.555 1 98.75 25 ALA B O 1
ATOM 2282 N N . ASP B 1 26 ? 21.328 -13.523 -6.812 1 98.81 26 ASP B N 1
ATOM 2283 C CA . ASP B 1 26 ? 20.641 -14.688 -6.273 1 98.81 26 ASP B CA 1
ATOM 2284 C C . ASP B 1 26 ? 19.578 -15.203 -7.258 1 98.81 26 ASP B C 1
ATOM 2286 O O . ASP B 1 26 ? 19.438 -16.406 -7.445 1 98.81 26 ASP B O 1
ATOM 2290 N N . LEU B 1 27 ? 18.828 -14.297 -7.852 1 98.88 27 LEU B N 1
ATOM 2291 C CA . LEU B 1 27 ? 17.781 -14.672 -8.797 1 98.88 27 LEU B CA 1
ATOM 2292 C C . LEU B 1 27 ? 18.375 -15.359 -10.023 1 98.88 27 LEU B C 1
ATOM 2294 O O . LEU B 1 27 ? 17.844 -16.359 -10.5 1 98.88 27 LEU B O 1
ATOM 2298 N N . ARG B 1 28 ? 19.438 -14.797 -10.5 1 98.62 28 ARG B N 1
ATOM 2299 C CA . ARG B 1 28 ? 20.109 -15.406 -11.648 1 98.62 28 ARG B CA 1
ATOM 2300 C C . ARG B 1 28 ? 20.641 -16.781 -11.297 1 98.62 28 ARG B C 1
ATOM 2302 O O . ARG B 1 28 ? 20.531 -17.719 -12.094 1 98.62 28 ARG B O 1
ATOM 2309 N N . ASN B 1 29 ? 21.203 -16.891 -10.117 1 98.19 29 ASN B N 1
ATOM 2310 C CA . ASN B 1 29 ? 21.703 -18.172 -9.664 1 98.19 29 ASN B CA 1
ATOM 2311 C C . ASN B 1 29 ? 20.594 -19.203 -9.555 1 98.19 29 ASN B C 1
ATOM 2313 O O . ASN B 1 29 ? 20.812 -20.406 -9.766 1 98.19 29 ASN B O 1
ATOM 2317 N N . LEU B 1 30 ? 19.422 -18.75 -9.273 1 98.25 30 LEU B N 1
ATOM 2318 C CA . LEU B 1 30 ? 18.25 -19.609 -9.141 1 98.25 30 LEU B CA 1
ATOM 2319 C C . LEU B 1 30 ? 17.719 -20.016 -10.508 1 98.25 30 LEU B C 1
ATOM 2321 O O . LEU B 1 30 ? 16.828 -20.875 -10.602 1 98.25 30 LEU B O 1
ATOM 2325 N N . GLY B 1 31 ? 18.188 -19.359 -11.523 1 97.88 31 GLY B N 1
ATOM 2326 C CA . GLY B 1 31 ? 17.828 -19.75 -12.875 1 97.88 31 GLY B CA 1
ATOM 2327 C C . GLY B 1 31 ? 16.734 -18.891 -13.484 1 97.88 31 GLY B C 1
ATOM 2328 O O . GLY B 1 31 ? 16.094 -19.281 -14.461 1 97.88 31 GLY B O 1
ATOM 2329 N N . ILE B 1 32 ? 16.453 -17.766 -12.844 1 98.69 32 ILE B N 1
ATOM 2330 C CA . ILE B 1 32 ? 15.555 -16.812 -13.484 1 98.69 32 ILE B CA 1
ATOM 2331 C C . ILE B 1 32 ? 16.297 -16.078 -14.609 1 98.69 32 ILE B C 1
ATOM 2333 O O . ILE B 1 32 ? 17.375 -15.539 -14.391 1 98.69 32 ILE B O 1
ATOM 2337 N N . ASN B 1 33 ? 15.664 -16.047 -15.75 1 97.56 33 ASN B N 1
ATOM 2338 C CA . ASN B 1 33 ? 16.391 -15.578 -16.922 1 97.56 33 ASN B CA 1
ATOM 2339 C C . ASN B 1 33 ? 15.719 -14.359 -17.547 1 97.56 33 ASN B C 1
ATOM 2341 O O . ASN B 1 33 ? 14.523 -14.133 -17.344 1 97.56 33 ASN B O 1
ATOM 2345 N N . LYS B 1 34 ? 16.547 -13.719 -18.281 1 98.38 34 LYS B N 1
ATOM 2346 C CA . LYS B 1 34 ? 16.016 -12.672 -19.141 1 98.38 34 LYS B CA 1
ATOM 2347 C C . LYS B 1 34 ? 14.938 -13.227 -20.078 1 98.38 34 LYS B C 1
ATOM 2349 O O . LYS B 1 34 ? 15.094 -14.312 -20.625 1 98.38 34 LYS B O 1
ATOM 2354 N N . GLY B 1 35 ? 13.812 -12.492 -20.156 1 98.62 35 GLY B N 1
ATOM 2355 C CA . GLY B 1 35 ? 12.773 -12.883 -21.094 1 98.62 35 GLY B CA 1
ATOM 2356 C C . GLY B 1 35 ? 11.719 -13.781 -20.469 1 98.62 35 GLY B C 1
ATOM 2357 O O . GLY B 1 35 ? 10.656 -13.984 -21.062 1 98.62 35 GLY B O 1
ATOM 2358 N N . ASP B 1 36 ? 11.938 -14.273 -19.281 1 98.69 36 ASP B N 1
ATOM 2359 C CA . ASP B 1 36 ? 10.969 -15.148 -18.625 1 98.69 36 ASP B CA 1
ATOM 2360 C C . ASP B 1 36 ? 9.648 -14.422 -18.359 1 98.69 36 ASP B C 1
ATOM 2362 O O . ASP B 1 36 ? 9.641 -13.219 -18.109 1 98.69 36 ASP B O 1
ATOM 2366 N N . THR B 1 37 ? 8.539 -15.047 -18.547 1 98.88 37 THR B N 1
ATOM 2367 C CA . THR B 1 37 ? 7.301 -14.688 -17.875 1 98.88 37 THR B CA 1
ATOM 2368 C C . THR B 1 37 ? 7.211 -15.375 -16.516 1 98.88 37 THR B C 1
ATOM 2370 O O . THR B 1 37 ? 7.125 -16.594 -16.438 1 98.88 37 THR B O 1
ATOM 2373 N N . LEU B 1 38 ? 7.25 -14.617 -15.484 1 98.94 38 LEU B N 1
ATOM 2374 C CA . LEU B 1 38 ? 7.484 -15.156 -14.148 1 98.94 38 LEU B CA 1
ATOM 2375 C C . LEU B 1 38 ? 6.34 -14.789 -13.203 1 98.94 38 LEU B C 1
ATOM 2377 O O . LEU B 1 38 ? 6.098 -13.609 -12.938 1 98.94 38 LEU B O 1
ATOM 2381 N N . LEU B 1 39 ? 5.594 -15.812 -12.742 1 98.94 39 LEU B N 1
ATOM 2382 C CA . LEU B 1 39 ? 4.613 -15.641 -11.68 1 98.94 39 LEU B CA 1
ATOM 2383 C C . LEU B 1 39 ? 5.27 -15.781 -10.312 1 98.94 39 LEU B C 1
ATOM 2385 O O . LEU B 1 39 ? 5.785 -16.844 -9.969 1 98.94 39 LEU B O 1
ATOM 2389 N N . VAL B 1 40 ? 5.215 -14.703 -9.523 1 98.94 40 VAL B N 1
ATOM 2390 C CA . VAL B 1 40 ? 5.973 -14.688 -8.273 1 98.94 40 VAL B CA 1
ATOM 2391 C C . VAL B 1 40 ? 5.016 -14.672 -7.086 1 98.94 40 VAL B C 1
ATOM 2393 O O . VAL B 1 40 ? 4.191 -13.773 -6.957 1 98.94 40 VAL B O 1
ATOM 2396 N N . HIS B 1 41 ? 5.07 -15.664 -6.277 1 98.88 41 HIS B N 1
ATOM 2397 C CA . HIS B 1 41 ? 4.539 -15.672 -4.918 1 98.88 41 HIS B CA 1
ATOM 2398 C C . HIS B 1 41 ? 5.633 -15.375 -3.896 1 98.88 41 HIS B C 1
ATOM 2400 O O . HIS B 1 41 ? 6.691 -16 -3.92 1 98.88 41 HIS B O 1
ATOM 2406 N N . SER B 1 42 ? 5.324 -14.422 -2.949 1 98.75 42 SER B N 1
ATOM 2407 C CA . SER B 1 42 ? 6.504 -13.922 -2.248 1 98.75 42 SER B CA 1
ATOM 2408 C C . SER B 1 42 ? 6.184 -13.594 -0.795 1 98.75 42 SER B C 1
ATOM 2410 O O . SER B 1 42 ? 5.023 -13.344 -0.449 1 98.75 42 SER B O 1
ATOM 2412 N N . SER B 1 43 ? 7.199 -13.641 -0.026 1 98.44 43 SER B N 1
ATOM 2413 C CA . SER B 1 43 ? 7.227 -13.164 1.354 1 98.44 43 SER B CA 1
ATOM 2414 C C . SER B 1 43 ? 8.453 -12.297 1.613 1 98.44 43 SER B C 1
ATOM 2416 O O . SER B 1 43 ? 9.57 -12.805 1.735 1 98.44 43 SER B O 1
ATOM 2418 N N . LEU B 1 44 ? 8.242 -11.047 1.785 1 98.06 44 LEU B N 1
ATOM 2419 C CA . LEU B 1 44 ? 9.352 -10.117 2.006 1 98.06 44 LEU B CA 1
ATOM 2420 C C . LEU B 1 44 ? 10.078 -10.445 3.307 1 98.06 44 LEU B C 1
ATOM 2422 O O . LEU B 1 44 ? 11.312 -10.398 3.363 1 98.06 44 LEU B O 1
ATOM 2426 N N . LYS B 1 45 ? 9.344 -10.828 4.32 1 96.69 45 LYS B N 1
ATOM 2427 C CA . LYS B 1 45 ? 9.906 -11.031 5.648 1 96.69 45 LYS B CA 1
ATOM 2428 C C . LYS B 1 45 ? 10.852 -12.234 5.668 1 96.69 45 LYS B C 1
ATOM 2430 O O . LYS B 1 45 ? 11.664 -12.375 6.582 1 96.69 45 LYS B O 1
ATOM 2435 N N . SER B 1 46 ? 10.719 -13.07 4.699 1 97.5 46 SER B N 1
ATOM 2436 C CA . SER B 1 46 ? 11.531 -14.281 4.664 1 97.5 46 SER B CA 1
ATOM 2437 C C . SER B 1 46 ? 12.906 -14.008 4.07 1 97.5 46 SER B C 1
ATOM 2439 O O . SER B 1 46 ? 13.797 -14.859 4.137 1 97.5 46 SER B O 1
ATOM 2441 N N . MET B 1 47 ? 13.211 -12.875 3.578 1 97.75 47 MET B N 1
ATOM 2442 C CA . MET B 1 47 ? 14.359 -12.641 2.705 1 97.75 47 MET B CA 1
ATOM 2443 C C . MET B 1 47 ? 15.547 -12.109 3.5 1 97.75 47 MET B C 1
ATOM 2445 O O . MET B 1 47 ? 16.672 -12.07 2.998 1 97.75 47 MET B O 1
ATOM 2449 N N . GLY B 1 48 ? 15.289 -11.734 4.781 1 96.69 48 GLY B N 1
ATOM 2450 C CA . GLY B 1 48 ? 16.25 -10.953 5.531 1 96.69 48 GLY B CA 1
ATOM 2451 C C . GLY B 1 48 ? 15.961 -9.461 5.52 1 96.69 48 GLY B C 1
ATOM 2452 O O . GLY B 1 48 ? 14.797 -9.055 5.535 1 96.69 48 GLY B O 1
ATOM 2453 N N . PHE B 1 49 ? 17.031 -8.695 5.684 1 97.44 49 PHE B N 1
ATOM 2454 C CA . PHE B 1 49 ? 16.828 -7.25 5.637 1 97.44 49 PHE B CA 1
ATOM 2455 C C . PHE B 1 49 ? 17.125 -6.707 4.246 1 97.44 49 PHE B C 1
ATOM 2457 O O . PHE B 1 49 ? 18.297 -6.629 3.838 1 97.44 49 PHE B O 1
ATOM 2464 N N . VAL B 1 50 ? 16.141 -6.324 3.557 1 98.06 50 VAL B N 1
ATOM 2465 C CA . VAL B 1 50 ? 16.312 -5.836 2.191 1 98.06 50 VAL B CA 1
ATOM 2466 C C . VAL B 1 50 ? 16.453 -4.312 2.199 1 98.06 50 VAL B C 1
ATOM 2468 O O . VAL B 1 50 ? 15.516 -3.602 2.586 1 98.06 50 VAL B O 1
ATOM 2471 N N . SER B 1 51 ? 17.562 -3.844 1.769 1 98.06 51 SER B N 1
ATOM 2472 C CA . SER B 1 51 ? 17.766 -2.404 1.621 1 98.06 51 SER B CA 1
ATOM 2473 C C . SER B 1 51 ? 16.766 -1.811 0.637 1 98.06 51 SER B C 1
ATOM 2475 O O . SER B 1 51 ? 16.828 -2.088 -0.562 1 98.06 51 SER B O 1
ATOM 2477 N N . GLY B 1 52 ? 15.797 -1.049 1.125 1 97.12 52 GLY B N 1
ATOM 2478 C CA . GLY B 1 52 ? 14.781 -0.465 0.266 1 97.12 52 GLY B CA 1
ATOM 2479 C C . GLY B 1 52 ? 13.5 -1.274 0.223 1 97.12 52 GLY B C 1
ATOM 2480 O O . GLY B 1 52 ? 12.539 -0.888 -0.443 1 97.12 52 GLY B O 1
ATOM 2481 N N . GLY B 1 53 ? 13.484 -2.443 0.868 1 97.38 53 GLY B N 1
ATOM 2482 C CA . GLY B 1 53 ? 12.273 -3.23 1.021 1 97.38 53 GLY B CA 1
ATOM 2483 C C . GLY B 1 53 ? 11.734 -3.76 -0.294 1 97.38 53 GLY B C 1
ATOM 2484 O O . GLY B 1 53 ? 12.5 -4.238 -1.137 1 97.38 53 GLY B O 1
ATOM 2485 N N . ALA B 1 54 ? 10.461 -3.732 -0.466 1 98.5 54 ALA B N 1
ATOM 2486 C CA . ALA B 1 54 ? 9.758 -4.328 -1.598 1 98.5 54 ALA B CA 1
ATOM 2487 C C . ALA B 1 54 ? 10.18 -3.678 -2.912 1 98.5 54 ALA B C 1
ATOM 2489 O O . ALA B 1 54 ? 10.25 -4.344 -3.947 1 98.5 54 ALA B O 1
ATOM 2490 N N . GLU B 1 55 ? 10.391 -2.4 -2.889 1 98.5 55 GLU B N 1
ATOM 2491 C CA . GLU B 1 55 ? 10.805 -1.695 -4.098 1 98.5 55 GLU B CA 1
ATOM 2492 C C . GLU B 1 55 ? 12.086 -2.301 -4.676 1 98.5 55 GLU B C 1
ATOM 2494 O O . GLU B 1 55 ? 12.211 -2.447 -5.895 1 98.5 55 GLU B O 1
ATOM 2499 N N . THR B 1 56 ? 12.984 -2.639 -3.789 1 98.75 56 THR B N 1
ATOM 2500 C CA . THR B 1 56 ? 14.242 -3.242 -4.215 1 98.75 56 THR B CA 1
ATOM 2501 C C . THR B 1 56 ? 14 -4.625 -4.816 1 98.75 56 THR B C 1
ATOM 2503 O O . THR B 1 56 ? 14.602 -4.973 -5.836 1 98.75 56 THR B O 1
ATOM 2506 N N . VAL B 1 57 ? 13.125 -5.367 -4.215 1 98.94 57 VAL B N 1
ATOM 2507 C CA . VAL B 1 57 ? 12.812 -6.703 -4.711 1 98.94 57 VAL B CA 1
ATOM 2508 C C . VAL B 1 57 ? 12.203 -6.605 -6.105 1 98.94 57 VAL B C 1
ATOM 2510 O O . VAL B 1 57 ? 12.625 -7.312 -7.027 1 98.94 57 VAL B O 1
ATOM 2513 N N . VAL B 1 58 ? 11.219 -5.734 -6.273 1 98.88 58 VAL B N 1
ATOM 2514 C CA . VAL B 1 58 ? 10.555 -5.555 -7.562 1 98.88 58 VAL B CA 1
ATOM 2515 C C . VAL B 1 58 ? 11.57 -5.098 -8.609 1 98.88 58 VAL B C 1
ATOM 2517 O O . VAL B 1 58 ? 11.602 -5.617 -9.727 1 98.88 58 VAL B O 1
ATOM 2520 N N . SER B 1 59 ? 12.414 -4.156 -8.195 1 98.69 59 SER B N 1
ATOM 2521 C CA . SER B 1 59 ? 13.438 -3.648 -9.102 1 98.69 59 SER B CA 1
ATOM 2522 C C . SER B 1 59 ? 14.391 -4.754 -9.531 1 98.69 59 SER B C 1
ATOM 2524 O O . SER B 1 59 ? 14.781 -4.824 -10.703 1 98.69 59 SER B O 1
ATOM 2526 N N . ALA B 1 60 ? 14.766 -5.57 -8.594 1 98.88 60 ALA B N 1
ATOM 2527 C CA . ALA B 1 60 ? 15.664 -6.68 -8.898 1 98.88 60 ALA B CA 1
ATOM 2528 C C . ALA B 1 60 ? 15.008 -7.66 -9.867 1 98.88 60 ALA B C 1
ATOM 2530 O O . ALA B 1 60 ? 15.641 -8.094 -10.836 1 98.88 60 ALA B O 1
ATOM 2531 N N . LEU B 1 61 ? 13.789 -8.039 -9.625 1 98.94 61 LEU B N 1
ATOM 2532 C CA . LEU B 1 61 ? 13.055 -8.953 -10.492 1 98.94 61 LEU B CA 1
ATOM 2533 C C . LEU B 1 61 ? 12.953 -8.398 -11.914 1 98.94 61 LEU B C 1
ATOM 2535 O O . LEU B 1 61 ? 13.242 -9.102 -12.883 1 98.94 61 LEU B O 1
ATOM 2539 N N . LEU B 1 62 ? 12.586 -7.137 -12.023 1 98.88 62 LEU B N 1
ATOM 2540 C CA . LEU B 1 62 ? 12.422 -6.512 -13.328 1 98.88 62 LEU B CA 1
ATOM 2541 C C . LEU B 1 62 ? 13.766 -6.418 -14.055 1 98.88 62 LEU B C 1
ATOM 2543 O O . LEU B 1 62 ? 13.82 -6.578 -15.281 1 98.88 62 LEU B O 1
ATOM 2547 N N . GLN B 1 63 ? 14.766 -6.141 -13.25 1 98.75 63 GLN B N 1
ATOM 2548 C CA . GLN B 1 63 ? 16.094 -6.078 -13.852 1 98.75 63 GLN B CA 1
ATOM 2549 C C . GLN B 1 63 ? 16.484 -7.426 -14.453 1 98.75 63 GLN B C 1
ATOM 2551 O O . GLN B 1 63 ? 17 -7.484 -15.578 1 98.75 63 GLN B O 1
ATOM 2556 N N . VAL B 1 64 ? 16.297 -8.469 -13.758 1 98.88 64 VAL B N 1
ATOM 2557 C CA . VAL B 1 64 ? 16.688 -9.797 -14.203 1 98.88 64 VAL B CA 1
ATOM 2558 C C . VAL B 1 64 ? 15.852 -10.203 -15.414 1 98.88 64 VAL B C 1
ATOM 2560 O O . VAL B 1 64 ? 16.375 -10.781 -16.375 1 98.88 64 VAL B O 1
ATOM 2563 N N . LEU B 1 65 ? 14.594 -9.891 -15.422 1 98.81 65 LEU B N 1
ATOM 2564 C CA . LEU B 1 65 ? 13.68 -10.297 -16.484 1 98.81 65 LEU B CA 1
ATOM 2565 C C . LEU B 1 65 ? 13.938 -9.492 -17.75 1 98.81 65 LEU B C 1
ATOM 2567 O O . LEU B 1 65 ? 13.805 -10.016 -18.859 1 98.81 65 LEU B O 1
ATOM 2571 N N . GLY B 1 66 ? 14.281 -8.203 -17.578 1 98.5 66 GLY B N 1
ATOM 2572 C CA . GLY B 1 66 ? 14.539 -7.332 -18.719 1 98.5 66 GLY B CA 1
ATOM 2573 C C . GLY B 1 66 ? 13.281 -6.918 -19.453 1 98.5 66 GLY B C 1
ATOM 2574 O O . GLY B 1 66 ? 12.172 -7.273 -19.047 1 98.5 66 GLY B O 1
ATOM 2575 N N . ARG B 1 67 ? 13.438 -6.238 -20.562 1 97.5 67 ARG B N 1
ATOM 2576 C CA . ARG B 1 67 ? 12.336 -5.672 -21.344 1 97.5 67 ARG B CA 1
ATOM 2577 C C . ARG B 1 67 ? 11.523 -6.766 -22.016 1 97.5 67 ARG B C 1
ATOM 2579 O O . ARG B 1 67 ? 10.352 -6.562 -22.359 1 97.5 67 ARG B O 1
ATOM 2586 N N . GLU B 1 68 ? 12.18 -7.867 -22.203 1 98.25 68 GLU B N 1
ATOM 2587 C CA . GLU B 1 68 ? 11.516 -8.961 -22.922 1 98.25 68 GLU B CA 1
ATOM 2588 C C . GLU B 1 68 ? 10.781 -9.883 -21.953 1 98.25 68 GLU B C 1
ATOM 2590 O O . GLU B 1 68 ? 10.062 -10.789 -22.375 1 98.25 68 GLU B O 1
ATOM 2595 N N . GLY B 1 69 ? 11.016 -9.672 -20.672 1 98.75 69 GLY B N 1
ATOM 2596 C CA . GLY B 1 69 ? 10.367 -10.5 -19.672 1 98.75 69 GLY B CA 1
ATOM 2597 C C . GLY B 1 69 ? 9.07 -9.906 -19.156 1 98.75 69 GLY B C 1
ATOM 2598 O O . GLY B 1 69 ? 8.68 -8.812 -19.562 1 98.75 69 GLY B O 1
ATOM 2599 N N . THR B 1 70 ? 8.359 -10.656 -18.359 1 98.94 70 THR B N 1
ATOM 2600 C CA . THR B 1 70 ? 7.117 -10.219 -17.734 1 98.94 70 THR B CA 1
ATOM 2601 C C . THR B 1 70 ? 7.062 -10.672 -16.266 1 98.94 70 THR B C 1
ATOM 2603 O O . THR B 1 70 ? 7.301 -11.844 -15.969 1 98.94 70 THR B O 1
ATOM 2606 N N . LEU B 1 71 ? 6.902 -9.758 -15.406 1 98.94 71 LEU B N 1
ATOM 2607 C CA . LEU B 1 71 ? 6.668 -10.039 -13.992 1 98.94 71 LEU B CA 1
ATOM 2608 C C . LEU B 1 71 ? 5.172 -10.102 -13.695 1 98.94 71 LEU B C 1
ATOM 2610 O O . LEU B 1 71 ? 4.426 -9.18 -14.039 1 98.94 71 LEU B O 1
ATOM 2614 N N . VAL B 1 72 ? 4.711 -11.18 -13.133 1 98.94 72 VAL B N 1
ATOM 2615 C CA . VAL B 1 72 ? 3.316 -11.344 -12.734 1 98.94 72 VAL B CA 1
ATOM 2616 C C . VAL B 1 72 ? 3.238 -11.695 -11.25 1 98.94 72 VAL B C 1
ATOM 2618 O O . VAL B 1 72 ? 4.062 -12.461 -10.742 1 98.94 72 VAL B O 1
ATOM 2621 N N . VAL B 1 73 ? 2.316 -11.102 -10.555 1 98.94 73 VAL B N 1
ATOM 2622 C CA . VAL B 1 73 ? 2.082 -11.406 -9.148 1 98.94 73 VAL B CA 1
ATOM 2623 C C . VAL B 1 73 ? 0.582 -11.539 -8.891 1 98.94 73 VAL B C 1
ATOM 2625 O O . VAL B 1 73 ? -0.23 -10.938 -9.602 1 98.94 73 VAL B O 1
ATOM 2628 N N . PRO B 1 74 ? 0.251 -12.398 -7.863 1 98.75 74 PRO B N 1
ATOM 2629 C CA . PRO B 1 74 ? -1.145 -12.32 -7.426 1 98.75 74 PRO B CA 1
ATOM 2630 C C . PRO B 1 74 ? -1.514 -10.945 -6.867 1 98.75 74 PRO B C 1
ATOM 2632 O O . PRO B 1 74 ? -0.729 -10.344 -6.129 1 98.75 74 PRO B O 1
ATOM 2635 N N . ALA B 1 75 ? -2.59 -10.43 -7.293 1 98.62 75 ALA B N 1
ATOM 2636 C CA . ALA B 1 75 ? -3.131 -9.172 -6.777 1 98.62 75 ALA B CA 1
ATOM 2637 C C . ALA B 1 75 ? -4.535 -9.367 -6.215 1 98.62 75 ALA B C 1
ATOM 2639 O O . ALA B 1 75 ? -5.461 -8.633 -6.566 1 98.62 75 ALA B O 1
ATOM 2640 N N . PHE B 1 76 ? -4.656 -10.242 -5.305 1 98.44 76 PHE B N 1
ATOM 2641 C CA . PHE B 1 76 ? -5.953 -10.688 -4.805 1 98.44 76 PHE B CA 1
ATOM 2642 C C . PHE B 1 76 ? -6.598 -9.609 -3.945 1 98.44 76 PHE B C 1
ATOM 2644 O O . PHE B 1 76 ? -5.918 -8.922 -3.178 1 98.44 76 PHE B O 1
ATOM 2651 N N . SER B 1 77 ? -7.828 -9.414 -4.09 1 98 77 SER B N 1
ATOM 2652 C CA . SER B 1 77 ? -8.656 -8.516 -3.291 1 98 77 SER B CA 1
ATOM 2653 C C . SER B 1 77 ? -9.891 -9.234 -2.756 1 98 77 SER B C 1
ATOM 2655 O O . SER B 1 77 ? -11.023 -8.789 -2.967 1 98 77 SER B O 1
ATOM 2657 N N . CYS B 1 78 ? -9.625 -10.211 -1.923 1 96.06 78 CYS B N 1
ATOM 2658 C CA . CYS B 1 78 ? -10.633 -11.172 -1.494 1 96.06 78 CYS B CA 1
ATOM 2659 C C . CYS B 1 78 ? -11.672 -10.508 -0.59 1 96.06 78 CYS B C 1
ATOM 2661 O O . CYS B 1 78 ? -12.734 -11.078 -0.341 1 96.06 78 CYS B O 1
ATOM 2663 N N . GLY B 1 79 ? -11.398 -9.305 -0.187 1 96.06 79 GLY B N 1
ATOM 2664 C CA . GLY B 1 79 ? -12.359 -8.562 0.609 1 96.06 79 GLY B CA 1
ATOM 2665 C C . GLY B 1 79 ? -13.617 -8.195 -0.162 1 96.06 79 GLY B C 1
ATOM 2666 O O . GLY B 1 79 ? -14.656 -7.906 0.434 1 96.06 79 GLY B O 1
ATOM 2667 N N . ASN B 1 80 ? -13.477 -8.102 -1.468 1 98.31 80 ASN B N 1
ATOM 2668 C CA . ASN B 1 80 ? -14.641 -7.918 -2.33 1 98.31 80 ASN B CA 1
ATOM 2669 C C . ASN B 1 80 ? -15.391 -9.227 -2.541 1 98.31 80 ASN B C 1
ATOM 2671 O O . ASN B 1 80 ? -15.359 -9.797 -3.635 1 98.31 80 ASN B O 1
ATOM 2675 N N . SER B 1 81 ? -15.992 -9.734 -1.522 1 97.88 81 SER B N 1
ATOM 2676 C CA . SER B 1 81 ? -16.734 -10.992 -1.493 1 97.88 81 SER B CA 1
ATOM 2677 C C . SER B 1 81 ? -17.875 -10.93 -0.488 1 97.88 81 SER B C 1
ATOM 2679 O O . SER B 1 81 ? -18.031 -9.945 0.235 1 97.88 81 SER B O 1
ATOM 2681 N N . ASP B 1 82 ? -18.719 -11.953 -0.506 1 97.81 82 ASP B N 1
ATOM 2682 C CA . ASP B 1 82 ? -19.828 -12 0.428 1 97.81 82 ASP B CA 1
ATOM 2683 C C . ASP B 1 82 ? -19.344 -12.094 1.871 1 97.81 82 ASP B C 1
ATOM 2685 O O . ASP B 1 82 ? -18.516 -12.953 2.201 1 97.81 82 ASP B O 1
ATOM 2689 N N . PRO B 1 83 ? -19.828 -11.18 2.754 1 97.31 83 PRO B N 1
ATOM 2690 C CA . PRO B 1 83 ? -19.344 -11.141 4.133 1 97.31 83 PRO B CA 1
ATOM 2691 C C . PRO B 1 83 ? -19.594 -12.438 4.895 1 97.31 83 PRO B C 1
ATOM 2693 O O . PRO B 1 83 ? -18.938 -12.711 5.898 1 97.31 83 PRO B O 1
ATOM 2696 N N . SER B 1 84 ? -20.516 -13.242 4.473 1 96.56 84 SER B N 1
ATOM 2697 C CA . SER B 1 84 ? -20.797 -14.523 5.125 1 96.56 84 SER B CA 1
ATOM 2698 C C . SER B 1 84 ? -19.594 -15.461 5.035 1 96.56 84 SER B C 1
ATOM 2700 O O . SER B 1 84 ? -19.516 -16.438 5.785 1 96.56 84 SER B O 1
ATOM 2702 N N . THR B 1 85 ? -18.672 -15.172 4.102 1 94.44 85 THR B N 1
ATOM 2703 C CA . THR B 1 85 ? -17.516 -16.047 3.893 1 94.44 85 THR B CA 1
ATOM 2704 C C . THR B 1 85 ? -16.297 -15.516 4.629 1 94.44 85 THR B C 1
ATOM 2706 O O . THR B 1 85 ? -15.219 -16.109 4.566 1 94.44 85 THR B O 1
ATOM 2709 N N . TRP B 1 86 ? -16.375 -14.422 5.328 1 95.69 86 TRP B N 1
ATOM 2710 C CA . TRP B 1 86 ? -15.211 -13.695 5.84 1 95.69 86 TRP B CA 1
ATOM 2711 C C . TRP B 1 86 ? -14.703 -14.32 7.133 1 95.69 86 TRP B C 1
ATOM 2713 O O . TRP B 1 86 ? -13.656 -13.93 7.648 1 95.69 86 TRP B O 1
ATOM 2723 N N . LYS B 1 87 ? -15.336 -15.336 7.637 1 92.12 87 LYS B N 1
ATOM 2724 C CA . LYS B 1 87 ? -14.961 -15.945 8.906 1 92.12 87 LYS B CA 1
ATOM 2725 C C . LYS B 1 87 ? -13.68 -16.75 8.773 1 92.12 87 LYS B C 1
ATOM 2727 O O . LYS B 1 87 ? -13.062 -17.125 9.773 1 92.12 87 LYS B O 1
ATOM 2732 N N . VAL B 1 88 ? -13.305 -16.953 7.555 1 88.69 88 VAL B N 1
ATOM 2733 C CA . VAL B 1 88 ? -12.133 -17.781 7.301 1 88.69 88 VAL B CA 1
ATOM 2734 C C . VAL B 1 88 ? -11.172 -17.031 6.371 1 88.69 88 VAL B C 1
ATOM 2736 O O . VAL B 1 88 ? -11.578 -16.125 5.648 1 88.69 88 VAL B O 1
ATOM 2739 N N . PRO B 1 89 ? -10.047 -17.484 6.363 1 87.12 89 PRO B N 1
ATOM 2740 C CA . PRO B 1 89 ? -9.094 -16.891 5.43 1 87.12 89 PRO B CA 1
ATOM 2741 C C . PRO B 1 89 ? -9.57 -16.938 3.979 1 87.12 89 PRO B C 1
ATOM 2743 O O . PRO B 1 89 ? -10.32 -17.844 3.605 1 87.12 89 PRO B O 1
ATOM 2746 N N . PRO B 1 90 ? -9.102 -15.93 3.314 1 86.88 90 PRO B N 1
ATOM 2747 C CA . PRO B 1 90 ? -8.055 -14.953 3.627 1 86.88 90 PRO B CA 1
ATOM 2748 C C . PRO B 1 90 ? -8.602 -13.703 4.309 1 86.88 90 PRO B C 1
ATOM 2750 O O . PRO B 1 90 ? -7.824 -12.859 4.773 1 86.88 90 PRO B O 1
ATOM 2753 N N . VAL B 1 91 ? -9.828 -13.344 4.344 1 88 91 VAL B N 1
ATOM 2754 C CA . VAL B 1 91 ? -10.359 -12.125 4.941 1 88 91 VAL B CA 1
ATOM 2755 C C . VAL B 1 91 ? -10.414 -12.273 6.461 1 88 91 VAL B C 1
ATOM 2757 O O . VAL B 1 91 ? -10.008 -11.367 7.191 1 88 91 VAL B O 1
ATOM 2760 N N . SER B 1 92 ? -10.609 -13.297 7.039 1 89.31 92 SER B N 1
ATOM 2761 C CA . SER B 1 92 ? -10.664 -13.688 8.445 1 89.31 92 SER B CA 1
ATOM 2762 C C . SER B 1 92 ? -11.242 -12.57 9.305 1 89.31 92 SER B C 1
ATOM 2764 O O . SER B 1 92 ? -10.578 -12.094 10.234 1 89.31 92 SER B O 1
ATOM 2766 N N . LEU B 1 93 ? -12.445 -12.086 8.898 1 90.56 93 LEU B N 1
ATOM 2767 C CA . LEU B 1 93 ? -13.219 -11.094 9.633 1 90.56 93 LEU B CA 1
ATOM 2768 C C . LEU B 1 93 ? -14.586 -11.648 10.023 1 90.56 93 LEU B C 1
ATOM 2770 O O . LEU B 1 93 ? -15.391 -11.992 9.148 1 90.56 93 LEU B O 1
ATOM 2774 N N . ASP B 1 94 ? -14.844 -11.836 11.234 1 91 94 ASP B N 1
ATOM 2775 C CA . ASP B 1 94 ? -16.141 -12.297 11.727 1 91 94 ASP B CA 1
ATOM 2776 C C . ASP B 1 94 ? -17.062 -11.117 12.031 1 91 94 ASP B C 1
ATOM 2778 O O . ASP B 1 94 ? -17.297 -10.797 13.195 1 91 94 ASP B O 1
ATOM 2782 N N . VAL B 1 95 ? -17.594 -10.547 10.992 1 94.69 95 VAL B N 1
ATOM 2783 C CA . VAL B 1 95 ? -18.438 -9.359 11.148 1 94.69 95 VAL B CA 1
ATOM 2784 C C . VAL B 1 95 ? -19.844 -9.773 11.594 1 94.69 95 VAL B C 1
ATOM 2786 O O . VAL B 1 95 ? -20.266 -10.898 11.336 1 94.69 95 VAL B O 1
ATOM 2789 N N . ASP B 1 96 ? -20.516 -8.875 12.258 1 94.94 96 ASP B N 1
ATOM 2790 C CA . ASP B 1 96 ? -21.906 -9.094 12.664 1 94.94 96 ASP B CA 1
ATOM 2791 C C . ASP B 1 96 ? -22.781 -9.383 11.453 1 94.94 96 ASP B C 1
ATOM 2793 O O . ASP B 1 96 ? -22.75 -8.648 10.461 1 94.94 96 ASP B O 1
ATOM 2797 N N . GLU B 1 97 ? -23.562 -10.453 11.562 1 96.5 97 GLU B N 1
ATOM 2798 C CA . GLU B 1 97 ? -24.453 -10.828 10.461 1 96.5 97 GLU B CA 1
ATOM 2799 C C . GLU B 1 97 ? -25.422 -9.703 10.141 1 96.5 97 GLU B C 1
ATOM 2801 O O . GLU B 1 97 ? -25.859 -9.562 8.992 1 96.5 97 GLU B O 1
ATOM 2806 N N . ALA B 1 98 ? -25.688 -8.891 11.148 1 97.06 98 ALA B N 1
ATOM 2807 C CA . ALA B 1 98 ? -26.609 -7.762 10.953 1 97.06 98 ALA B CA 1
ATOM 2808 C C . ALA B 1 98 ? -26.031 -6.766 9.945 1 97.06 98 ALA B C 1
ATOM 2810 O O . ALA B 1 98 ? -26.781 -5.977 9.359 1 97.06 98 ALA B O 1
ATOM 2811 N N . TRP B 1 99 ? -24.734 -6.805 9.695 1 97.62 99 TRP B N 1
ATOM 2812 C CA . TRP B 1 99 ? -24.078 -5.863 8.797 1 97.62 99 TRP B CA 1
ATOM 2813 C C . TRP B 1 99 ? -24.078 -6.383 7.363 1 97.62 99 TRP B C 1
ATOM 2815 O O . TRP B 1 99 ? -23.766 -5.641 6.43 1 97.62 99 TRP B O 1
ATOM 2825 N N . TRP B 1 100 ? -24.453 -7.629 7.141 1 97.88 100 TRP B N 1
ATOM 2826 C CA . TRP B 1 100 ? -24.266 -8.281 5.848 1 97.88 100 TRP B CA 1
ATOM 2827 C C . TRP B 1 100 ? -25.016 -7.52 4.75 1 97.88 100 TRP B C 1
ATOM 2829 O O . TRP B 1 100 ? -24.438 -7.227 3.697 1 97.88 100 TRP B O 1
ATOM 2839 N N . PRO B 1 101 ? -26.297 -7.145 5.016 1 98.25 101 PRO B N 1
ATOM 2840 C CA . PRO B 1 101 ? -27 -6.434 3.945 1 98.25 101 PRO B CA 1
ATOM 2841 C C . PRO B 1 101 ? -26.344 -5.102 3.59 1 98.25 101 PRO B C 1
ATOM 2843 O O . PRO B 1 101 ? -26.188 -4.785 2.41 1 98.25 101 PRO B O 1
ATOM 2846 N N . ALA B 1 102 ? -25.938 -4.344 4.574 1 98.06 102 ALA B N 1
ATOM 2847 C CA . ALA B 1 102 ? -25.297 -3.053 4.344 1 98.06 102 ALA B CA 1
ATOM 2848 C C . ALA B 1 102 ? -23.953 -3.227 3.648 1 98.06 102 ALA B C 1
ATOM 2850 O O . ALA B 1 102 ? -23.562 -2.404 2.812 1 98.06 102 ALA B O 1
ATOM 2851 N N . LEU B 1 103 ? -23.25 -4.25 3.984 1 98.12 103 LEU B N 1
ATOM 2852 C CA . LEU B 1 103 ? -21.953 -4.531 3.359 1 98.12 103 LEU B CA 1
ATOM 2853 C C . LEU B 1 103 ? -22.141 -4.906 1.893 1 98.12 103 LEU B C 1
ATOM 2855 O O . LEU B 1 103 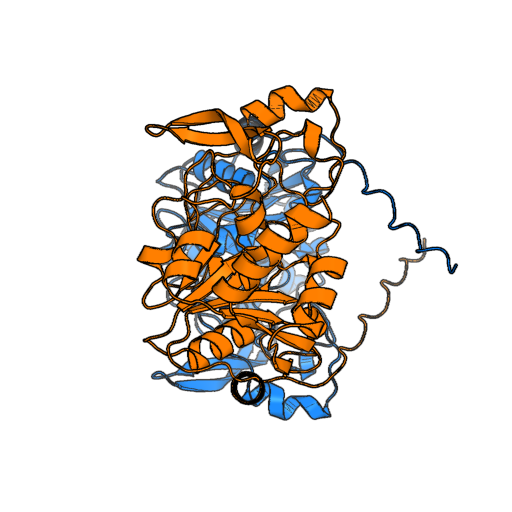? -21.453 -4.359 1.021 1 98.12 103 LEU B O 1
ATOM 2859 N N . ARG B 1 104 ? -23.062 -5.773 1.608 1 98.56 104 ARG B N 1
ATOM 2860 C CA . ARG B 1 104 ? -23.344 -6.141 0.224 1 98.56 104 ARG B CA 1
ATOM 2861 C C . ARG B 1 104 ? -23.703 -4.914 -0.604 1 98.56 104 ARG B C 1
ATOM 2863 O O . ARG B 1 104 ? -23.359 -4.824 -1.782 1 98.56 104 ARG B O 1
ATOM 2870 N N . ALA B 1 105 ? -24.297 -3.973 0.063 1 98.12 105 ALA B N 1
ATOM 2871 C CA . ALA B 1 105 ? -24.797 -2.791 -0.631 1 98.12 105 ALA B CA 1
ATOM 2872 C C . ALA B 1 105 ? -23.719 -1.729 -0.778 1 98.12 105 ALA B C 1
ATOM 2874 O O . ALA B 1 105 ? -23.828 -0.831 -1.614 1 98.12 105 ALA B O 1
ATOM 2875 N N . SER B 1 106 ? -22.625 -1.889 -0.006 1 98.25 106 SER B N 1
ATOM 2876 C CA . SER B 1 106 ? -21.781 -0.694 0.075 1 98.25 106 SER B CA 1
ATOM 2877 C C . SER B 1 106 ? -20.328 -1.007 -0.279 1 98.25 106 SER B C 1
ATOM 2879 O O . SER B 1 106 ? -19.547 -0.097 -0.528 1 98.25 106 SER B O 1
ATOM 2881 N N . ILE B 1 107 ? -19.906 -2.271 -0.274 1 98.06 107 ILE B N 1
ATOM 2882 C CA . ILE B 1 107 ? -18.547 -2.609 -0.676 1 98.06 107 ILE B CA 1
ATOM 2883 C C . ILE B 1 107 ? -18.234 -1.977 -2.031 1 98.06 107 ILE B C 1
ATOM 2885 O O . ILE B 1 107 ? -19.031 -2.08 -2.969 1 98.06 107 ILE B O 1
ATOM 2889 N N . PRO B 1 108 ? -17.125 -1.282 -2.076 1 98.19 108 PRO B N 1
ATOM 2890 C CA . PRO B 1 108 ? -16.812 -0.65 -3.361 1 98.19 108 PRO B CA 1
ATOM 2891 C C . PRO B 1 108 ? -16.656 -1.663 -4.492 1 98.19 108 PRO B C 1
ATOM 2893 O O . PRO B 1 108 ? -16.109 -2.75 -4.281 1 98.19 108 PRO B O 1
ATOM 2896 N N . ALA B 1 109 ? -17.125 -1.24 -5.715 1 98.62 109 ALA B N 1
ATOM 2897 C CA . ALA B 1 109 ? -16.875 -2.062 -6.895 1 98.62 109 ALA B CA 1
ATOM 2898 C C . ALA B 1 109 ? -15.375 -2.207 -7.145 1 98.62 109 ALA B C 1
ATOM 2900 O O . ALA B 1 109 ? -14.602 -1.28 -6.883 1 98.62 109 ALA B O 1
ATOM 2901 N N . TYR B 1 110 ? -15.094 -3.398 -7.656 1 98.69 110 TYR B N 1
ATOM 2902 C CA . TYR B 1 110 ? -13.703 -3.645 -8.031 1 98.69 110 TYR B CA 1
ATOM 2903 C C . TYR B 1 110 ? -13.234 -2.635 -9.07 1 98.69 110 TYR B C 1
ATOM 2905 O O . TYR B 1 110 ? -13.93 -2.379 -10.055 1 98.69 110 TYR B O 1
ATOM 2913 N N . ASP B 1 111 ? -12.156 -1.987 -8.82 1 98.06 111 ASP B N 1
ATOM 2914 C CA . ASP B 1 111 ? -11.422 -1.104 -9.719 1 98.06 111 ASP B CA 1
ATOM 2915 C C . ASP B 1 111 ? -9.945 -1.487 -9.781 1 98.06 111 ASP B C 1
ATOM 2917 O O . ASP B 1 111 ? -9.227 -1.365 -8.789 1 98.06 111 ASP B O 1
ATOM 2921 N N . PRO B 1 112 ? -9.445 -1.983 -10.93 1 97.19 112 PRO B N 1
ATOM 2922 C CA . PRO B 1 112 ? -8.07 -2.484 -11.016 1 97.19 112 PRO B CA 1
ATOM 2923 C C . PRO B 1 112 ? -7.031 -1.426 -10.641 1 97.19 112 PRO B C 1
ATOM 2925 O O . PRO B 1 112 ? -5.918 -1.765 -10.227 1 97.19 112 PRO B O 1
ATOM 2928 N N . GLU B 1 113 ? -7.344 -0.172 -10.711 1 96.56 113 GLU B N 1
ATOM 2929 C CA . GLU B 1 113 ? -6.395 0.894 -10.414 1 96.56 113 GLU B CA 1
ATOM 2930 C C . GLU B 1 113 ? -6.473 1.301 -8.945 1 96.56 113 GLU B C 1
ATOM 2932 O O . GLU B 1 113 ? -5.488 1.784 -8.375 1 96.56 113 GLU B O 1
ATOM 2937 N N . LYS B 1 114 ? -7.652 1.081 -8.312 1 97.56 114 LYS B N 1
ATOM 2938 C CA . LYS B 1 114 ? -7.871 1.677 -6.996 1 97.56 114 LYS B CA 1
ATOM 2939 C C . LYS B 1 114 ? -7.91 0.608 -5.906 1 97.56 114 LYS B C 1
ATOM 2941 O O . LYS B 1 114 ? -7.473 0.846 -4.781 1 97.56 114 LYS B O 1
ATOM 2946 N N . THR B 1 115 ? -8.523 -0.542 -6.219 1 98.5 115 THR B N 1
ATOM 2947 C CA . THR B 1 115 ? -8.75 -1.565 -5.207 1 98.5 115 THR B CA 1
ATOM 2948 C C . THR B 1 115 ? -7.43 -2.16 -4.73 1 98.5 115 THR B C 1
ATOM 2950 O O . THR B 1 115 ? -6.664 -2.705 -5.527 1 98.5 115 THR B O 1
ATOM 2953 N N . ARG B 1 116 ? -7.137 -2.059 -3.496 1 97.62 116 ARG B N 1
ATOM 2954 C CA . ARG B 1 116 ? -5.906 -2.602 -2.928 1 97.62 116 ARG B CA 1
ATOM 2955 C C . ARG B 1 116 ? -5.98 -4.121 -2.814 1 97.62 116 ARG B C 1
ATOM 2957 O O . ARG B 1 116 ? -7.07 -4.695 -2.791 1 97.62 116 ARG B O 1
ATOM 2964 N N . THR B 1 117 ? -4.824 -4.688 -2.779 1 98.12 117 THR B N 1
ATOM 2965 C CA . THR B 1 117 ? -4.773 -6.129 -2.562 1 98.12 117 THR B CA 1
ATOM 2966 C C . THR B 1 117 ? -4.988 -6.461 -1.09 1 98.12 117 THR B C 1
ATOM 2968 O O . THR B 1 117 ? -4.902 -5.582 -0.229 1 98.12 117 THR B O 1
ATOM 2971 N N . LEU B 1 118 ? -5.312 -7.676 -0.854 1 96.81 118 LEU B N 1
ATOM 2972 C CA . LEU B 1 118 ? -5.469 -8.219 0.491 1 96.81 118 LEU B CA 1
ATOM 2973 C C . LEU B 1 118 ? -4.738 -9.547 0.629 1 96.81 118 LEU B C 1
ATOM 2975 O O . LEU B 1 118 ? -4.871 -10.43 -0.228 1 96.81 118 LEU B O 1
ATOM 2979 N N . ALA B 1 119 ? -3.881 -9.664 1.598 1 93.44 119 ALA B N 1
ATOM 2980 C CA . ALA B 1 119 ? -3.297 -10.906 2.09 1 93.44 119 ALA B CA 1
ATOM 2981 C C . ALA B 1 119 ? -2.332 -11.5 1.07 1 93.44 119 ALA B C 1
ATOM 2983 O O . ALA B 1 119 ? -2.119 -12.719 1.042 1 93.44 119 ALA B O 1
ATOM 2984 N N . VAL B 1 120 ? -1.823 -10.711 0.189 1 96.31 120 VAL B N 1
ATOM 2985 C CA . VAL B 1 120 ? -0.863 -11.25 -0.77 1 96.31 120 VAL B CA 1
ATOM 2986 C C . VAL B 1 120 ? 0.541 -10.758 -0.428 1 96.31 120 VAL B C 1
ATOM 2988 O O . VAL B 1 120 ? 1.531 -11.273 -0.947 1 96.31 120 VAL B O 1
ATOM 2991 N N . GLY B 1 121 ? 0.612 -9.711 0.424 1 96.12 121 GLY B N 1
ATOM 2992 C CA . GLY B 1 121 ? 1.913 -9.234 0.868 1 96.12 121 GLY B CA 1
ATOM 2993 C C . GLY B 1 121 ? 2.318 -7.922 0.231 1 96.12 121 GLY B C 1
ATOM 2994 O O . GLY B 1 121 ? 1.641 -7.43 -0.673 1 96.12 121 GLY B O 1
ATOM 2995 N N . THR B 1 122 ? 3.461 -7.375 0.651 1 97.62 122 THR B N 1
ATOM 2996 C CA . THR B 1 122 ? 3.896 -6.035 0.276 1 97.62 122 THR B CA 1
ATOM 2997 C C . THR B 1 122 ? 4.496 -6.035 -1.127 1 97.62 122 THR B C 1
ATOM 2999 O O . THR B 1 122 ? 4.336 -5.07 -1.877 1 97.62 122 THR B O 1
ATOM 3002 N N . ILE B 1 123 ? 5.148 -7.098 -1.487 1 98.75 123 ILE B N 1
ATOM 3003 C CA . ILE B 1 123 ? 5.805 -7.148 -2.789 1 98.75 123 ILE B CA 1
ATOM 3004 C C . ILE B 1 123 ? 4.758 -7.121 -3.896 1 98.75 123 ILE B C 1
ATOM 3006 O O . ILE B 1 123 ? 4.801 -6.266 -4.781 1 98.75 123 ILE B O 1
ATOM 3010 N N . PRO B 1 124 ? 3.732 -7.992 -3.814 1 98.75 124 PRO B N 1
ATOM 3011 C CA . PRO B 1 124 ? 2.713 -7.938 -4.863 1 98.75 124 PRO B CA 1
ATOM 3012 C C . PRO B 1 124 ? 1.981 -6.598 -4.906 1 98.75 124 PRO B C 1
ATOM 3014 O O . PRO B 1 124 ? 1.692 -6.082 -5.992 1 98.75 124 PRO B O 1
ATOM 3017 N N . GLU B 1 125 ? 1.684 -6.047 -3.742 1 98.5 125 GLU B N 1
ATOM 3018 C CA . GLU B 1 125 ? 1.042 -4.738 -3.727 1 98.5 125 GLU B CA 1
ATOM 3019 C C . GLU B 1 125 ? 1.929 -3.682 -4.379 1 98.5 125 GLU B C 1
ATOM 3021 O O . GLU B 1 125 ? 1.434 -2.783 -5.062 1 98.5 125 GLU B O 1
ATOM 3026 N N . THR B 1 126 ? 3.23 -3.77 -4.141 1 98.62 126 THR B N 1
ATOM 3027 C CA . THR B 1 126 ? 4.18 -2.861 -4.77 1 98.62 126 THR B CA 1
ATOM 3028 C C . THR B 1 126 ? 4.16 -3.023 -6.289 1 98.62 126 THR B C 1
ATOM 3030 O O . THR B 1 126 ? 4.176 -2.033 -7.023 1 98.62 126 THR B O 1
ATOM 3033 N N . VAL B 1 127 ? 4.035 -4.211 -6.758 1 98.88 127 VAL B N 1
ATOM 3034 C CA . VAL B 1 127 ? 3.961 -4.465 -8.195 1 98.88 127 VAL B CA 1
ATOM 3035 C C . VAL B 1 127 ? 2.668 -3.877 -8.758 1 98.88 127 VAL B C 1
ATOM 3037 O O . VAL B 1 127 ? 2.68 -3.227 -9.805 1 98.88 127 VAL B O 1
ATOM 3040 N N . ARG B 1 128 ? 1.599 -4.109 -8.062 1 98.69 128 ARG B N 1
ATOM 3041 C CA . ARG B 1 128 ? 0.299 -3.637 -8.531 1 98.69 128 ARG B CA 1
ATOM 3042 C C . ARG B 1 128 ? 0.322 -2.133 -8.789 1 98.69 128 ARG B C 1
ATOM 3044 O O . ARG B 1 128 ? -0.297 -1.651 -9.734 1 98.69 128 ARG B O 1
ATOM 3051 N N . THR B 1 129 ? 1.069 -1.424 -7.957 1 97.81 129 THR B N 1
ATOM 3052 C CA . THR B 1 129 ? 1.049 0.033 -8.031 1 97.81 129 THR B CA 1
ATOM 3053 C C . THR B 1 129 ? 2.268 0.553 -8.789 1 97.81 129 THR B C 1
ATOM 3055 O O . THR B 1 129 ? 2.512 1.761 -8.828 1 97.81 129 THR B O 1
ATOM 3058 N N . TRP B 1 130 ? 3.068 -0.326 -9.305 1 98.06 130 TRP B N 1
ATOM 3059 C CA . TRP B 1 130 ? 4.25 0.053 -10.07 1 98.06 130 TRP B CA 1
ATOM 3060 C C . TRP B 1 130 ? 3.857 0.744 -11.375 1 98.06 130 TRP B C 1
ATOM 3062 O O . TRP B 1 130 ? 2.844 0.399 -11.984 1 98.06 130 TRP B O 1
ATOM 3072 N N . PRO B 1 131 ? 4.684 1.735 -11.789 1 95.56 131 PRO B N 1
ATOM 3073 C CA . PRO B 1 131 ? 4.371 2.354 -13.086 1 95.56 131 PRO B CA 1
ATOM 3074 C C . PRO B 1 131 ? 4.219 1.33 -14.203 1 95.56 131 PRO B C 1
ATOM 3076 O O . PRO B 1 131 ? 5.031 0.409 -14.32 1 95.56 131 PRO B O 1
ATOM 3079 N N . SER B 1 132 ? 3.178 1.403 -14.953 1 95.38 132 SER B N 1
ATOM 3080 C CA . SER B 1 132 ? 2.908 0.62 -16.156 1 95.38 132 SER B CA 1
ATOM 3081 C C . SER B 1 132 ? 2.309 -0.739 -15.812 1 95.38 132 SER B C 1
ATOM 3083 O O . SER B 1 132 ? 2.033 -1.548 -16.703 1 95.38 132 SER B O 1
ATOM 3085 N N . ALA B 1 133 ? 2.172 -1.058 -14.547 1 98.5 133 ALA B N 1
ATOM 3086 C CA . ALA B 1 133 ? 1.541 -2.32 -14.164 1 98.5 133 ALA B CA 1
ATOM 3087 C C . ALA B 1 133 ? 0.118 -2.408 -14.711 1 98.5 133 ALA B C 1
ATOM 3089 O O . ALA B 1 133 ? -0.615 -1.416 -14.711 1 98.5 133 ALA B O 1
ATOM 3090 N N . LEU B 1 134 ? -0.225 -3.547 -15.211 1 98.81 134 LEU B N 1
ATOM 3091 C CA . LEU B 1 134 ? -1.598 -3.869 -15.586 1 98.81 134 LEU B CA 1
ATOM 3092 C C . LEU B 1 134 ? -2.201 -4.887 -14.625 1 98.81 134 LEU B C 1
ATOM 3094 O O . LEU B 1 134 ? -1.476 -5.676 -14.016 1 98.81 134 LEU B O 1
ATOM 3098 N N . ARG B 1 135 ? -3.422 -4.871 -14.453 1 98.88 135 ARG B N 1
ATOM 3099 C CA . ARG B 1 135 ? -4.109 -5.789 -13.547 1 98.88 135 ARG B CA 1
ATOM 3100 C C . ARG B 1 135 ? -5.332 -6.406 -14.219 1 98.88 135 ARG B C 1
ATOM 3102 O O . ARG B 1 135 ? -6.051 -5.727 -14.953 1 98.88 135 ARG B O 1
ATOM 3109 N N . SER B 1 136 ? -5.625 -7.648 -14 1 98.81 136 SER B N 1
ATOM 3110 C CA . SER B 1 136 ? -6.73 -8.352 -14.648 1 98.81 136 SER B CA 1
ATOM 3111 C C . SER B 1 136 ? -8.062 -7.996 -14 1 98.81 136 SER B C 1
ATOM 3113 O O . SER B 1 136 ? -8.102 -7.359 -12.945 1 98.81 136 SER B O 1
ATOM 3115 N N . ALA B 1 137 ? -9.141 -8.422 -14.547 1 97.56 137 ALA B N 1
ATOM 3116 C CA . ALA B 1 137 ? -10.445 -7.82 -14.312 1 97.56 137 ALA B CA 1
ATOM 3117 C C . ALA B 1 137 ? -11.188 -8.531 -13.18 1 97.56 137 ALA B C 1
ATOM 3119 O O . ALA B 1 137 ? -12.18 -8.023 -12.664 1 97.56 137 ALA B O 1
ATOM 3120 N N . HIS B 1 138 ? -10.781 -9.688 -12.773 1 98.25 138 HIS B N 1
ATOM 3121 C CA . HIS B 1 138 ? -11.555 -10.406 -11.773 1 98.25 138 HIS B CA 1
ATOM 3122 C C . HIS B 1 138 ? -11.469 -9.727 -10.406 1 98.25 138 HIS B C 1
ATOM 3124 O O . HIS B 1 138 ? -10.367 -9.43 -9.93 1 98.25 138 HIS B O 1
ATOM 3130 N N . PRO B 1 139 ? -12.508 -9.531 -9.68 1 98.31 139 PRO B N 1
ATOM 3131 C CA . PRO B 1 139 ? -12.555 -8.656 -8.5 1 98.31 139 PRO B CA 1
ATOM 3132 C C . PRO B 1 139 ? -11.898 -9.281 -7.273 1 98.31 139 PRO B C 1
ATOM 3134 O O . PRO B 1 139 ? -11.625 -8.578 -6.297 1 98.31 139 PRO B O 1
ATOM 3137 N N . GLN B 1 140 ? -11.633 -10.578 -7.301 1 98.12 140 GLN B N 1
ATOM 3138 C CA . GLN B 1 140 ? -11.172 -11.273 -6.102 1 98.12 140 GLN B CA 1
ATOM 3139 C C . GLN B 1 140 ? -9.781 -11.867 -6.309 1 98.12 140 GLN B C 1
ATOM 3141 O O . GLN B 1 140 ? -8.969 -11.883 -5.383 1 98.12 140 GLN B O 1
ATOM 3146 N N . VAL B 1 141 ? -9.539 -12.344 -7.551 1 98.12 141 VAL B N 1
ATOM 3147 C CA . VAL B 1 141 ? -8.32 -13.117 -7.762 1 98.12 141 VAL B CA 1
ATOM 3148 C C . VAL B 1 141 ? -7.574 -12.57 -8.977 1 98.12 141 VAL B C 1
ATOM 3150 O O . VAL B 1 141 ? -7.141 -13.344 -9.844 1 98.12 141 VAL B O 1
ATOM 3153 N N . SER B 1 142 ? -7.473 -11.297 -9.07 1 98.75 142 SER B N 1
ATOM 3154 C CA . SER B 1 142 ? -6.75 -10.656 -10.164 1 98.75 142 SER B CA 1
ATOM 3155 C C . SER B 1 142 ? -5.25 -10.898 -10.047 1 98.75 142 SER B C 1
ATOM 3157 O O . SER B 1 142 ? -4.77 -11.383 -9.023 1 98.75 142 SER B O 1
ATOM 3159 N N . PHE B 1 143 ? -4.594 -10.688 -11.141 1 98.88 143 PHE B N 1
ATOM 3160 C CA . PHE B 1 143 ? -3.137 -10.672 -11.219 1 98.88 143 PHE B CA 1
ATOM 3161 C C . PHE B 1 143 ? -2.637 -9.344 -11.758 1 98.88 143 PHE B C 1
ATOM 3163 O O . PHE B 1 143 ? -3.277 -8.734 -12.617 1 98.88 143 PHE B O 1
ATOM 3170 N N . ALA B 1 144 ? -1.542 -8.875 -11.219 1 98.94 144 ALA B N 1
ATOM 3171 C CA . ALA B 1 144 ? -0.846 -7.715 -11.766 1 98.94 144 ALA B CA 1
ATOM 3172 C C . ALA B 1 144 ? 0.394 -8.133 -12.547 1 98.94 144 ALA B C 1
ATOM 3174 O O . ALA B 1 144 ? 1.052 -9.117 -12.203 1 98.94 144 ALA B O 1
ATOM 3175 N N . ALA B 1 145 ? 0.674 -7.387 -13.57 1 98.94 145 ALA B N 1
ATOM 3176 C CA . ALA B 1 145 ? 1.781 -7.77 -14.445 1 98.94 145 ALA B CA 1
ATOM 3177 C C . ALA B 1 145 ? 2.506 -6.539 -14.984 1 98.94 145 ALA B C 1
ATOM 3179 O O . ALA B 1 145 ? 1.889 -5.496 -15.211 1 98.94 145 ALA B O 1
ATOM 3180 N N . ILE B 1 146 ? 3.77 -6.648 -15.148 1 98.88 146 ILE B N 1
ATOM 3181 C CA . ILE B 1 146 ? 4.641 -5.652 -15.758 1 98.88 146 ILE B CA 1
ATOM 3182 C C . ILE B 1 146 ? 5.52 -6.316 -16.812 1 98.88 146 ILE B C 1
ATOM 3184 O O . ILE B 1 146 ? 6.141 -7.348 -16.562 1 98.88 146 ILE B O 1
ATOM 3188 N N . GLY B 1 147 ? 5.625 -5.727 -17.984 1 98.81 147 GLY B N 1
ATOM 3189 C CA . GLY B 1 147 ? 6.551 -6.242 -18.984 1 98.81 147 GLY B CA 1
ATOM 3190 C C . GLY B 1 147 ? 5.883 -6.562 -20.297 1 98.81 147 GLY B C 1
ATOM 3191 O O . GLY B 1 147 ? 4.734 -6.18 -20.531 1 98.81 147 GLY B O 1
ATOM 3192 N N . LEU B 1 148 ? 6.539 -7.27 -21.125 1 98.75 148 LEU B N 1
ATOM 3193 C CA . LEU B 1 148 ? 6.207 -7.461 -22.531 1 98.75 148 LEU B CA 1
ATOM 3194 C C . LEU B 1 148 ? 4.816 -8.07 -22.688 1 98.75 148 LEU B C 1
ATOM 3196 O O . LEU B 1 148 ? 4.031 -7.633 -23.531 1 98.75 148 LEU B O 1
ATOM 3200 N N . HIS B 1 149 ? 4.48 -9 -21.859 1 98.81 149 HIS B N 1
ATOM 3201 C CA . HIS B 1 149 ? 3.25 -9.758 -22.062 1 98.81 149 HIS B CA 1
ATOM 3202 C C . HIS B 1 149 ? 2.195 -9.367 -21.031 1 98.81 149 HIS B C 1
ATOM 3204 O O . HIS B 1 149 ? 1.235 -10.109 -20.797 1 98.81 149 HIS B O 1
ATOM 3210 N N . ALA B 1 150 ? 2.396 -8.258 -20.359 1 98.88 150 ALA B N 1
ATOM 3211 C CA . ALA B 1 150 ? 1.469 -7.832 -19.328 1 98.88 150 ALA B CA 1
ATOM 3212 C C . ALA B 1 150 ? 0.045 -7.73 -19.859 1 98.88 150 ALA B C 1
ATOM 3214 O O . ALA B 1 150 ? -0.902 -8.203 -19.219 1 98.88 150 ALA B O 1
ATOM 3215 N N . GLY B 1 151 ? -0.089 -7.078 -21.031 1 98.81 151 GLY B N 1
ATOM 3216 C CA . GLY B 1 151 ? -1.401 -6.957 -21.641 1 98.81 151 GLY B CA 1
ATOM 3217 C C . GLY B 1 151 ? -2.045 -8.297 -21.938 1 98.81 151 GLY B C 1
ATOM 3218 O O . GLY B 1 151 ? -3.221 -8.508 -21.641 1 98.81 151 GLY B O 1
ATOM 3219 N N . THR B 1 152 ? -1.279 -9.219 -22.5 1 98.75 152 THR B N 1
ATOM 3220 C CA . THR B 1 152 ? -1.769 -10.547 -22.844 1 98.75 152 THR B CA 1
ATOM 3221 C C . THR B 1 152 ? -2.193 -11.297 -21.578 1 98.75 152 THR B C 1
ATOM 3223 O O . THR B 1 152 ? -3.273 -11.891 -21.547 1 98.75 152 THR B O 1
ATOM 3226 N N . VAL B 1 153 ? -1.418 -11.242 -20.578 1 98.88 153 VAL B N 1
ATOM 3227 C CA . VAL B 1 153 ? -1.623 -12 -19.344 1 98.88 153 VAL B CA 1
ATOM 3228 C C . VAL B 1 153 ? -2.889 -11.508 -18.641 1 98.88 153 VAL B C 1
ATOM 3230 O O . VAL B 1 153 ? -3.66 -12.312 -18.109 1 98.88 153 VAL B O 1
ATOM 3233 N N . THR B 1 154 ? -3.146 -10.195 -18.625 1 98.81 154 THR B N 1
ATOM 3234 C CA . THR B 1 154 ? -4.203 -9.641 -17.781 1 98.81 154 THR B CA 1
ATOM 3235 C C . THR B 1 154 ? -5.5 -9.492 -18.578 1 98.81 154 THR B C 1
ATOM 3237 O O . THR B 1 154 ? -6.531 -9.117 -18.016 1 98.81 154 THR B O 1
ATOM 3240 N N . ALA B 1 155 ? -5.461 -9.859 -19.797 1 98 155 ALA B N 1
ATOM 3241 C CA . ALA B 1 155 ? -6.629 -9.641 -20.641 1 98 155 ALA B CA 1
ATOM 3242 C C . ALA B 1 155 ? -7.715 -10.672 -20.359 1 98 155 ALA B C 1
ATOM 3244 O O . ALA B 1 155 ? -7.418 -11.828 -20.031 1 98 155 ALA B O 1
ATOM 3245 N N . ASN B 1 156 ? -8.93 -10.273 -20.438 1 96.44 156 ASN B N 1
ATOM 3246 C CA . ASN B 1 156 ? -10.125 -11.102 -20.5 1 96.44 156 ASN B CA 1
ATOM 3247 C C . ASN B 1 156 ? -10.203 -12.078 -19.328 1 96.44 156 ASN B C 1
ATOM 3249 O O . ASN B 1 156 ? -10.43 -13.273 -19.531 1 96.44 156 ASN B O 1
ATOM 3253 N N . HIS B 1 157 ? -9.914 -11.625 -18.203 1 98.38 157 HIS B N 1
ATOM 3254 C CA . HIS B 1 157 ? -10.156 -12.422 -17.016 1 98.38 157 HIS B CA 1
ATOM 3255 C C . HIS B 1 157 ? -11.641 -12.453 -16.656 1 98.38 157 HIS B C 1
ATOM 3257 O O . HIS B 1 157 ? -12.172 -11.484 -16.109 1 98.38 157 HIS B O 1
ATOM 3263 N N . ALA B 1 158 ? -12.289 -13.578 -16.953 1 97.94 158 ALA B N 1
ATOM 3264 C CA . ALA B 1 158 ? -13.742 -13.672 -16.844 1 97.94 158 ALA B CA 1
ATOM 3265 C C . ALA B 1 158 ? -14.188 -13.625 -15.383 1 97.94 158 ALA B C 1
ATOM 3267 O O . ALA B 1 158 ? -13.531 -14.188 -14.5 1 97.94 158 ALA B O 1
ATOM 3268 N N . LEU B 1 159 ? -15.367 -13.062 -15.133 1 97.31 159 LEU B N 1
ATOM 3269 C CA . LEU B 1 159 ? -15.906 -12.898 -13.789 1 97.31 159 LEU B CA 1
ATOM 3270 C C . LEU B 1 159 ? -16.297 -14.242 -13.188 1 97.31 159 LEU B C 1
ATOM 3272 O O . LEU B 1 159 ? -16.281 -14.406 -11.969 1 97.31 159 LEU B O 1
ATOM 3276 N N . ASP B 1 160 ? -16.609 -15.203 -14.031 1 97.06 160 ASP B N 1
ATOM 3277 C CA . ASP B 1 160 ? -17.031 -16.516 -13.555 1 97.06 160 ASP B CA 1
ATOM 3278 C C . ASP B 1 160 ? -15.922 -17.547 -13.727 1 97.06 160 ASP B C 1
ATOM 3280 O O . ASP B 1 160 ? -16.188 -18.734 -13.883 1 97.06 160 ASP B O 1
ATOM 3284 N N . CYS B 1 161 ? -14.734 -17.078 -13.789 1 96.25 161 CYS B N 1
ATOM 3285 C CA . CYS B 1 161 ? -13.562 -17.938 -13.961 1 96.25 161 CYS B CA 1
ATOM 3286 C C . CYS B 1 161 ? -12.414 -17.469 -13.078 1 96.25 161 CYS B C 1
ATOM 3288 O O . CYS B 1 161 ? -11.516 -16.766 -13.555 1 96.25 161 CYS B O 1
ATOM 3290 N N . CYS B 1 162 ? -12.367 -17.938 -11.891 1 95.62 162 CYS B N 1
ATOM 3291 C CA . CYS B 1 162 ? -11.336 -17.531 -10.938 1 95.62 162 CYS B CA 1
ATOM 3292 C C . CYS B 1 162 ? -9.945 -17.875 -11.461 1 95.62 162 CYS B C 1
ATOM 3294 O O . CYS B 1 162 ? -9.141 -16.984 -11.734 1 95.62 162 CYS B O 1
ATOM 3296 N N . PHE B 1 163 ? -9.695 -19.141 -11.625 1 97.06 163 PHE B N 1
ATOM 3297 C CA . PHE B 1 163 ? -8.359 -19.609 -11.969 1 97.06 163 PHE B CA 1
ATOM 3298 C C . PHE B 1 163 ? -8.406 -20.594 -13.125 1 97.06 163 PHE B C 1
ATOM 3300 O O . PHE B 1 163 ? -7.484 -21.391 -13.312 1 97.06 163 PHE B O 1
ATOM 3307 N N . GLY B 1 164 ? -9.453 -20.547 -13.992 1 95.81 164 GLY B N 1
ATOM 3308 C CA . GLY B 1 164 ? -9.641 -21.516 -15.062 1 95.81 164 GLY B CA 1
ATOM 3309 C C . GLY B 1 164 ? -9.102 -21.047 -16.406 1 95.81 164 GLY B C 1
ATOM 3310 O O . GLY B 1 164 ? -8.078 -20.359 -16.453 1 95.81 164 GLY B O 1
ATOM 3311 N N . GLU B 1 165 ? -9.812 -21.422 -17.5 1 96.81 165 GLU B N 1
ATOM 3312 C CA . GLU B 1 165 ? -9.312 -21.25 -18.859 1 96.81 165 GLU B CA 1
ATOM 3313 C C . GLU B 1 165 ? -9.359 -19.781 -19.281 1 96.81 165 GLU B C 1
ATOM 3315 O O . GLU B 1 165 ? -8.594 -19.359 -20.141 1 96.81 165 GLU B O 1
ATOM 3320 N N . GLN B 1 166 ? -10.242 -19.078 -18.75 1 97.62 166 GLN B N 1
ATOM 3321 C CA . GLN B 1 166 ? -10.336 -17.656 -19.062 1 97.62 166 GLN B CA 1
ATOM 3322 C C . GLN B 1 166 ? -9.742 -16.797 -17.938 1 97.62 166 GLN B C 1
ATOM 3324 O O . GLN B 1 166 ? -10.391 -15.875 -17.453 1 97.62 166 GLN B O 1
ATOM 3329 N N . SER B 1 167 ? -8.633 -17.188 -17.5 1 98.25 167 SER B N 1
ATOM 3330 C CA . SER B 1 167 ? -7.887 -16.5 -16.438 1 98.25 167 SER B CA 1
ATOM 3331 C C . SER B 1 167 ? -6.438 -16.266 -16.844 1 98.25 167 SER B C 1
ATOM 3333 O O . SER B 1 167 ? -5.961 -16.844 -17.828 1 98.25 167 SER B O 1
ATOM 3335 N N . PRO B 1 168 ? -5.699 -15.438 -16.125 1 98.81 168 PRO B N 1
ATOM 3336 C CA . PRO B 1 168 ? -4.277 -15.211 -16.375 1 98.81 168 PRO B CA 1
ATOM 3337 C C . PRO B 1 168 ? -3.445 -16.484 -16.312 1 98.81 168 PRO B C 1
ATOM 3339 O O . PRO B 1 168 ? -2.434 -16.609 -17 1 98.81 168 PRO B O 1
ATOM 3342 N N . LEU B 1 169 ? -3.855 -17.438 -15.5 1 98.69 169 LEU B N 1
ATOM 3343 C CA . LEU B 1 169 ? -3.084 -18.656 -15.344 1 98.69 169 LEU B CA 1
ATOM 3344 C C . LEU B 1 169 ? -3.023 -19.438 -16.656 1 98.69 169 LEU B C 1
ATOM 3346 O O . LEU B 1 169 ? -1.961 -19.922 -17.047 1 98.69 169 LEU B O 1
ATOM 3350 N N . ALA B 1 170 ? -4.164 -19.5 -17.312 1 98.5 170 ALA B N 1
ATOM 3351 C CA . ALA B 1 170 ? -4.184 -20.188 -18.609 1 98.5 170 ALA B CA 1
ATOM 3352 C C . ALA B 1 170 ? -3.312 -19.469 -19.625 1 98.5 170 ALA B C 1
ATOM 3354 O O . ALA B 1 170 ? -2.605 -20.109 -20.406 1 98.5 170 ALA B O 1
ATOM 3355 N N . ARG B 1 171 ? -3.383 -18.156 -19.641 1 98.69 171 ARG B N 1
ATOM 3356 C CA . ARG B 1 171 ? -2.561 -17.375 -20.562 1 98.69 171 ARG B CA 1
ATOM 3357 C C . ARG B 1 171 ? -1.076 -17.562 -20.266 1 98.69 171 ARG B C 1
ATOM 3359 O O . ARG B 1 171 ? -0.262 -17.672 -21.188 1 98.69 171 ARG B O 1
ATOM 3366 N N . MET B 1 172 ? -0.768 -17.625 -19.016 1 98.81 172 MET B N 1
ATOM 3367 C CA . MET B 1 172 ? 0.626 -17.828 -18.625 1 98.81 172 MET B CA 1
ATOM 3368 C C . MET B 1 172 ? 1.104 -19.219 -18.984 1 98.81 172 MET B C 1
ATOM 3370 O O . MET B 1 172 ? 2.271 -19.406 -19.344 1 98.81 172 MET B O 1
ATOM 3374 N N . GLU B 1 173 ? 0.243 -20.156 -18.844 1 98.69 173 GLU B N 1
ATOM 3375 C CA . GLU B 1 173 ? 0.59 -21.5 -19.297 1 98.69 173 GLU B CA 1
ATOM 3376 C C . GLU B 1 173 ? 0.967 -21.484 -20.781 1 98.69 173 GLU B C 1
ATOM 3378 O O . GLU B 1 173 ? 1.962 -22.109 -21.172 1 98.69 173 GLU B O 1
ATOM 3383 N N . GLY B 1 174 ? 0.129 -20.781 -21.562 1 98.31 174 GLY B N 1
ATOM 3384 C CA . GLY B 1 174 ? 0.389 -20.672 -22.984 1 98.31 174 GLY B CA 1
ATOM 3385 C C . GLY B 1 174 ? 1.702 -19.984 -23.297 1 98.31 174 GLY B C 1
ATOM 3386 O O . GLY B 1 174 ? 2.309 -20.25 -24.344 1 98.31 174 GLY B O 1
ATOM 3387 N N . LEU B 1 175 ? 2.152 -19.156 -22.391 1 98.62 175 LEU B N 1
ATOM 3388 C CA . LEU B 1 175 ? 3.395 -18.406 -22.578 1 98.62 175 LEU B CA 1
ATOM 3389 C C . LEU B 1 175 ? 4.574 -19.172 -21.984 1 98.62 175 LEU B C 1
ATOM 3391 O O . LEU B 1 175 ? 5.68 -18.641 -21.875 1 98.62 175 LEU B O 1
ATOM 3395 N N . SER B 1 176 ? 4.305 -20.391 -21.547 1 98.44 176 SER B N 1
ATOM 3396 C CA . SER B 1 176 ? 5.32 -21.219 -20.891 1 98.44 176 SER B CA 1
ATOM 3397 C C . SER B 1 176 ? 5.965 -20.469 -19.734 1 98.44 176 SER B C 1
ATOM 3399 O O . SER B 1 176 ? 7.191 -20.453 -19.594 1 98.44 176 SER B O 1
ATOM 3401 N N . ALA B 1 177 ? 5.098 -19.891 -18.953 1 98.88 177 ALA B N 1
ATOM 3402 C CA . ALA B 1 177 ? 5.57 -19.109 -17.812 1 98.88 177 ALA B CA 1
ATOM 3403 C C . ALA B 1 177 ? 6.227 -20.016 -16.766 1 98.88 177 ALA B C 1
ATOM 3405 O O . ALA B 1 177 ? 6.027 -21.234 -16.766 1 98.88 177 ALA B O 1
ATOM 3406 N N . ARG B 1 178 ? 7.004 -19.359 -15.93 1 98.75 178 ARG B N 1
ATOM 3407 C CA . ARG B 1 178 ? 7.594 -19.984 -14.75 1 98.75 178 ARG B CA 1
ATOM 3408 C C . ARG B 1 178 ? 6.973 -19.438 -13.469 1 98.75 178 ARG B C 1
ATOM 3410 O O . ARG B 1 178 ? 6.41 -18.344 -13.469 1 98.75 178 ARG B O 1
ATOM 3417 N N . VAL B 1 179 ? 7.031 -20.25 -12.445 1 98.88 179 VAL B N 1
ATOM 3418 C CA . VAL B 1 179 ? 6.578 -19.844 -11.117 1 98.88 179 VAL B CA 1
ATOM 3419 C C . VAL B 1 179 ? 7.773 -19.719 -10.172 1 98.88 179 VAL B C 1
ATOM 3421 O O . VAL B 1 179 ? 8.664 -20.578 -10.18 1 98.88 179 VAL B O 1
ATOM 3424 N N . LEU B 1 180 ? 7.832 -18.672 -9.484 1 98.94 180 LEU B N 1
ATOM 3425 C CA . LEU B 1 180 ? 8.805 -18.5 -8.414 1 98.94 180 LEU B CA 1
ATOM 3426 C C . LEU B 1 180 ? 8.109 -18.422 -7.055 1 98.94 180 LEU B C 1
ATOM 3428 O O . LEU B 1 180 ? 7.324 -17.5 -6.812 1 98.94 180 LEU B O 1
ATOM 3432 N N . LEU B 1 181 ? 8.336 -19.406 -6.242 1 98.88 181 LEU B N 1
ATOM 3433 C CA . LEU B 1 181 ? 7.984 -19.344 -4.828 1 98.88 181 LEU B CA 1
ATOM 3434 C C . LEU B 1 181 ? 9.125 -18.719 -4.02 1 98.88 181 LEU B C 1
ATOM 3436 O O . LEU B 1 181 ? 10.102 -19.406 -3.705 1 98.88 181 LEU B O 1
ATOM 3440 N N . LEU B 1 182 ? 9.016 -17.469 -3.748 1 98.88 182 LEU B N 1
ATOM 3441 C CA . LEU B 1 182 ? 10.055 -16.672 -3.098 1 98.88 182 LEU B CA 1
ATOM 3442 C C . LEU B 1 182 ? 9.789 -16.562 -1.602 1 98.88 182 LEU B C 1
ATOM 3444 O O . LEU B 1 182 ? 9.211 -15.57 -1.146 1 98.88 182 LEU B O 1
ATOM 3448 N N . GLY B 1 183 ? 10.281 -17.547 -0.812 1 98.5 183 GLY B N 1
ATOM 3449 C CA . GLY B 1 183 ? 10.109 -17.547 0.631 1 98.5 183 GLY B CA 1
ATOM 3450 C C . GLY B 1 183 ? 8.75 -18.062 1.067 1 98.5 183 GLY B C 1
ATOM 3451 O O . GLY B 1 183 ? 8.281 -17.75 2.164 1 98.5 183 GLY B O 1
ATOM 3452 N N . VAL B 1 184 ? 8.047 -18.688 0.21 1 98.31 184 VAL B N 1
ATOM 3453 C CA . VAL B 1 184 ? 6.754 -19.297 0.525 1 98.31 184 VAL B CA 1
ATOM 3454 C C . VAL B 1 184 ? 6.734 -20.75 0.054 1 98.31 184 VAL B C 1
ATOM 3456 O O . VAL B 1 184 ? 7.582 -21.156 -0.738 1 98.31 184 VAL B O 1
ATOM 3459 N N . GLY B 1 185 ? 5.793 -21.469 0.581 1 97.69 185 GLY B N 1
ATOM 3460 C CA . GLY B 1 185 ? 5.66 -22.875 0.196 1 97.69 185 GLY B CA 1
ATOM 3461 C C . GLY B 1 185 ? 4.637 -23.094 -0.902 1 97.69 185 GLY B C 1
ATOM 3462 O O . GLY B 1 185 ? 4.098 -22.125 -1.456 1 97.69 185 GLY B O 1
ATOM 3463 N N . TYR B 1 186 ? 4.371 -24.344 -1.133 1 98 186 TYR B N 1
ATOM 3464 C CA . TYR B 1 186 ? 3.482 -24.734 -2.227 1 98 186 TYR B CA 1
ATOM 3465 C C . TYR B 1 186 ? 2.033 -24.391 -1.893 1 98 186 TYR B C 1
ATOM 3467 O O . TYR B 1 186 ? 1.181 -24.344 -2.783 1 98 186 TYR B O 1
ATOM 3475 N N . HIS B 1 187 ? 1.712 -24.172 -0.626 1 95.94 187 HIS B N 1
ATOM 3476 C CA . HIS B 1 187 ? 0.362 -23.781 -0.251 1 95.94 187 HIS B CA 1
ATOM 3477 C C . HIS B 1 187 ? -0.019 -22.453 -0.909 1 95.94 187 HIS B C 1
ATOM 3479 O O . HIS B 1 187 ? -1.203 -22.125 -1.003 1 95.94 187 HIS B O 1
ATOM 3485 N N . ARG B 1 188 ? 0.955 -21.734 -1.433 1 96.69 188 ARG B N 1
ATOM 3486 C CA . ARG B 1 188 ? 0.699 -20.453 -2.096 1 96.69 188 ARG B CA 1
ATOM 3487 C C . ARG B 1 188 ? 0.773 -20.594 -3.611 1 96.69 188 ARG B C 1
ATOM 3489 O O . ARG B 1 188 ? 0.577 -19.625 -4.344 1 96.69 188 ARG B O 1
ATOM 3496 N N . CYS B 1 189 ? 1.05 -21.734 -4.074 1 97.75 189 CYS B N 1
ATOM 3497 C CA . CYS B 1 189 ? 1.279 -21.938 -5.496 1 97.75 189 CYS B CA 1
ATOM 3498 C C . CYS B 1 189 ? -0.036 -21.953 -6.266 1 97.75 189 CYS B C 1
ATOM 3500 O O . CYS B 1 189 ? -0.553 -23.016 -6.613 1 97.75 189 CYS B O 1
ATOM 3502 N N . THR B 1 190 ? -0.45 -20.891 -6.746 1 96.75 190 THR B N 1
ATOM 3503 C CA . THR B 1 190 ? -1.799 -20.656 -7.254 1 96.75 190 THR B CA 1
ATOM 3504 C C . THR B 1 190 ? -1.988 -21.359 -8.602 1 96.75 190 THR B C 1
ATOM 3506 O O . THR B 1 190 ? -3.119 -21.594 -9.023 1 96.75 190 THR B O 1
ATOM 3509 N N . CYS B 1 191 ? -0.911 -21.609 -9.289 1 96.56 191 CYS B N 1
ATOM 3510 C CA . CYS B 1 191 ? -1.065 -22.188 -10.625 1 96.56 191 CYS B CA 1
ATOM 3511 C C . CYS B 1 191 ? -1.707 -23.562 -10.547 1 96.56 191 CYS B C 1
ATOM 3513 O O . CYS B 1 191 ? -2.312 -24.031 -11.516 1 96.56 191 CYS B O 1
ATOM 3515 N N . PHE B 1 192 ? -1.615 -24.25 -9.367 1 97.62 192 PHE B N 1
ATOM 3516 C CA . PHE B 1 192 ? -2.273 -25.547 -9.203 1 97.62 192 PHE B CA 1
ATOM 3517 C C . PHE B 1 192 ? -3.779 -25.406 -9.383 1 97.62 192 PHE B C 1
ATOM 3519 O O . PHE B 1 192 ? -4.445 -26.359 -9.797 1 97.62 192 PHE B O 1
ATOM 3526 N N . HIS B 1 193 ? -4.328 -24.266 -9.094 1 97.06 193 HIS B N 1
ATOM 3527 C CA . HIS B 1 193 ? -5.77 -24.047 -9.211 1 97.06 193 HIS B CA 1
ATOM 3528 C C . HIS B 1 193 ? -6.227 -24.172 -10.664 1 97.06 193 HIS B C 1
ATOM 3530 O O . HIS B 1 193 ? -7.391 -24.484 -10.922 1 97.06 193 HIS B O 1
ATOM 3536 N N . LEU B 1 194 ? -5.328 -23.844 -11.633 1 97.81 194 LEU B N 1
ATOM 3537 C CA . LEU B 1 194 ? -5.699 -23.984 -13.031 1 97.81 194 LEU B CA 1
ATOM 3538 C C . LEU B 1 194 ? -6.133 -25.406 -13.344 1 97.81 194 LEU B C 1
ATOM 3540 O O . LEU B 1 194 ? -7.082 -25.625 -14.102 1 97.81 194 LEU B O 1
ATOM 3544 N N . ALA B 1 195 ? -5.48 -26.344 -12.727 1 96.75 195 ALA B N 1
ATOM 3545 C CA . ALA B 1 195 ? -5.797 -27.766 -12.922 1 96.75 195 ALA B CA 1
ATOM 3546 C C . ALA B 1 195 ? -7.172 -28.109 -12.359 1 96.75 195 ALA B C 1
ATOM 3548 O O . ALA B 1 195 ? -7.867 -28.969 -12.883 1 96.75 195 ALA B O 1
ATOM 3549 N N . GLU B 1 196 ? -7.539 -27.453 -11.273 1 92.69 196 GLU B N 1
ATOM 3550 C CA . GLU B 1 196 ? -8.852 -27.703 -10.68 1 92.69 196 GLU B CA 1
ATOM 3551 C C . GLU B 1 196 ? -9.969 -27.422 -11.68 1 92.69 196 GLU B C 1
ATOM 3553 O O . GLU B 1 196 ? -10.984 -28.125 -11.688 1 92.69 196 GLU B O 1
ATOM 3558 N N . GLY B 1 197 ? -9.719 -26.438 -12.492 1 90.06 197 GLY B N 1
ATOM 3559 C CA . GLY B 1 197 ? -10.711 -26.094 -13.508 1 90.06 197 GLY B CA 1
ATOM 3560 C C . GLY B 1 197 ? -10.781 -27.125 -14.625 1 90.06 197 GLY B C 1
ATOM 3561 O O . GLY B 1 197 ? -11.742 -27.141 -15.398 1 90.06 197 GLY B O 1
ATOM 3562 N N . ARG B 1 198 ? -9.852 -27.922 -14.625 1 94.19 198 ARG B N 1
ATOM 3563 C CA . ARG B 1 198 ? -9.742 -28.859 -15.734 1 94.19 198 ARG B CA 1
ATOM 3564 C C . ARG B 1 198 ? -10.141 -30.266 -15.305 1 94.19 198 ARG B C 1
ATOM 3566 O O . ARG B 1 198 ? -10.055 -31.219 -16.094 1 94.19 198 ARG B O 1
ATOM 3573 N N . VAL B 1 199 ? -10.445 -30.406 -14.086 1 93 199 VAL B N 1
ATOM 3574 C CA . VAL B 1 199 ? -10.977 -31.672 -13.578 1 93 199 VAL B CA 1
ATOM 3575 C C . VAL B 1 199 ? -12.414 -31.484 -13.117 1 93 199 VAL B C 1
ATOM 3577 O O . VAL B 1 199 ? -12.93 -30.359 -13.102 1 93 199 VAL B O 1
ATOM 3580 N N . SER B 1 200 ? -13.109 -32.562 -12.859 1 83.5 200 SER B N 1
ATOM 3581 C CA . SER B 1 200 ? -14.484 -32.469 -12.383 1 83.5 200 SER B CA 1
ATOM 3582 C C . SER B 1 200 ? -14.547 -31.891 -10.969 1 83.5 200 SER B C 1
ATOM 3584 O O . SER B 1 200 ? -14.391 -32.625 -9.984 1 83.5 200 SER B O 1
ATOM 3586 N N . SER B 1 201 ? -14.594 -30.609 -10.891 1 86.75 201 SER B N 1
ATOM 3587 C CA . SER B 1 201 ? -14.664 -29.922 -9.602 1 86.75 201 SER B CA 1
ATOM 3588 C C . SER B 1 201 ? -16.047 -29.344 -9.359 1 86.75 201 SER B C 1
ATOM 3590 O O . SER B 1 201 ? -16.734 -28.953 -10.305 1 8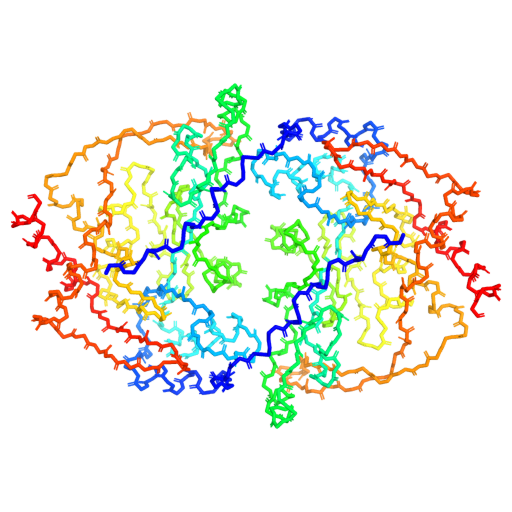6.75 201 SER B O 1
ATOM 3592 N N . PRO B 1 202 ? -16.438 -29.391 -8.086 1 92.06 202 PRO B N 1
ATOM 3593 C CA . PRO B 1 202 ? -17.734 -28.797 -7.762 1 92.06 202 PRO B CA 1
ATOM 3594 C C . PRO B 1 202 ? -17.812 -27.312 -8.078 1 92.06 202 PRO B C 1
ATOM 3596 O O . PRO B 1 202 ? -16.781 -26.672 -8.289 1 92.06 202 PRO B O 1
ATOM 3599 N N . LYS B 1 203 ? -19.031 -26.875 -8.25 1 95 203 LYS B N 1
ATOM 3600 C CA . LYS B 1 203 ? -19.281 -25.453 -8.5 1 95 203 LYS B CA 1
ATOM 3601 C C . LYS B 1 203 ? -19.875 -24.781 -7.27 1 95 203 LYS B C 1
ATOM 3603 O O . LYS B 1 203 ? -20.406 -25.438 -6.379 1 95 203 LYS B O 1
ATOM 3608 N N . MET B 1 204 ? -19.641 -23.469 -7.211 1 94.62 204 MET B N 1
ATOM 3609 C CA . MET B 1 204 ? -20.188 -22.672 -6.117 1 94.62 204 MET B CA 1
ATOM 3610 C C . MET B 1 204 ? -20.609 -21.297 -6.602 1 94.62 204 MET B C 1
ATOM 3612 O O . MET B 1 204 ? -20.141 -20.844 -7.652 1 94.62 204 MET B O 1
ATOM 3616 N N . GLU B 1 205 ? -21.469 -20.734 -5.805 1 97.12 205 GLU B N 1
ATOM 3617 C CA . GLU B 1 205 ? -21.797 -19.328 -6.047 1 97.12 205 GLU B CA 1
ATOM 3618 C C . GLU B 1 205 ? -20.688 -18.406 -5.523 1 97.12 205 GLU B C 1
ATOM 3620 O O . GLU B 1 205 ? -20.109 -18.672 -4.465 1 97.12 205 GLU B O 1
ATOM 3625 N N . ASN B 1 206 ? -20.375 -17.453 -6.25 1 97.5 206 ASN B N 1
ATOM 3626 C CA . ASN B 1 206 ? -19.391 -16.438 -5.922 1 97.5 206 ASN B CA 1
ATOM 3627 C C . ASN B 1 206 ? -19.938 -15.023 -6.176 1 97.5 206 ASN B C 1
ATOM 3629 O O . ASN B 1 206 ? -20.422 -14.734 -7.266 1 97.5 206 ASN B O 1
ATOM 3633 N N . SER B 1 207 ? -19.922 -14.156 -5.152 1 98.44 207 SER B N 1
ATOM 3634 C CA . SER B 1 207 ? -20.531 -12.828 -5.266 1 98.44 207 SER B CA 1
ATOM 3635 C C . SER B 1 207 ? -19.5 -11.734 -5.012 1 98.44 207 SER B C 1
ATOM 3637 O O . SER B 1 207 ? -18.594 -11.906 -4.203 1 98.44 207 SER B O 1
ATOM 3639 N N . PHE B 1 208 ? -19.641 -10.656 -5.664 1 98.62 208 PHE B N 1
ATOM 3640 C CA . PHE B 1 208 ? -18.75 -9.523 -5.52 1 98.62 208 PHE B CA 1
ATOM 3641 C C . PHE B 1 208 ? -19.359 -8.258 -6.109 1 98.62 208 PHE B C 1
ATOM 3643 O O . PHE B 1 208 ? -20.359 -8.328 -6.82 1 98.62 208 PHE B O 1
ATOM 3650 N N . ALA B 1 209 ? -18.797 -7.129 -5.734 1 98.75 209 ALA B N 1
ATOM 3651 C CA . ALA B 1 209 ? -19.188 -5.832 -6.27 1 98.75 209 ALA B CA 1
ATOM 3652 C C . ALA B 1 209 ? -18.344 -5.453 -7.48 1 98.75 209 ALA B C 1
ATOM 3654 O O . ALA B 1 209 ? -17.109 -5.457 -7.406 1 98.75 209 ALA B O 1
ATOM 3655 N N . VAL B 1 210 ? -18.969 -5.152 -8.625 1 98.38 210 VAL B N 1
ATOM 3656 C CA . VAL B 1 210 ? -18.297 -4.75 -9.852 1 98.38 210 VAL B CA 1
ATOM 3657 C C . VAL B 1 210 ? -19.031 -3.58 -10.492 1 98.38 210 VAL B C 1
ATOM 3659 O O . VAL B 1 210 ? -20.156 -3.26 -10.094 1 98.38 210 VAL B O 1
ATOM 3662 N N . THR B 1 211 ? -18.297 -2.914 -11.352 1 97 211 THR B N 1
ATOM 3663 C CA . THR B 1 211 ? -18.938 -1.86 -12.133 1 97 211 THR B CA 1
ATOM 3664 C C . THR B 1 211 ? -19.469 -2.412 -13.453 1 97 211 THR B C 1
ATOM 3666 O O . THR B 1 211 ? -18.719 -3.012 -14.227 1 97 211 THR B O 1
ATOM 3669 N N . VAL B 1 212 ? -20.672 -2.32 -13.703 1 93.44 212 VAL B N 1
ATOM 3670 C CA . VAL B 1 212 ? -21.344 -2.68 -14.945 1 93.44 212 VAL B CA 1
ATOM 3671 C C . VAL B 1 212 ? -22 -1.443 -15.555 1 93.44 212 VAL B C 1
ATOM 3673 O O . VAL B 1 212 ? -22.891 -0.835 -14.938 1 93.44 212 VAL B O 1
ATOM 3676 N N . ASP B 1 213 ? -21.531 -1.059 -16.75 1 92.38 213 ASP B N 1
ATOM 3677 C CA . ASP B 1 213 ? -22.062 0.116 -17.438 1 92.38 213 ASP B CA 1
ATOM 3678 C C . ASP B 1 213 ? -21.984 1.354 -16.547 1 92.38 213 ASP B C 1
ATOM 3680 O O . ASP B 1 213 ? -22.969 2.076 -16.391 1 92.38 213 ASP B O 1
ATOM 3684 N N . GLY B 1 214 ? -20.953 1.448 -15.828 1 92.31 214 GLY B N 1
ATOM 3685 C CA . GLY B 1 214 ? -20.672 2.645 -15.055 1 92.31 214 GLY B CA 1
ATOM 3686 C C . GLY B 1 214 ? -21.328 2.643 -13.688 1 92.31 214 GLY B C 1
ATOM 3687 O O . GLY B 1 214 ? -21.156 3.59 -12.914 1 92.31 214 GLY B O 1
ATOM 3688 N N . THR B 1 215 ? -22 1.589 -13.414 1 95.12 215 THR B N 1
ATOM 3689 C CA . THR B 1 215 ? -22.703 1.525 -12.141 1 95.12 215 THR B CA 1
ATOM 3690 C C . THR B 1 215 ? -22.25 0.323 -11.32 1 95.12 215 THR B C 1
ATOM 3692 O O . THR B 1 215 ? -22.031 -0.761 -11.867 1 95.12 215 THR B O 1
ATOM 3695 N N . ARG B 1 216 ? -22.141 0.554 -10.031 1 97.25 216 ARG B N 1
ATOM 3696 C CA . ARG B 1 216 ? -21.797 -0.543 -9.125 1 97.25 216 ARG B CA 1
ATOM 3697 C C . ARG B 1 216 ? -22.922 -1.576 -9.086 1 97.25 216 ARG B C 1
ATOM 3699 O O . ARG B 1 216 ? -24.094 -1.222 -8.961 1 97.25 216 ARG B O 1
ATOM 3706 N N . ARG B 1 217 ? -22.594 -2.785 -9.133 1 97.75 217 ARG B N 1
ATOM 3707 C CA . ARG B 1 217 ? -23.531 -3.895 -9.031 1 97.75 217 ARG B CA 1
ATOM 3708 C C . ARG B 1 217 ? -22.969 -5.02 -8.172 1 97.75 217 ARG B C 1
ATOM 3710 O O . ARG B 1 21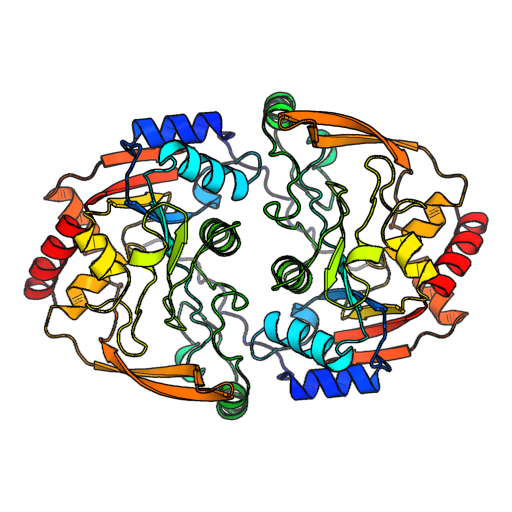7 ? -21.766 -5.328 -8.25 1 97.75 217 ARG B O 1
ATOM 3717 N N . TRP B 1 218 ? -23.828 -5.508 -7.348 1 98.31 218 TRP B N 1
ATOM 3718 C CA . TRP B 1 218 ? -23.516 -6.754 -6.656 1 98.31 218 TRP B CA 1
ATOM 3719 C C . TRP B 1 218 ? -23.891 -7.961 -7.516 1 98.31 218 TRP B C 1
ATOM 3721 O O . TRP B 1 218 ? -25.062 -8.219 -7.758 1 98.31 218 TRP B O 1
ATOM 3731 N N . LEU B 1 219 ? -22.906 -8.664 -7.996 1 98.06 219 LEU B N 1
ATOM 3732 C CA . LEU B 1 219 ? -23.125 -9.75 -8.945 1 98.06 219 LEU B CA 1
ATOM 3733 C C . LEU B 1 219 ? -22.812 -11.102 -8.312 1 98.06 219 LEU B C 1
ATOM 3735 O O . LEU B 1 219 ? -21.875 -11.234 -7.535 1 98.06 219 LEU B O 1
ATOM 3739 N N . THR B 1 220 ? -23.625 -12.078 -8.586 1 98.31 220 THR B N 1
ATOM 3740 C CA . THR B 1 220 ? -23.375 -13.469 -8.227 1 98.31 220 THR B CA 1
ATOM 3741 C C . THR B 1 220 ? -23.172 -14.32 -9.469 1 98.31 220 THR B C 1
ATOM 3743 O O . THR B 1 220 ? -23.969 -14.258 -10.406 1 98.31 220 THR B O 1
ATOM 3746 N N . VAL B 1 221 ? -22.094 -15.031 -9.492 1 98.12 221 VAL B N 1
ATOM 3747 C CA . VAL B 1 221 ? -21.812 -15.93 -10.602 1 98.12 221 VAL B CA 1
ATOM 3748 C C . VAL B 1 221 ? -21.594 -17.344 -10.07 1 98.12 221 VAL B C 1
ATOM 3750 O O . VAL B 1 221 ? -21.438 -17.547 -8.867 1 98.12 221 VAL B O 1
ATOM 3753 N N . GLU B 1 222 ? -21.656 -18.312 -10.984 1 97.25 222 GLU B N 1
ATOM 3754 C CA . GLU B 1 222 ? -21.234 -19.672 -10.672 1 97.25 222 GLU B CA 1
ATOM 3755 C C . GLU B 1 222 ? -19.781 -19.891 -11.078 1 97.25 222 GLU B C 1
ATOM 3757 O O . GLU B 1 222 ? -19.375 -19.531 -12.18 1 97.25 222 GLU B O 1
ATOM 3762 N N . ASP B 1 223 ? -18.984 -20.453 -10.18 1 95.75 223 ASP B N 1
ATOM 3763 C CA . ASP B 1 223 ? -17.562 -20.688 -10.445 1 95.75 223 ASP B CA 1
ATOM 3764 C C . ASP B 1 223 ? -17.094 -22 -9.82 1 95.75 223 ASP B C 1
ATOM 3766 O O . ASP B 1 223 ? -17.844 -22.641 -9.094 1 95.75 223 ASP B O 1
ATOM 3770 N N . THR B 1 224 ? -15.93 -22.391 -10.219 1 93.88 224 THR B N 1
ATOM 3771 C CA . THR B 1 224 ? -15.312 -23.594 -9.672 1 93.88 224 THR B CA 1
ATOM 3772 C C . THR B 1 224 ? -14.891 -23.359 -8.219 1 93.88 224 THR B C 1
ATOM 3774 O O . THR B 1 224 ? -14.359 -22.312 -7.879 1 93.88 224 THR B O 1
ATOM 3777 N N . VAL B 1 225 ? -15.211 -24.359 -7.383 1 92.62 225 VAL B N 1
ATOM 3778 C CA . VAL B 1 225 ? -14.703 -24.312 -6.016 1 92.62 225 VAL B CA 1
ATOM 3779 C C . VAL B 1 225 ? -13.188 -24.453 -6.016 1 92.62 225 VAL B C 1
ATOM 3781 O O . VAL B 1 225 ? -12.641 -25.375 -6.641 1 92.62 225 VAL B O 1
ATOM 3784 N N . ILE B 1 226 ? -12.531 -23.547 -5.375 1 90.94 226 ILE B N 1
ATOM 3785 C CA . ILE B 1 226 ? -11.078 -23.594 -5.266 1 90.94 226 ILE B CA 1
ATOM 3786 C C . ILE B 1 226 ? -10.68 -24.125 -3.893 1 90.94 226 ILE B C 1
ATOM 3788 O O . ILE B 1 226 ? -11.297 -23.781 -2.883 1 90.94 226 ILE B O 1
ATOM 3792 N N . ASN B 1 227 ? -9.773 -25 -3.873 1 90.88 227 ASN B N 1
ATOM 3793 C CA . ASN B 1 227 ? -9.281 -25.609 -2.646 1 90.88 227 ASN B CA 1
ATOM 3794 C C . ASN B 1 227 ? -7.77 -25.828 -2.695 1 90.88 227 ASN B C 1
ATOM 3796 O O . ASN B 1 227 ? -7.277 -26.625 -3.492 1 90.88 227 ASN B O 1
ATOM 3800 N N . GLY B 1 228 ? -7.008 -25.125 -1.845 1 92.44 228 GLY B N 1
ATOM 3801 C CA . GLY B 1 228 ? -5.562 -25.266 -1.835 1 92.44 228 GLY B CA 1
ATOM 3802 C C . GLY B 1 228 ? -5.043 -26.016 -0.617 1 92.44 228 GLY B C 1
ATOM 3803 O O . GLY B 1 228 ? -3.846 -25.984 -0.329 1 92.44 228 GLY B O 1
ATOM 3804 N N . ASP B 1 229 ? -5.883 -26.734 0.14 1 92.81 229 ASP B N 1
ATOM 3805 C CA . ASP B 1 229 ? -5.52 -27.375 1.4 1 92.81 229 ASP B CA 1
ATOM 3806 C C . ASP B 1 229 ? -4.484 -28.469 1.179 1 92.81 229 ASP B C 1
ATOM 3808 O O . ASP B 1 229 ? -3.689 -28.766 2.072 1 92.81 229 ASP B O 1
ATOM 3812 N N . ASP B 1 230 ? -4.52 -29.047 0.059 1 96 230 ASP B N 1
ATOM 3813 C CA . ASP B 1 230 ? -3.633 -30.172 -0.198 1 96 230 ASP B CA 1
ATOM 3814 C C . ASP B 1 230 ? -2.461 -29.766 -1.086 1 96 230 ASP B C 1
ATOM 3816 O O . ASP B 1 230 ? -1.756 -30.625 -1.627 1 96 230 ASP B O 1
ATOM 3820 N N . PHE B 1 231 ? -2.223 -28.5 -1.263 1 97.69 231 PHE B N 1
ATOM 3821 C CA . PHE B 1 231 ? -1.214 -28.016 -2.197 1 97.69 231 PHE B CA 1
ATOM 3822 C C . PHE B 1 231 ? 0.188 -28.328 -1.693 1 97.69 231 PHE B C 1
ATOM 3824 O O . PHE B 1 231 ? 1.103 -28.562 -2.488 1 97.69 231 PHE B O 1
ATOM 3831 N N . GLU B 1 232 ? 0.367 -28.328 -0.408 1 97.88 232 GLU B N 1
ATOM 3832 C CA . GLU B 1 232 ? 1.681 -28.688 0.118 1 97.88 232 GLU B CA 1
ATOM 3833 C C . GLU B 1 232 ? 2.057 -30.125 -0.267 1 97.88 232 GLU B C 1
ATOM 3835 O O . GLU B 1 232 ? 3.191 -30.391 -0.671 1 97.88 232 GLU B O 1
ATOM 3840 N N . GLU B 1 233 ? 1.102 -31.016 -0.082 1 98.12 233 GLU B N 1
ATOM 3841 C CA . GLU B 1 233 ? 1.337 -32.406 -0.469 1 98.12 233 GLU B CA 1
ATOM 3842 C C . GLU B 1 233 ? 1.556 -32.531 -1.975 1 98.12 233 GLU B C 1
ATOM 3844 O O . GLU B 1 233 ? 2.475 -33.219 -2.42 1 98.12 233 GLU B O 1
ATOM 3849 N N . LEU B 1 234 ? 0.72 -31.891 -2.732 1 98.38 234 LEU B N 1
ATOM 3850 C CA . LEU B 1 234 ? 0.846 -31.859 -4.188 1 98.38 234 LEU B CA 1
ATOM 3851 C C . LEU B 1 234 ? 2.211 -31.328 -4.605 1 98.38 234 LEU B C 1
ATOM 3853 O O . LEU B 1 234 ? 2.887 -31.938 -5.445 1 98.38 234 LEU B O 1
ATOM 3857 N N . GLY B 1 235 ? 2.609 -30.203 -4.023 1 98.44 235 GLY B N 1
ATOM 3858 C CA . GLY B 1 235 ? 3.896 -29.609 -4.344 1 98.44 235 GLY B CA 1
ATOM 3859 C C . GLY B 1 235 ? 5.07 -30.5 -4.016 1 98.44 235 GLY B C 1
ATOM 3860 O O . GLY B 1 235 ? 6.035 -30.578 -4.777 1 98.44 235 GLY B O 1
ATOM 3861 N N . ALA B 1 236 ? 5.023 -31.141 -2.883 1 98 236 ALA B N 1
ATOM 3862 C CA . ALA B 1 236 ? 6.082 -32.062 -2.498 1 98 236 ALA B CA 1
ATOM 3863 C C . ALA B 1 236 ? 6.211 -33.219 -3.514 1 98 236 ALA B C 1
ATOM 3865 O O . ALA B 1 236 ? 7.32 -33.594 -3.885 1 98 236 ALA B O 1
ATOM 3866 N N . ASP B 1 237 ? 5.07 -33.781 -3.924 1 98.44 237 ASP B N 1
ATOM 3867 C CA . ASP B 1 237 ? 5.078 -34.812 -4.93 1 98.44 237 ASP B CA 1
ATOM 3868 C C . ASP B 1 237 ? 5.617 -34.312 -6.262 1 98.44 237 ASP B C 1
ATOM 3870 O O . ASP B 1 237 ? 6.383 -35 -6.934 1 98.44 237 ASP B O 1
ATOM 3874 N N . PHE B 1 238 ? 5.227 -33.156 -6.645 1 98.56 238 PHE B N 1
ATOM 3875 C CA . PHE B 1 238 ? 5.699 -32.562 -7.879 1 98.56 238 PHE B CA 1
ATOM 3876 C C . PHE B 1 238 ? 7.215 -32.406 -7.867 1 98.56 238 PHE B C 1
ATOM 3878 O O . PHE B 1 238 ? 7.883 -32.719 -8.852 1 98.56 238 PHE B O 1
ATOM 3885 N N . GLU B 1 239 ? 7.656 -31.844 -6.754 1 97.12 239 GLU B N 1
ATOM 3886 C CA . GLU B 1 239 ? 9.094 -31.625 -6.625 1 97.12 239 GLU B CA 1
ATOM 3887 C C . GLU B 1 239 ? 9.859 -32.938 -6.691 1 97.12 239 GLU B C 1
ATOM 3889 O O . GLU B 1 239 ? 10.977 -33 -7.195 1 97.12 239 GLU B O 1
ATOM 3894 N N . ARG B 1 240 ? 9.32 -33.969 -6.125 1 97.38 240 ARG B N 1
ATOM 3895 C CA . ARG B 1 240 ? 9.93 -35.281 -6.16 1 97.38 240 ARG B CA 1
ATOM 3896 C C . ARG B 1 240 ? 10 -35.812 -7.59 1 97.38 240 ARG B C 1
ATOM 3898 O O . ARG B 1 240 ? 10.992 -36.438 -7.973 1 97.38 240 ARG B O 1
ATOM 3905 N N . ASP B 1 241 ? 9.008 -35.531 -8.406 1 97.94 241 ASP B N 1
ATOM 3906 C CA . ASP B 1 241 ? 8.82 -36.219 -9.68 1 97.94 241 ASP B CA 1
ATOM 3907 C C . ASP B 1 241 ? 9.258 -35.344 -10.852 1 97.94 241 ASP B C 1
ATOM 3909 O O . ASP B 1 241 ? 9.484 -35.844 -11.953 1 97.94 241 ASP B O 1
ATOM 3913 N N . CYS B 1 242 ? 9.297 -34.062 -10.695 1 97.56 242 CYS B N 1
ATOM 3914 C CA . CYS B 1 242 ? 9.578 -33.125 -11.781 1 97.56 242 CYS B CA 1
ATOM 3915 C C . CYS B 1 242 ? 10.75 -32.219 -11.438 1 97.56 242 CYS B C 1
ATOM 3917 O O . CYS B 1 242 ? 11.227 -32.219 -10.297 1 97.56 242 CYS B O 1
ATOM 3919 N N . ASP B 1 243 ? 11.242 -31.516 -12.398 1 96.56 243 ASP B N 1
ATOM 3920 C CA . ASP B 1 243 ? 12.391 -30.625 -12.211 1 96.56 243 ASP B CA 1
ATOM 3921 C C . ASP B 1 243 ? 11.969 -29.312 -11.539 1 96.56 243 ASP B C 1
ATOM 3923 O O . ASP B 1 243 ? 11.125 -28.594 -12.062 1 96.56 243 ASP B O 1
ATOM 3927 N N . VAL B 1 244 ? 12.453 -29.078 -10.391 1 98.25 244 VAL B N 1
ATOM 3928 C CA . VAL B 1 244 ? 12.266 -27.844 -9.641 1 98.25 244 VAL B CA 1
ATOM 3929 C C . VAL B 1 244 ? 13.617 -27.328 -9.164 1 98.25 244 VAL B C 1
ATOM 3931 O O . VAL B 1 244 ? 14.414 -28.062 -8.586 1 98.25 244 VAL B O 1
ATOM 3934 N N . ARG B 1 245 ? 13.922 -26.109 -9.5 1 98.12 245 ARG B N 1
ATOM 3935 C CA . ARG B 1 245 ? 15.164 -25.5 -9.031 1 98.12 245 ARG B CA 1
ATOM 3936 C C . ARG B 1 245 ? 14.984 -24.859 -7.664 1 98.12 245 ARG B C 1
ATOM 3938 O O . ARG B 1 245 ? 14.109 -24 -7.488 1 98.12 245 ARG B O 1
ATOM 3945 N N . ARG B 1 246 ? 15.812 -25.234 -6.75 1 98.12 246 ARG B N 1
ATOM 3946 C CA . ARG B 1 246 ? 15.773 -24.672 -5.402 1 98.12 246 ARG B CA 1
ATOM 3947 C C . ARG B 1 246 ? 16.984 -23.781 -5.141 1 98.12 246 ARG B C 1
ATOM 3949 O O . ARG B 1 246 ? 18.031 -23.953 -5.77 1 98.12 246 ARG B O 1
ATOM 3956 N N . GLY B 1 247 ? 16.828 -22.891 -4.309 1 98.19 247 GLY B N 1
ATOM 3957 C CA . GLY B 1 247 ? 17.891 -22 -3.887 1 98.19 247 GLY B CA 1
ATOM 3958 C C . GLY B 1 247 ? 17.422 -20.922 -2.934 1 98.19 247 GLY B C 1
ATOM 3959 O O . GLY B 1 247 ? 16.344 -21.031 -2.346 1 98.19 247 GLY B O 1
ATOM 3960 N N . PHE B 1 248 ? 18.312 -19.984 -2.771 1 98.5 248 PHE B N 1
ATOM 3961 C CA . PHE B 1 248 ? 18 -18.906 -1.846 1 98.5 248 PHE B CA 1
ATOM 3962 C C . PHE B 1 248 ? 18.047 -17.562 -2.549 1 98.5 248 PHE B C 1
ATOM 3964 O O . PHE B 1 248 ? 18.906 -17.328 -3.412 1 98.5 248 PHE B O 1
ATOM 3971 N N . VAL B 1 249 ? 17.234 -16.766 -2.303 1 98.75 249 VAL B N 1
ATOM 3972 C CA . VAL B 1 249 ? 17.281 -15.336 -2.566 1 98.75 249 VAL B CA 1
ATOM 3973 C C . VAL B 1 249 ? 17.281 -14.57 -1.246 1 98.75 249 VAL B C 1
ATOM 3975 O O . VAL B 1 249 ? 16.266 -14.516 -0.548 1 98.75 249 VAL B O 1
ATOM 3978 N N . GLY B 1 250 ? 18.359 -13.883 -0.96 1 98.12 250 GLY B N 1
ATOM 3979 C CA . GLY B 1 250 ? 18.562 -13.531 0.437 1 98.12 250 GLY B CA 1
ATOM 3980 C C . GLY B 1 250 ? 18.469 -14.727 1.37 1 98.12 250 GLY B C 1
ATOM 3981 O O . GLY B 1 250 ? 19.156 -15.734 1.158 1 98.12 250 GLY B O 1
ATOM 3982 N N . ALA B 1 251 ? 17.703 -14.664 2.381 1 98.25 251 ALA B N 1
ATOM 3983 C CA . ALA B 1 251 ? 17.516 -15.758 3.328 1 98.25 251 ALA B CA 1
ATOM 3984 C C . ALA B 1 251 ? 16.312 -16.609 2.943 1 98.25 251 ALA B C 1
ATOM 3986 O O . ALA B 1 251 ? 16.062 -17.656 3.539 1 98.25 251 ALA B O 1
ATOM 3987 N N . ALA B 1 252 ? 15.586 -16.156 1.953 1 98.5 252 ALA B N 1
ATOM 3988 C CA . ALA B 1 252 ? 14.344 -16.828 1.586 1 98.5 252 ALA B CA 1
ATOM 3989 C C . ALA B 1 252 ? 14.625 -18.156 0.875 1 98.5 252 ALA B C 1
ATOM 3991 O O . ALA B 1 252 ? 15.383 -18.188 -0.096 1 98.5 252 ALA B O 1
ATOM 3992 N N . ASP B 1 253 ? 14.031 -19.219 1.355 1 98.5 253 ASP B N 1
ATOM 3993 C CA . ASP B 1 253 ? 14.016 -20.484 0.615 1 98.5 253 ASP B CA 1
ATOM 3994 C C . ASP B 1 253 ? 13.117 -20.375 -0.616 1 98.5 253 ASP B C 1
ATOM 3996 O O . ASP B 1 253 ? 11.961 -19.969 -0.516 1 98.5 253 ASP B O 1
ATOM 4000 N N . CYS B 1 254 ? 13.664 -20.781 -1.811 1 98.75 254 CYS B N 1
ATOM 4001 C CA . CYS B 1 254 ? 12.945 -20.516 -3.049 1 98.75 254 CYS B CA 1
ATOM 4002 C C . CYS B 1 254 ? 12.828 -21.781 -3.896 1 98.75 254 CYS B C 1
ATOM 4004 O O . CYS B 1 254 ? 13.672 -22.672 -3.799 1 98.75 254 CYS B O 1
ATOM 4006 N N . ALA B 1 255 ? 11.828 -21.812 -4.66 1 98.62 255 ALA B N 1
ATOM 4007 C CA . ALA B 1 255 ? 11.633 -22.812 -5.703 1 98.62 255 ALA B CA 1
ATOM 4008 C C . ALA B 1 255 ? 11.188 -22.156 -7.008 1 98.62 255 ALA B C 1
ATOM 4010 O O . ALA B 1 255 ? 10.367 -21.234 -7.004 1 98.62 255 ALA B O 1
ATOM 4011 N N . ALA B 1 256 ? 11.789 -22.547 -8.07 1 98.75 256 ALA B N 1
ATOM 4012 C CA . ALA B 1 256 ? 11.398 -22.156 -9.422 1 98.75 256 ALA B CA 1
ATOM 4013 C C . ALA B 1 256 ? 10.953 -23.359 -10.234 1 98.75 256 ALA B C 1
ATOM 4015 O O . ALA B 1 256 ? 11.641 -24.375 -10.281 1 98.75 256 ALA B O 1
ATOM 4016 N N . LEU B 1 257 ? 9.797 -23.234 -10.859 1 98.44 257 LEU B N 1
ATOM 4017 C CA . LEU B 1 257 ? 9.25 -24.375 -11.57 1 98.44 257 LEU B CA 1
ATOM 4018 C C . LEU B 1 257 ? 8.484 -23.938 -12.812 1 98.44 257 LEU B C 1
ATOM 4020 O O . LEU B 1 257 ? 8.242 -22.734 -13 1 98.44 257 LEU B O 1
ATOM 4024 N N . SER B 1 258 ? 8.18 -24.891 -13.656 1 98.62 258 SER B N 1
ATOM 4025 C CA . SER B 1 258 ? 7.41 -24.641 -14.875 1 98.62 258 SER B CA 1
ATOM 4026 C C . SER B 1 258 ? 5.914 -24.625 -14.578 1 98.62 258 SER B C 1
ATOM 4028 O O . SER B 1 258 ? 5.375 -25.578 -14.016 1 98.62 258 SER B O 1
ATOM 4030 N N . LEU B 1 259 ? 5.27 -23.531 -14.984 1 98.75 259 LEU B N 1
ATOM 4031 C CA . LEU B 1 259 ? 3.828 -23.438 -14.766 1 98.75 259 LEU B CA 1
ATOM 4032 C C . LEU B 1 259 ? 3.088 -24.5 -15.578 1 98.75 259 LEU B C 1
ATOM 4034 O O . LEU B 1 259 ? 2.254 -25.234 -15.031 1 98.75 259 LEU B O 1
ATOM 4038 N N . PRO B 1 260 ? 3.414 -24.734 -16.875 1 98.62 260 PRO B N 1
ATOM 4039 C CA . PRO B 1 260 ? 2.725 -25.797 -17.625 1 98.62 260 PRO B CA 1
ATOM 4040 C C . PRO B 1 260 ? 2.93 -27.172 -17.016 1 98.62 260 PRO B C 1
ATOM 4042 O O . PRO B 1 260 ? 1.982 -27.969 -16.938 1 98.62 260 PRO B O 1
ATOM 4045 N N . GLU B 1 261 ? 4.148 -27.438 -16.594 1 98.62 261 GLU B N 1
ATOM 4046 C CA . GLU B 1 261 ? 4.414 -28.75 -16.016 1 98.62 261 GLU B CA 1
ATOM 4047 C C . GLU B 1 261 ? 3.668 -28.938 -14.703 1 98.62 261 GLU B C 1
ATOM 4049 O O . GLU B 1 261 ? 3.125 -30.016 -14.438 1 98.62 261 GLU B O 1
ATOM 4054 N N . ALA B 1 262 ? 3.664 -27.922 -13.93 1 98.56 262 ALA B N 1
ATOM 4055 C CA . ALA B 1 262 ? 2.971 -27.969 -12.648 1 98.56 262 ALA B CA 1
ATOM 4056 C C . ALA B 1 262 ? 1.476 -28.203 -12.844 1 98.56 262 ALA B C 1
ATOM 4058 O O . ALA B 1 262 ? 0.859 -28.984 -12.109 1 98.56 262 ALA B O 1
ATOM 4059 N N . THR B 1 263 ? 0.913 -27.5 -13.773 1 98.25 263 THR B N 1
ATOM 4060 C CA . THR B 1 263 ? -0.515 -27.625 -14.047 1 98.25 263 THR B CA 1
ATOM 4061 C C . THR B 1 263 ? -0.854 -29.031 -14.539 1 98.25 263 THR B C 1
ATOM 4063 O O . THR B 1 263 ? -1.831 -29.625 -14.094 1 98.25 263 THR B O 1
ATOM 4066 N N . LEU B 1 264 ? -0.058 -29.5 -15.5 1 97.88 264 LEU B N 1
ATOM 4067 C CA . LEU B 1 264 ? -0.267 -30.844 -16.031 1 97.88 264 LEU B CA 1
ATOM 4068 C C . LEU B 1 264 ? -0.151 -31.891 -14.938 1 97.88 264 LEU B C 1
ATOM 4070 O O . LEU B 1 264 ? -0.97 -32.812 -14.859 1 97.88 264 LEU B O 1
ATOM 4074 N N . TYR B 1 265 ? 0.853 -31.766 -14.141 1 98.5 265 TYR B N 1
ATOM 4075 C CA . TYR B 1 265 ? 1.062 -32.688 -13.031 1 98.5 265 TYR B CA 1
ATOM 4076 C C . TYR B 1 265 ? -0.105 -32.625 -12.055 1 98.5 265 TYR B C 1
ATOM 4078 O O . TYR B 1 265 ? -0.59 -33.688 -11.602 1 98.5 265 TYR B O 1
ATOM 4086 N N . ALA B 1 266 ? -0.535 -31.438 -11.664 1 98.25 266 ALA B N 1
ATOM 4087 C CA . ALA B 1 266 ? -1.628 -31.234 -10.711 1 98.25 266 ALA B CA 1
ATOM 4088 C C . ALA B 1 266 ? -2.918 -31.875 -11.227 1 98.25 266 ALA B C 1
ATOM 4090 O O . ALA B 1 266 ? -3.68 -32.469 -10.453 1 98.25 266 ALA B O 1
ATOM 4091 N N . LYS B 1 267 ? -3.197 -31.75 -12.5 1 97.75 267 LYS B N 1
ATOM 4092 C CA . LYS B 1 267 ? -4.391 -32.344 -13.094 1 97.75 267 LYS B CA 1
ATOM 4093 C C . LYS B 1 267 ? -4.43 -33.844 -12.852 1 97.75 267 LYS B C 1
ATOM 4095 O O . LYS B 1 267 ? -5.445 -34.375 -12.406 1 97.75 267 LYS B O 1
ATOM 4100 N N . LYS B 1 268 ? -3.33 -34.5 -13.125 1 97.5 268 LYS B N 1
ATOM 4101 C CA . LYS B 1 268 ? -3.238 -35.938 -12.906 1 97.5 268 LYS B CA 1
ATOM 4102 C C . LYS B 1 268 ? -3.334 -36.25 -11.422 1 97.5 268 LYS B C 1
ATOM 4104 O O . LYS B 1 268 ? -4.02 -37.219 -11.031 1 97.5 268 LYS B O 1
ATOM 4109 N N . TRP B 1 269 ? -2.66 -35.469 -10.656 1 97.88 269 TRP B N 1
ATOM 4110 C CA . TRP B 1 269 ? -2.611 -35.688 -9.211 1 97.88 269 TRP B CA 1
ATOM 4111 C C . TRP B 1 269 ? -4.004 -35.594 -8.602 1 97.88 269 TRP B C 1
ATOM 4113 O O . TRP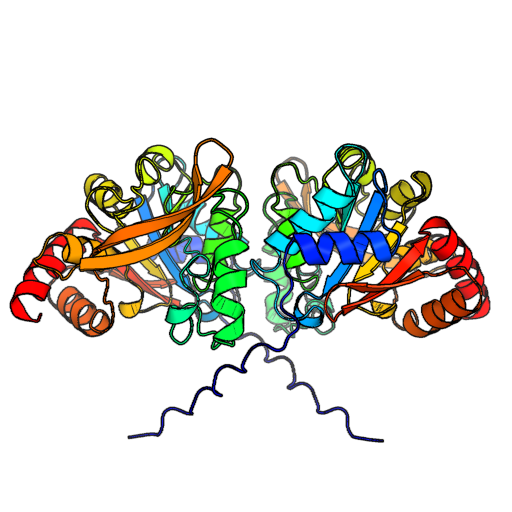 B 1 269 ? -4.371 -36.406 -7.746 1 97.88 269 TRP B O 1
ATOM 4123 N N . PHE B 1 270 ? -4.805 -34.625 -9.016 1 96.38 270 PHE B N 1
ATOM 4124 C CA . PHE B 1 270 ? -6.148 -34.406 -8.484 1 96.38 270 PHE B CA 1
ATOM 4125 C C . PHE B 1 270 ? -7.039 -35.625 -8.805 1 96.38 270 PHE B C 1
ATOM 4127 O O . PHE B 1 270 ? -7.898 -36 -8.008 1 96.38 270 PHE B O 1
ATOM 4134 N N . GLN B 1 271 ? -6.898 -36.219 -9.945 1 94.88 271 GLN B N 1
ATOM 4135 C CA . GLN B 1 271 ? -7.695 -37.375 -10.344 1 94.88 271 GLN B CA 1
ATOM 4136 C C . GLN B 1 271 ? -7.43 -38.562 -9.438 1 94.88 271 GLN B C 1
ATOM 4138 O O . GLN B 1 271 ? -8.32 -39.406 -9.195 1 94.88 271 GLN B O 1
ATOM 4143 N N . GLU B 1 272 ? -6.293 -38.562 -8.898 1 94.81 272 GLU B N 1
ATOM 4144 C CA . GLU B 1 272 ? -5.895 -39.688 -8.062 1 94.81 272 GLU B CA 1
ATOM 4145 C C . GLU B 1 272 ? -6.172 -39.406 -6.586 1 94.81 272 GLU B C 1
ATOM 4147 O O . GLU B 1 272 ? -6.391 -40.344 -5.801 1 94.81 272 GLU B O 1
ATOM 4152 N N . HIS B 1 273 ? -6.219 -38.188 -6.215 1 93.75 273 HIS B N 1
ATOM 4153 C CA . HIS B 1 273 ? -6.188 -37.875 -4.789 1 93.75 273 HIS B CA 1
ATOM 4154 C C . HIS B 1 273 ? -7.465 -37.156 -4.352 1 93.75 273 HIS B C 1
ATOM 4156 O O . HIS B 1 273 ? -7.723 -37.031 -3.154 1 93.75 273 HIS B O 1
ATOM 4162 N N . ARG B 1 274 ? -8.133 -36.594 -5.344 1 90.62 274 ARG B N 1
ATOM 4163 C CA . ARG B 1 274 ? -9.383 -35.906 -5.02 1 90.62 274 ARG B CA 1
ATOM 4164 C C . ARG B 1 274 ? -10.586 -36.656 -5.551 1 90.62 274 ARG B C 1
ATOM 4166 O O . ARG B 1 274 ? -10.469 -37.406 -6.531 1 90.62 274 ARG B O 1
#